Protein AF-C6XHT7-F1 (afdb_monomer_lite)

Structure (mmCIF, N/CA/C/O backbone):
data_AF-C6XHT7-F1
#
_entry.id   AF-C6XHT7-F1
#
loop_
_atom_site.group_PDB
_atom_site.id
_atom_site.type_symbol
_atom_site.label_atom_id
_atom_site.label_alt_id
_atom_site.label_comp_id
_atom_site.label_asym_id
_atom_site.label_entity_id
_atom_site.label_seq_id
_atom_site.pdbx_PDB_ins_code
_atom_site.Cartn_x
_atom_site.Cartn_y
_atom_site.Cartn_z
_atom_site.occupancy
_atom_site.B_iso_or_equiv
_atom_site.auth_seq_id
_atom_site.auth_comp_id
_atom_site.auth_asym_id
_atom_site.auth_atom_id
_atom_site.pdbx_PDB_model_num
ATOM 1 N N . MET A 1 1 ? 2.924 6.616 -18.965 1.00 63.50 1 MET A N 1
ATOM 2 C CA . MET A 1 1 ? 2.995 5.589 -20.029 1.00 63.50 1 MET A CA 1
ATOM 3 C C . MET A 1 1 ? 1.815 5.774 -20.971 1.00 63.50 1 MET A C 1
ATOM 5 O O . MET A 1 1 ? 0.678 5.659 -20.523 1.00 63.50 1 MET A O 1
ATOM 9 N N . LEU A 1 2 ? 2.072 6.106 -22.237 1.00 69.19 2 LEU A N 1
ATOM 10 C CA . LEU A 1 2 ? 1.033 6.334 -23.244 1.00 69.19 2 LEU A CA 1
ATOM 11 C C . LEU A 1 2 ? 1.089 5.236 -24.302 1.00 69.19 2 LEU A C 1
ATOM 13 O O . LEU A 1 2 ? 2.156 4.954 -24.835 1.00 69.19 2 LEU A O 1
ATOM 17 N N . SER A 1 3 ? -0.047 4.600 -24.573 1.00 77.12 3 SER A N 1
ATOM 18 C CA . SER A 1 3 ? -0.175 3.572 -25.608 1.00 77.12 3 SER A CA 1
ATOM 19 C C . SER A 1 3 ? -0.695 4.180 -26.915 1.00 77.12 3 SER A C 1
ATOM 21 O O . SER A 1 3 ? -1.508 5.106 -26.902 1.00 77.12 3 SER A O 1
ATOM 23 N N . ILE A 1 4 ? -0.240 3.662 -28.053 1.00 81.88 4 ILE A N 1
ATOM 24 C CA . ILE A 1 4 ? -0.728 4.045 -29.380 1.00 81.88 4 ILE A CA 1
ATOM 25 C C . ILE A 1 4 ? -1.388 2.808 -29.984 1.00 81.88 4 ILE A C 1
ATOM 27 O O . ILE A 1 4 ? -0.772 1.753 -30.097 1.00 81.88 4 ILE A O 1
ATOM 31 N N . THR A 1 5 ? -2.668 2.927 -30.328 1.00 73.12 5 THR A N 1
ATOM 32 C CA . THR A 1 5 ? -3.499 1.802 -30.788 1.00 73.12 5 THR A CA 1
ATOM 33 C C . THR A 1 5 ? -3.331 1.478 -32.275 1.00 73.12 5 THR A C 1
ATOM 35 O O . THR A 1 5 ? -3.703 0.389 -32.703 1.00 73.12 5 THR A O 1
ATOM 38 N N . LYS A 1 6 ? -2.773 2.397 -33.075 1.00 72.94 6 LYS A N 1
ATOM 39 C CA . LYS A 1 6 ? -2.462 2.192 -34.502 1.00 72.94 6 LYS A CA 1
ATOM 40 C C . LYS A 1 6 ? -1.000 1.788 -34.683 1.00 72.94 6 LYS A C 1
ATOM 42 O O . LYS A 1 6 ? -0.173 2.191 -33.882 1.00 72.94 6 LYS A O 1
ATOM 47 N N . LYS A 1 7 ? -0.677 1.032 -35.737 1.00 75.38 7 LYS A N 1
ATOM 48 C CA . LYS A 1 7 ? 0.707 0.657 -36.082 1.00 75.38 7 LYS A CA 1
ATOM 49 C C . LYS A 1 7 ? 1.507 1.910 -36.476 1.00 75.38 7 LYS A C 1
ATOM 51 O O . LYS A 1 7 ? 1.003 2.720 -37.249 1.00 75.38 7 LYS A O 1
ATOM 56 N N . TYR A 1 8 ? 2.708 2.067 -35.930 1.00 77.81 8 TYR A N 1
ATOM 57 C CA . TYR A 1 8 ? 3.590 3.218 -36.138 1.00 77.81 8 TYR A CA 1
ATOM 58 C C . TYR A 1 8 ? 5.051 2.781 -35.993 1.00 77.81 8 TYR A C 1
ATOM 60 O O . TYR A 1 8 ? 5.322 1.765 -35.347 1.00 77.81 8 TYR A O 1
ATOM 68 N N . ASP A 1 9 ? 5.966 3.547 -36.579 1.00 78.25 9 ASP A N 1
ATOM 69 C CA . ASP A 1 9 ? 7.402 3.352 -36.392 1.00 78.25 9 ASP A CA 1
ATOM 70 C C . ASP A 1 9 ? 7.842 3.925 -35.036 1.00 78.25 9 ASP A C 1
ATOM 72 O O . ASP A 1 9 ? 7.321 4.961 -34.613 1.00 78.25 9 ASP A O 1
ATOM 76 N N . PRO A 1 10 ? 8.764 3.266 -34.314 1.00 75.12 10 PRO A N 1
ATOM 77 C CA . PRO A 1 10 ? 9.153 3.685 -32.973 1.00 75.12 10 PRO A CA 1
ATOM 78 C C . PRO A 1 10 ? 9.744 5.101 -32.972 1.00 75.12 10 PRO A C 1
ATOM 80 O O . PRO A 1 10 ? 10.623 5.425 -33.769 1.00 75.12 10 PRO A O 1
ATOM 83 N N . PHE A 1 11 ? 9.275 5.938 -32.042 1.00 77.38 11 PHE A N 1
ATOM 84 C CA . PHE A 1 11 ? 9.832 7.274 -31.839 1.00 77.38 11 PHE A CA 1
ATOM 85 C C . PHE A 1 11 ? 11.242 7.173 -31.233 1.00 77.38 11 PHE A C 1
ATOM 87 O O . PHE A 1 11 ? 11.425 6.410 -30.278 1.00 77.38 11 PHE A O 1
ATOM 94 N N . PRO A 1 12 ? 12.226 7.938 -31.736 1.00 66.75 12 PRO A N 1
ATOM 95 C CA . PRO A 1 12 ? 13.556 8.001 -31.139 1.00 66.75 12 PRO A CA 1
ATOM 96 C C . PRO A 1 12 ? 13.493 8.524 -29.696 1.00 66.75 12 PRO A C 1
ATOM 98 O O . PRO A 1 12 ? 12.642 9.358 -29.365 1.00 66.75 12 PRO A O 1
ATOM 101 N N . ALA A 1 13 ? 14.392 8.048 -28.830 1.00 57.38 13 ALA A N 1
ATOM 102 C CA . ALA A 1 13 ? 14.504 8.554 -27.462 1.00 57.38 13 ALA A CA 1
ATOM 103 C C . ALA A 1 13 ? 14.761 10.076 -27.455 1.00 57.38 13 ALA A C 1
ATOM 105 O O . ALA A 1 13 ? 15.359 10.606 -28.386 1.00 57.38 13 ALA A O 1
ATOM 106 N N . GLU A 1 14 ? 14.282 10.766 -26.414 1.00 58.38 14 GLU A N 1
ATOM 107 C CA . GLU A 1 14 ? 14.428 12.226 -26.227 1.00 58.38 14 GLU A CA 1
ATOM 108 C C . GLU A 1 14 ? 13.704 13.114 -27.259 1.00 58.38 14 GLU A C 1
ATOM 110 O O . GLU A 1 14 ? 13.890 14.330 -27.285 1.00 58.38 14 GLU A O 1
ATOM 115 N N . THR A 1 15 ? 12.808 12.548 -28.072 1.00 66.81 15 THR A N 1
ATOM 116 C CA . THR A 1 15 ? 11.959 13.341 -28.971 1.00 66.81 15 THR A CA 1
ATOM 117 C C . THR A 1 15 ? 10.720 13.868 -28.254 1.00 66.81 15 THR A C 1
ATOM 119 O O . THR A 1 15 ? 10.039 13.153 -27.514 1.00 66.81 15 THR A O 1
ATOM 122 N N . THR A 1 16 ? 10.403 15.144 -28.482 1.00 77.38 16 THR A N 1
ATOM 123 C CA . THR A 1 16 ? 9.130 15.707 -28.027 1.00 77.38 16 THR A CA 1
ATOM 124 C C . THR A 1 16 ? 8.050 15.288 -29.014 1.00 77.38 16 THR A C 1
ATOM 126 O O . THR A 1 16 ? 8.222 15.416 -30.224 1.00 77.38 16 THR A O 1
ATOM 129 N N . ILE A 1 17 ? 6.937 14.766 -28.510 1.00 83.44 17 ILE A N 1
ATOM 130 C CA . ILE A 1 17 ? 5.814 14.320 -29.335 1.00 83.44 17 ILE A CA 1
ATOM 131 C C . ILE A 1 17 ? 4.557 15.114 -28.983 1.00 83.44 17 ILE A C 1
ATOM 133 O O . ILE A 1 17 ? 4.254 15.336 -27.812 1.00 83.44 17 ILE A O 1
ATOM 137 N N . GLU A 1 18 ? 3.808 15.524 -29.998 1.00 84.44 18 GLU A N 1
ATOM 138 C CA . GLU A 1 18 ? 2.548 16.248 -29.873 1.00 84.44 18 GLU A CA 1
ATOM 139 C C . GLU A 1 18 ? 1.407 15.419 -30.455 1.00 84.44 18 GLU A C 1
ATOM 141 O O . GLU A 1 18 ? 1.475 14.885 -31.562 1.00 84.44 18 GLU A O 1
ATOM 146 N N . GLY A 1 19 ? 0.313 15.309 -29.711 1.00 85.44 19 GLY A N 1
ATOM 147 C CA . GLY A 1 19 ? -0.873 14.625 -30.192 1.00 85.44 19 GLY A CA 1
ATOM 148 C C . GLY A 1 19 ? -2.017 14.703 -29.202 1.00 85.44 19 GLY A C 1
ATOM 149 O O . GLY A 1 19 ? -1.830 14.956 -28.013 1.00 85.44 19 GLY A O 1
ATOM 150 N N . ILE A 1 20 ? -3.223 14.446 -29.699 1.00 84.00 20 ILE A N 1
ATOM 151 C CA . ILE A 1 20 ? -4.414 14.403 -28.856 1.00 84.00 20 ILE A CA 1
ATOM 152 C C . ILE A 1 20 ? -4.438 13.047 -28.146 1.00 84.00 20 ILE A C 1
ATOM 154 O O . ILE A 1 20 ? -4.578 11.996 -28.780 1.00 84.00 20 ILE A O 1
ATOM 158 N N . ALA A 1 21 ? -4.310 13.071 -26.823 1.00 83.81 21 ALA A N 1
ATOM 159 C CA . ALA A 1 21 ? -4.326 11.884 -25.980 1.00 83.81 21 ALA A CA 1
ATOM 160 C C . ALA A 1 21 ? -5.418 11.963 -24.919 1.00 83.81 21 ALA A C 1
ATOM 162 O O . ALA A 1 21 ? -5.729 13.030 -24.389 1.00 83.81 21 ALA A O 1
ATOM 163 N N . ARG A 1 22 ? -5.966 10.803 -24.556 1.00 79.75 22 ARG A N 1
ATOM 164 C CA . ARG A 1 22 ? -6.706 10.665 -23.309 1.00 79.75 22 ARG A CA 1
ATOM 165 C C . ARG A 1 22 ? -5.709 10.379 -22.205 1.00 79.75 22 ARG A C 1
ATOM 167 O O . ARG A 1 22 ? -5.166 9.279 -22.138 1.00 79.75 22 ARG A O 1
ATOM 174 N N . LEU A 1 23 ? -5.504 11.358 -21.338 1.00 78.62 23 LEU A N 1
ATOM 175 C CA . LEU A 1 23 ? -4.682 11.204 -20.151 1.00 78.62 23 LEU A CA 1
ATOM 176 C C . LEU A 1 23 ? -5.568 10.839 -18.961 1.00 78.62 23 LEU A C 1
ATOM 178 O O . LEU A 1 23 ? -6.700 11.295 -18.817 1.00 78.62 23 LEU A O 1
ATOM 182 N N . SER A 1 24 ? -5.067 9.950 -18.125 1.00 73.19 24 SER A N 1
ATOM 183 C CA . SER A 1 24 ? -5.611 9.643 -16.816 1.00 73.19 24 SER A CA 1
ATOM 184 C C . SER A 1 24 ? -4.468 9.731 -15.820 1.00 73.19 24 SER A C 1
ATOM 186 O O . SER A 1 24 ? -3.325 9.374 -16.146 1.00 73.19 24 SER A O 1
ATOM 188 N N . PRO A 1 25 ? -4.742 10.226 -14.612 1.00 66.88 25 PRO A N 1
ATOM 189 C CA . PRO A 1 25 ? -3.720 10.221 -13.600 1.00 66.88 25 PRO A CA 1
ATOM 190 C C . PRO A 1 25 ? -3.283 8.783 -13.267 1.00 66.88 25 PRO A C 1
ATOM 192 O O . PRO A 1 25 ? -4.067 7.839 -13.436 1.00 66.88 25 PRO A O 1
ATOM 195 N N . PRO A 1 26 ? -2.041 8.599 -12.784 1.00 66.56 26 PRO A N 1
ATOM 196 C CA . PRO A 1 26 ? -1.625 7.340 -12.178 1.00 66.56 26 PRO A CA 1
ATOM 197 C C . PRO A 1 26 ? -2.535 6.962 -10.995 1.00 66.56 26 PRO A C 1
ATOM 199 O O . PRO A 1 26 ? -3.303 7.782 -10.508 1.00 66.56 26 PRO A O 1
ATOM 202 N N . SER A 1 27 ? -2.476 5.717 -10.523 1.00 61.78 27 SER A N 1
ATOM 203 C CA . SER A 1 27 ? -3.263 5.280 -9.355 1.00 61.78 27 SER A CA 1
ATOM 204 C C . SER A 1 27 ? -2.918 6.100 -8.102 1.00 61.78 27 SER A C 1
ATOM 206 O O . SER A 1 27 ? -1.746 6.424 -7.897 1.00 61.78 27 SER A O 1
ATOM 208 N N . GLY A 1 28 ? -3.918 6.437 -7.274 1.00 67.06 28 GLY A N 1
ATOM 209 C CA . GLY A 1 28 ? -3.707 7.134 -6.001 1.00 67.06 28 GLY A CA 1
ATOM 210 C C . GLY A 1 28 ? -2.986 6.270 -4.956 1.00 67.06 28 GLY A C 1
ATOM 211 O O . GLY A 1 28 ? -2.689 5.097 -5.216 1.00 67.06 28 GLY A O 1
ATOM 212 N N . PRO A 1 29 ? -2.694 6.829 -3.766 1.00 69.50 29 PRO A N 1
ATOM 213 C CA . PRO A 1 29 ? -2.057 6.081 -2.690 1.00 69.50 29 PRO A CA 1
ATOM 214 C C . PRO A 1 29 ? -2.967 4.923 -2.261 1.00 69.50 29 PRO A C 1
ATOM 216 O O . PRO A 1 29 ? -4.128 5.115 -1.882 1.00 69.50 29 PRO A O 1
ATOM 219 N N . ALA A 1 30 ? -2.451 3.694 -2.327 1.00 64.50 30 ALA A N 1
ATOM 220 C CA . ALA A 1 30 ? -3.261 2.506 -2.064 1.00 64.50 30 ALA A CA 1
ATOM 221 C C . ALA A 1 30 ? -3.555 2.290 -0.567 1.00 64.50 30 ALA A C 1
ATOM 223 O O . ALA A 1 30 ? -4.346 1.409 -0.224 1.00 64.50 30 ALA A O 1
ATOM 224 N N . PHE A 1 31 ? -2.930 3.084 0.307 1.00 62.25 31 PHE A N 1
ATOM 225 C CA . PHE A 1 31 ? -3.048 3.019 1.759 1.00 62.25 31 PHE A CA 1
ATOM 226 C C . PHE A 1 31 ? -2.846 4.419 2.382 1.00 62.25 31 PHE A C 1
ATOM 228 O O . PHE A 1 31 ? -2.054 5.206 1.842 1.00 62.25 31 PHE A O 1
ATOM 235 N N . PRO A 1 32 ? -3.530 4.752 3.493 1.00 54.72 32 PRO A N 1
ATOM 236 C CA . PRO A 1 32 ? -3.355 6.032 4.169 1.00 54.72 32 PRO A CA 1
ATOM 237 C C . PRO A 1 32 ? -1.922 6.322 4.631 1.00 54.72 32 PRO A C 1
ATOM 239 O O . PRO A 1 32 ? -1.240 5.474 5.202 1.00 54.72 32 PRO A O 1
ATOM 242 N N . GLY A 1 33 ? -1.447 7.542 4.367 1.00 60.00 33 GLY A N 1
ATOM 243 C CA . GLY A 1 33 ? -0.079 7.972 4.683 1.00 60.00 33 GLY A CA 1
ATOM 244 C C . GLY A 1 33 ? 1.002 7.565 3.665 1.00 60.00 33 GLY A C 1
ATOM 245 O O . GLY A 1 33 ? 2.161 7.957 3.831 1.00 60.00 33 GLY A O 1
ATOM 246 N N . LEU A 1 34 ? 0.665 6.819 2.601 1.00 61.31 34 LEU A N 1
ATOM 247 C CA . LEU A 1 34 ? 1.576 6.604 1.464 1.00 61.31 34 LEU A CA 1
ATOM 248 C C . LEU A 1 34 ? 1.655 7.846 0.561 1.00 61.31 34 LEU A C 1
ATOM 250 O O . LEU A 1 34 ? 0.776 8.706 0.571 1.00 61.31 34 LEU A O 1
ATOM 254 N N . PHE A 1 35 ? 2.709 7.925 -0.254 1.00 60.78 35 PHE A N 1
ATOM 255 C CA . PHE A 1 35 ? 2.908 9.033 -1.189 1.00 60.78 35 PHE A CA 1
ATOM 256 C C . PHE A 1 35 ? 1.877 9.027 -2.337 1.00 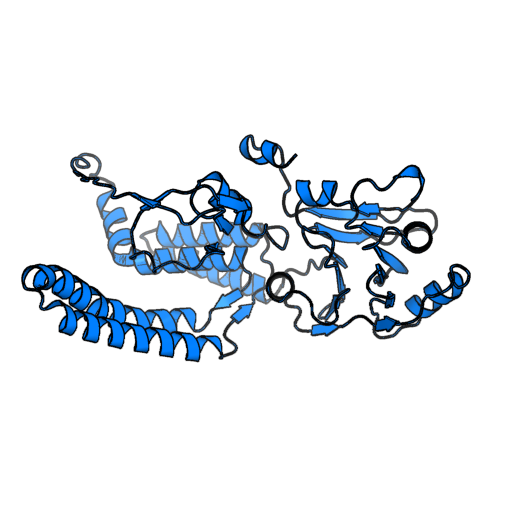60.78 35 PHE A C 1
ATOM 258 O O . PHE A 1 35 ? 1.654 8.001 -2.984 1.00 60.78 35 PHE A O 1
ATOM 265 N N . ASP A 1 36 ? 1.278 10.186 -2.630 1.00 65.81 36 ASP A N 1
ATOM 266 C CA . ASP A 1 36 ? 0.309 10.357 -3.720 1.00 65.81 36 ASP A CA 1
ATOM 267 C C . ASP A 1 36 ? 1.015 10.651 -5.067 1.00 65.81 36 ASP A C 1
ATOM 269 O O . ASP A 1 36 ? 1.287 11.801 -5.443 1.00 65.81 36 ASP A O 1
ATOM 273 N N . PHE A 1 37 ? 1.322 9.582 -5.814 1.00 63.12 37 PHE A N 1
ATOM 274 C CA . PHE A 1 37 ? 1.895 9.667 -7.167 1.00 63.12 37 PHE A CA 1
ATOM 275 C C . PHE A 1 37 ? 0.909 10.220 -8.204 1.00 63.12 37 PHE A C 1
ATOM 277 O O . PHE A 1 37 ? 1.329 10.938 -9.115 1.00 63.12 37 PHE A O 1
ATOM 284 N N . ASN A 1 38 ? -0.383 9.901 -8.054 1.00 62.03 38 ASN A N 1
ATOM 285 C CA . ASN A 1 38 ? -1.478 10.350 -8.917 1.00 62.03 38 ASN A CA 1
ATOM 286 C C . ASN A 1 38 ? -1.468 11.876 -9.033 1.00 62.03 38 ASN A C 1
ATOM 288 O O . ASN A 1 38 ? -1.401 12.431 -10.130 1.00 62.03 38 ASN A O 1
ATOM 292 N N . PHE A 1 39 ? -1.446 12.542 -7.881 1.00 56.91 39 PHE A N 1
ATOM 293 C CA . PHE A 1 39 ? -1.617 13.980 -7.801 1.00 56.91 39 PHE A CA 1
ATOM 294 C C . PHE A 1 39 ? -0.371 14.769 -8.234 1.00 56.91 39 PHE A C 1
ATOM 296 O O . PHE A 1 39 ? -0.451 15.672 -9.069 1.00 56.91 39 PHE A O 1
ATOM 303 N N . SER A 1 40 ? 0.798 14.421 -7.688 1.00 57.94 40 SER A N 1
ATOM 304 C CA . SER A 1 40 ? 2.030 15.194 -7.893 1.00 57.94 40 SER A CA 1
ATOM 305 C C . SER A 1 40 ? 2.540 15.151 -9.330 1.00 57.94 40 SER A C 1
ATOM 307 O O . SER A 1 40 ? 3.098 16.137 -9.804 1.00 57.94 40 SER A O 1
ATOM 309 N N . SER A 1 41 ? 2.345 14.030 -10.025 1.00 61.94 41 SER A N 1
ATOM 310 C CA . SER A 1 41 ? 2.921 13.828 -11.351 1.00 61.94 41 SER A CA 1
ATOM 311 C C . SER A 1 41 ? 1.967 14.237 -12.473 1.00 61.94 41 SER A C 1
ATOM 313 O O . SER A 1 41 ? 2.422 14.813 -13.457 1.00 61.94 41 SER A O 1
ATOM 315 N N . TYR A 1 42 ? 0.656 14.022 -12.316 1.00 62.59 42 TYR A N 1
ATOM 316 C CA . TYR A 1 42 ? -0.332 14.399 -13.330 1.00 62.59 42 TYR A CA 1
ATOM 317 C C . TYR A 1 42 ? -0.518 15.919 -13.415 1.00 62.59 42 TYR A C 1
ATOM 319 O O . TYR A 1 42 ? -0.453 16.488 -14.501 1.00 62.59 42 TYR A O 1
ATOM 327 N N . TYR A 1 43 ? -0.667 16.603 -12.273 1.00 62.22 43 TYR A N 1
ATOM 328 C CA . TYR A 1 43 ? -0.937 18.048 -12.252 1.00 62.22 43 TYR A CA 1
ATOM 329 C C . TYR A 1 43 ? 0.308 18.924 -12.424 1.00 62.22 43 TYR A C 1
ATOM 331 O O . TYR A 1 43 ? 0.186 20.058 -12.876 1.00 62.22 43 TYR A O 1
ATOM 339 N N . LYS A 1 44 ? 1.512 18.411 -12.129 1.00 60.22 44 LYS A N 1
ATOM 340 C CA . LYS A 1 44 ? 2.768 19.081 -12.517 1.00 60.22 44 LYS A CA 1
ATOM 341 C C . LYS A 1 44 ? 3.149 18.832 -13.983 1.00 60.22 44 LYS A C 1
ATOM 343 O O . LYS A 1 44 ? 4.191 19.312 -14.411 1.00 60.22 44 LYS A O 1
ATOM 348 N N . GLY A 1 45 ? 2.353 18.059 -14.731 1.00 61.47 45 GLY A N 1
ATOM 349 C CA . GLY A 1 45 ? 2.648 17.699 -16.121 1.00 61.47 45 GLY A CA 1
ATOM 350 C C . GLY A 1 45 ? 3.850 16.760 -16.286 1.00 61.47 45 GLY A C 1
ATOM 351 O O . GLY A 1 45 ? 4.430 16.704 -17.361 1.00 61.47 45 GLY A O 1
ATOM 352 N N . ILE A 1 46 ? 4.242 16.034 -15.232 1.00 63.19 46 ILE A N 1
ATOM 353 C CA . ILE A 1 46 ? 5.451 15.193 -15.201 1.00 63.19 46 ILE A CA 1
ATOM 354 C C . ILE A 1 46 ? 5.152 13.756 -15.658 1.00 63.19 46 ILE A C 1
ATOM 356 O O . ILE A 1 46 ? 5.975 13.135 -16.324 1.00 63.19 46 ILE A O 1
ATOM 360 N N . SER A 1 47 ? 3.995 13.188 -15.294 1.00 62.34 47 SER A N 1
ATOM 361 C CA . SER A 1 47 ? 3.629 11.818 -15.682 1.00 62.34 47 SER A CA 1
ATOM 362 C C . SER A 1 47 ? 2.119 11.600 -15.743 1.00 62.34 47 SER A C 1
ATOM 364 O O . SER A 1 47 ? 1.380 11.965 -14.831 1.00 62.34 47 SER A O 1
ATOM 366 N N . ALA A 1 48 ? 1.673 10.930 -16.805 1.00 70.56 48 ALA A N 1
ATOM 367 C CA . ALA A 1 48 ? 0.296 10.499 -17.015 1.00 70.56 48 ALA A CA 1
ATOM 368 C C . ALA A 1 48 ? 0.259 9.103 -17.657 1.00 70.56 48 ALA A C 1
ATOM 370 O O . ALA A 1 48 ? 1.220 8.662 -18.302 1.00 70.56 48 ALA A O 1
ATOM 371 N N . ILE A 1 49 ? -0.856 8.392 -17.488 1.00 77.56 49 ILE A N 1
ATOM 372 C CA . ILE A 1 49 ? -1.118 7.109 -18.151 1.00 77.56 49 ILE A CA 1
ATOM 373 C C . ILE A 1 49 ? -2.293 7.297 -19.101 1.00 77.56 49 ILE A C 1
ATOM 375 O O . ILE A 1 49 ? -3.250 7.989 -18.773 1.00 77.56 49 ILE A O 1
ATOM 379 N N . GLY A 1 50 ? -2.242 6.713 -20.291 1.00 80.19 50 GLY A N 1
ATOM 380 C CA . GLY A 1 50 ? -3.255 7.021 -21.290 1.00 80.19 50 GLY A CA 1
ATOM 381 C C . GLY A 1 50 ? -3.002 6.399 -22.644 1.00 80.19 50 GLY A C 1
ATOM 382 O O . GLY A 1 50 ? -2.144 5.531 -22.801 1.00 80.19 50 GLY A O 1
ATOM 383 N N . TYR A 1 51 ? -3.756 6.861 -23.630 1.00 81.56 51 TYR A N 1
ATOM 384 C CA . TYR A 1 51 ? -3.563 6.473 -25.018 1.00 81.56 51 TYR A CA 1
ATOM 385 C C . TYR A 1 51 ? -3.786 7.657 -25.949 1.00 81.56 51 TYR A C 1
ATOM 387 O O . TYR A 1 51 ? -4.597 8.542 -25.662 1.00 81.56 51 TYR A O 1
ATOM 395 N N . PHE A 1 52 ? -3.072 7.669 -27.069 1.00 82.62 52 PHE A N 1
ATOM 396 C CA . PHE A 1 52 ? -3.305 8.650 -28.120 1.00 82.62 52 PHE A CA 1
ATOM 397 C C . PHE A 1 52 ? -4.505 8.250 -28.985 1.00 82.62 52 PHE A C 1
ATOM 399 O O . PHE A 1 52 ? -4.696 7.072 -29.291 1.00 82.62 52 PHE A O 1
ATOM 406 N N . TYR A 1 53 ? -5.308 9.229 -29.407 1.00 81.38 53 TYR A N 1
ATOM 407 C CA . TYR A 1 53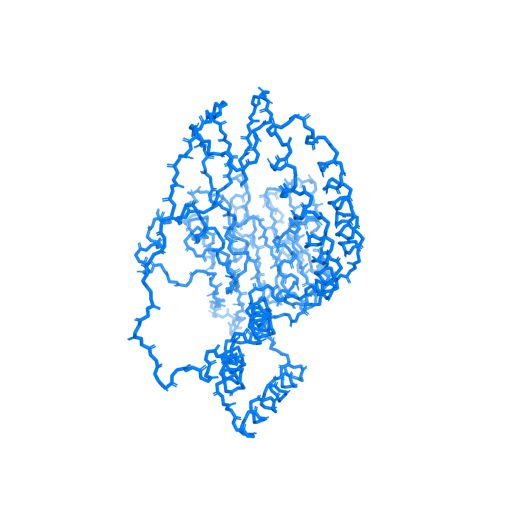 ? -6.390 9.004 -30.376 1.00 81.38 53 TYR A CA 1
ATOM 408 C C . TYR A 1 53 ? -5.866 8.889 -31.818 1.00 81.38 53 TYR A C 1
ATOM 410 O O . TYR A 1 53 ? -6.512 8.293 -32.680 1.00 81.38 53 TYR A O 1
ATOM 418 N N . SER A 1 54 ? -4.679 9.433 -32.078 1.00 81.62 54 SER A N 1
ATOM 419 C CA . SER A 1 54 ? -3.986 9.417 -33.367 1.00 81.62 54 SER A CA 1
ATOM 420 C C . SER A 1 54 ? -2.489 9.181 -33.166 1.00 81.62 54 SER A C 1
ATOM 422 O O . SER A 1 54 ? -1.986 9.327 -32.060 1.00 81.62 54 SER A O 1
ATOM 424 N N . ILE A 1 55 ? -1.753 8.839 -34.223 1.00 83.81 55 ILE A N 1
ATOM 425 C CA . ILE A 1 55 ? -0.288 8.750 -34.136 1.00 83.81 55 ILE A CA 1
ATOM 426 C C . ILE A 1 55 ? 0.242 10.167 -33.832 1.00 83.81 55 ILE A C 1
ATOM 428 O O . ILE A 1 55 ? -0.122 11.094 -34.564 1.00 83.81 55 ILE A O 1
ATOM 432 N N . PRO A 1 56 ? 1.002 10.373 -32.741 1.00 83.12 56 PRO A N 1
ATOM 433 C CA . PRO A 1 56 ? 1.508 11.694 -32.389 1.00 83.12 56 PRO A CA 1
ATOM 434 C C . PRO A 1 56 ? 2.608 12.136 -33.363 1.00 83.12 56 PRO A C 1
ATOM 436 O O . PRO A 1 56 ? 3.312 11.312 -33.945 1.00 83.12 56 PRO A O 1
ATOM 439 N N . LYS A 1 57 ? 2.732 13.447 -33.570 1.00 82.19 57 LYS A N 1
ATOM 440 C CA . LYS A 1 57 ? 3.732 14.070 -34.442 1.00 82.19 57 LYS A CA 1
ATOM 441 C C . LYS A 1 57 ? 4.971 14.432 -33.630 1.00 82.19 57 LYS A C 1
ATOM 443 O O . LYS A 1 57 ? 4.848 14.882 -32.497 1.00 82.19 57 LYS A O 1
ATOM 448 N N . MET A 1 58 ? 6.156 14.257 -34.203 1.00 75.88 58 MET A N 1
ATOM 449 C CA . MET A 1 58 ? 7.402 14.690 -33.565 1.00 75.88 58 MET A CA 1
ATOM 450 C C . MET A 1 58 ? 7.573 16.205 -33.701 1.00 75.88 58 MET A C 1
ATOM 452 O O . MET A 1 58 ? 7.403 16.753 -34.790 1.00 75.88 58 MET A O 1
ATOM 456 N N . ILE A 1 59 ? 7.940 16.857 -32.602 1.00 76.06 59 ILE A N 1
ATOM 457 C CA . ILE A 1 59 ? 8.395 18.244 -32.555 1.00 76.06 59 ILE A CA 1
ATOM 458 C C . ILE A 1 59 ? 9.876 18.228 -32.180 1.00 76.06 59 ILE A C 1
ATOM 460 O O . ILE A 1 59 ? 10.268 17.673 -31.152 1.00 76.06 59 ILE A O 1
ATOM 464 N N . TYR A 1 60 ? 10.700 18.871 -33.002 1.00 55.47 60 TYR A N 1
ATOM 465 C CA . TYR A 1 60 ? 12.091 19.147 -32.666 1.00 55.47 60 TYR A CA 1
ATOM 466 C C . TYR A 1 60 ? 12.141 20.421 -31.820 1.00 55.47 60 TYR A C 1
ATOM 468 O O . TYR A 1 60 ? 11.883 21.515 -32.317 1.00 55.47 60 TYR A O 1
ATOM 476 N N . SER A 1 61 ? 12.430 20.269 -30.529 1.00 48.56 61 SER A N 1
ATOM 477 C CA . SER A 1 61 ? 12.729 21.392 -29.639 1.00 48.56 61 SER A CA 1
ATOM 478 C C . SE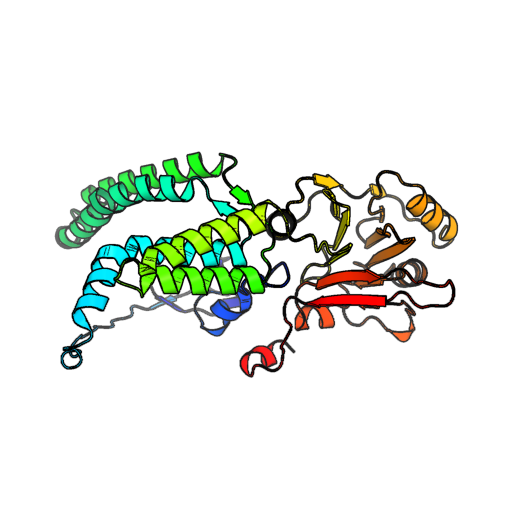R A 1 61 ? 14.197 21.789 -29.818 1.00 48.56 61 SER A C 1
ATOM 480 O O . SER A 1 61 ? 15.079 20.946 -29.656 1.00 48.56 61 SER A O 1
ATOM 482 N N . SER A 1 62 ? 14.470 23.052 -30.161 1.00 42.44 62 SER A N 1
ATOM 483 C CA . SER A 1 62 ? 15.812 23.634 -30.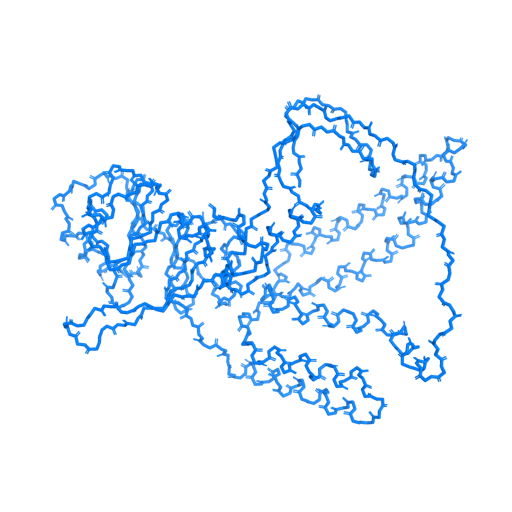056 1.00 42.44 62 SER A CA 1
ATOM 484 C C . SER A 1 62 ? 15.846 24.592 -28.867 1.00 42.44 62 SER A C 1
ATOM 486 O O . SER A 1 62 ? 15.439 25.748 -28.992 1.00 42.44 62 SER A O 1
ATOM 488 N N . GLU A 1 63 ? 16.344 24.140 -27.720 1.00 41.44 63 GLU A N 1
ATOM 489 C CA . GLU A 1 63 ? 16.626 25.029 -26.591 1.00 41.44 63 GLU A CA 1
ATOM 490 C C . GLU A 1 63 ? 18.092 24.930 -26.161 1.00 41.44 63 GLU A C 1
ATOM 492 O O . GLU A 1 63 ? 18.616 23.882 -25.792 1.00 41.44 63 GLU A O 1
ATOM 497 N N . SER A 1 64 ? 18.753 26.084 -26.265 1.00 39.97 64 SER A N 1
ATOM 498 C CA . SER A 1 64 ? 20.128 26.377 -25.873 1.00 39.97 64 SER A CA 1
ATOM 499 C C . SER A 1 64 ? 20.114 26.930 -24.447 1.00 39.97 64 SER A C 1
ATOM 501 O O . SER A 1 64 ? 19.517 27.978 -24.191 1.00 39.97 64 SER A O 1
ATOM 503 N N . HIS A 1 65 ? 20.763 26.240 -23.507 1.00 37.28 65 HIS A N 1
ATOM 504 C CA . HIS A 1 65 ? 20.880 26.704 -22.124 1.00 37.28 65 HIS A CA 1
ATOM 505 C C . HIS A 1 65 ? 22.235 27.371 -21.867 1.00 37.28 65 HIS A C 1
ATOM 507 O O . HIS A 1 65 ? 23.283 26.730 -21.833 1.00 37.28 65 HIS A O 1
ATOM 513 N N . ASN A 1 66 ? 22.182 28.684 -21.645 1.00 35.25 66 ASN A N 1
ATOM 514 C CA . ASN A 1 66 ? 23.295 29.546 -21.267 1.00 35.25 66 ASN A CA 1
ATOM 515 C C . ASN A 1 66 ? 23.350 29.670 -19.729 1.00 35.25 66 ASN A C 1
ATOM 517 O O . ASN A 1 66 ? 22.355 30.045 -19.109 1.00 35.25 66 ASN A O 1
ATOM 521 N N . THR A 1 67 ? 24.487 29.363 -19.095 1.00 36.09 67 THR A N 1
ATOM 522 C CA . THR A 1 67 ? 24.646 29.425 -17.627 1.00 36.09 67 THR A CA 1
ATOM 523 C C . THR A 1 67 ? 25.682 30.467 -17.210 1.00 36.09 67 THR A C 1
ATOM 525 O O . THR A 1 67 ? 26.885 30.242 -17.344 1.00 36.09 67 THR A O 1
ATOM 528 N N . TRP A 1 68 ? 25.236 31.573 -16.608 1.00 47.84 68 TRP A N 1
ATOM 529 C CA . TRP A 1 68 ? 26.101 32.518 -15.896 1.00 47.84 68 TRP A CA 1
ATOM 530 C C . TRP A 1 68 ? 25.397 33.049 -14.637 1.00 47.84 68 TRP A C 1
ATOM 532 O O . TRP A 1 68 ? 24.242 33.450 -14.701 1.00 47.84 68 TRP A O 1
ATOM 542 N N . THR A 1 69 ? 26.151 33.090 -13.526 1.00 43.91 69 THR A N 1
ATOM 543 C CA . THR A 1 69 ? 25.949 33.826 -12.251 1.00 43.91 69 THR A CA 1
ATOM 544 C C . THR A 1 69 ? 25.454 33.054 -11.016 1.00 43.91 69 THR A C 1
ATOM 546 O O . THR A 1 69 ? 24.281 33.054 -10.695 1.00 43.91 69 THR A O 1
ATOM 549 N N . TRP A 1 70 ? 26.400 32.532 -10.215 1.00 37.09 70 TRP A N 1
ATOM 550 C CA . TRP A 1 70 ? 26.294 32.477 -8.741 1.00 37.09 70 TRP A CA 1
ATOM 551 C C . TRP A 1 70 ? 27.692 32.556 -8.103 1.00 37.09 70 TRP A C 1
ATOM 553 O O . TRP A 1 70 ? 28.266 31.561 -7.663 1.00 37.09 70 TRP A O 1
ATOM 563 N N . LYS A 1 71 ? 28.272 33.759 -8.041 1.00 41.09 71 LYS A N 1
ATOM 564 C CA . LYS A 1 71 ? 29.447 34.039 -7.196 1.00 41.09 71 LYS A CA 1
ATOM 565 C C . LYS A 1 71 ? 29.293 35.394 -6.511 1.00 41.09 71 LYS A C 1
ATOM 567 O O . LYS A 1 71 ? 29.749 36.392 -7.054 1.00 41.09 71 LYS A O 1
ATOM 572 N N . LYS A 1 72 ? 28.682 35.405 -5.315 1.00 43.91 72 LYS A N 1
ATOM 573 C CA . LYS A 1 72 ? 29.047 36.297 -4.186 1.00 43.91 72 LYS A CA 1
ATOM 574 C C . LYS A 1 72 ? 28.184 36.103 -2.925 1.00 43.91 72 LYS A C 1
ATOM 576 O O . LYS A 1 72 ? 27.662 37.061 -2.379 1.00 43.91 72 LYS A O 1
ATOM 581 N N . ILE A 1 73 ? 28.069 34.882 -2.395 1.00 47.47 73 ILE A N 1
ATOM 582 C CA . ILE A 1 73 ? 27.656 34.699 -0.987 1.00 47.47 73 ILE A CA 1
ATOM 583 C C . ILE A 1 73 ? 28.395 33.497 -0.398 1.00 47.47 73 ILE A C 1
ATOM 585 O O . ILE A 1 73 ? 27.893 32.387 -0.524 1.00 47.47 73 ILE A O 1
ATOM 589 N N . SER A 1 74 ? 29.557 33.690 0.247 1.00 44.62 74 SER A N 1
ATOM 590 C CA . SER A 1 74 ? 30.037 32.782 1.314 1.00 44.62 74 SER A CA 1
ATOM 591 C C . SER A 1 74 ? 31.477 33.070 1.759 1.00 44.62 74 SER A C 1
ATOM 593 O O . SER A 1 74 ? 32.415 32.644 1.082 1.00 44.62 74 SER A O 1
ATOM 595 N N . SER A 1 75 ? 31.664 33.630 2.955 1.00 46.75 75 SER A N 1
ATOM 596 C CA . SER A 1 75 ? 32.863 33.357 3.772 1.00 46.75 75 SER A CA 1
ATOM 597 C C . SER A 1 75 ? 32.559 32.505 5.017 1.00 46.75 75 SER A C 1
ATOM 599 O O . SER A 1 75 ? 33.475 31.933 5.584 1.00 46.75 75 SER A O 1
ATOM 601 N N . ILE A 1 76 ? 31.283 32.282 5.373 1.00 50.62 76 ILE A N 1
ATOM 602 C CA . ILE A 1 76 ? 30.883 31.410 6.508 1.00 50.62 76 ILE A CA 1
ATOM 603 C C . ILE A 1 76 ? 30.282 30.057 6.039 1.00 50.62 76 ILE A C 1
ATOM 605 O O . ILE A 1 76 ? 30.134 29.115 6.808 1.00 50.62 76 ILE A O 1
ATOM 609 N N . LYS A 1 77 ? 30.006 29.897 4.735 1.00 51.84 77 LYS A N 1
ATOM 610 C CA . LYS A 1 77 ? 29.293 28.737 4.148 1.00 51.84 77 LYS A CA 1
ATOM 611 C C . LYS A 1 77 ? 30.190 27.612 3.594 1.00 51.84 77 LYS A C 1
ATOM 613 O O . LYS A 1 77 ? 29.698 26.518 3.337 1.00 51.84 77 LYS A O 1
ATOM 618 N N . GLN A 1 78 ? 31.485 27.848 3.369 1.00 53.28 78 GLN A N 1
ATOM 619 C CA . GLN A 1 78 ? 32.285 26.956 2.510 1.00 53.28 78 GLN A CA 1
ATOM 620 C C . GLN A 1 78 ? 32.689 25.637 3.171 1.00 53.28 78 GLN A C 1
ATOM 622 O O . GLN A 1 78 ? 32.631 24.596 2.528 1.00 53.28 78 GLN A O 1
ATOM 627 N N . SER A 1 79 ? 33.010 25.635 4.467 1.00 56.41 79 SER A N 1
ATOM 628 C CA . SER A 1 79 ? 33.352 24.386 5.160 1.00 56.41 79 SER A CA 1
ATOM 629 C C . SER A 1 79 ? 32.146 23.432 5.246 1.00 56.41 79 SER A C 1
ATOM 631 O O . SER A 1 79 ? 32.315 22.219 5.222 1.00 56.41 79 SER A O 1
ATOM 633 N N . PHE A 1 80 ? 30.917 23.953 5.344 1.00 57.12 80 PHE A N 1
ATOM 634 C CA . PHE A 1 80 ? 29.684 23.150 5.350 1.00 57.12 80 PHE A CA 1
ATOM 635 C C . PHE A 1 80 ? 29.354 22.599 3.957 1.00 57.12 80 PHE A C 1
ATOM 637 O O . PHE A 1 80 ? 29.089 21.412 3.792 1.00 57.12 80 PHE A O 1
ATOM 644 N N . LEU A 1 81 ? 29.456 23.449 2.933 1.00 58.62 81 LEU A N 1
ATOM 645 C CA . LEU A 1 81 ? 29.231 23.040 1.548 1.00 58.62 81 LEU A CA 1
ATOM 646 C C . LEU A 1 81 ? 30.275 22.031 1.055 1.00 58.62 81 LEU A C 1
ATOM 648 O O . LEU A 1 81 ? 29.932 21.169 0.256 1.00 58.62 81 LEU A O 1
ATOM 652 N N . ASN A 1 82 ? 31.518 22.105 1.537 1.00 62.84 82 ASN A N 1
ATOM 653 C CA . ASN A 1 82 ? 32.569 21.161 1.160 1.00 62.84 82 ASN A CA 1
ATOM 654 C C . ASN A 1 82 ? 32.349 19.771 1.770 1.00 62.84 82 ASN A C 1
ATOM 656 O O . ASN A 1 82 ? 32.545 18.783 1.073 1.00 62.84 82 ASN A O 1
ATOM 660 N N . GLU A 1 83 ? 31.890 19.679 3.020 1.00 65.44 83 GLU A N 1
ATOM 661 C CA . GLU A 1 83 ? 31.570 18.392 3.655 1.00 65.44 83 GLU A CA 1
ATOM 662 C C . GLU A 1 83 ? 30.329 17.742 3.034 1.00 65.44 83 GLU A C 1
ATOM 664 O O . GLU A 1 83 ? 30.348 16.554 2.715 1.00 65.44 83 GLU A O 1
ATOM 669 N N . ILE A 1 84 ? 29.279 18.528 2.767 1.00 60.34 84 ILE A N 1
ATOM 670 C CA . ILE A 1 84 ? 28.115 18.031 2.027 1.00 60.34 84 ILE A CA 1
ATOM 671 C C . ILE A 1 84 ? 28.514 17.602 0.623 1.00 60.34 84 ILE A C 1
ATOM 673 O O . ILE A 1 84 ? 28.097 16.539 0.199 1.00 60.34 84 ILE A O 1
ATOM 677 N N . ARG A 1 85 ? 29.327 18.380 -0.098 1.00 60.12 85 ARG A N 1
ATOM 678 C CA . ARG A 1 85 ? 29.779 18.017 -1.449 1.00 60.12 85 ARG A CA 1
ATOM 679 C C . ARG A 1 85 ? 30.629 16.744 -1.443 1.00 60.12 85 ARG A C 1
ATOM 681 O O . ARG A 1 85 ? 30.471 15.932 -2.345 1.00 60.12 85 ARG A O 1
ATOM 688 N N . ALA A 1 86 ? 31.486 16.563 -0.438 1.00 63.62 86 ALA A N 1
ATOM 689 C CA . ALA A 1 86 ? 32.316 15.369 -0.295 1.00 63.62 86 ALA A CA 1
ATOM 690 C C . ALA A 1 86 ? 31.489 14.109 0.017 1.00 63.62 86 ALA A C 1
ATOM 692 O O . ALA A 1 86 ? 31.798 13.040 -0.495 1.00 63.62 86 ALA A O 1
ATOM 693 N N . ASN A 1 87 ? 30.412 14.244 0.798 1.00 68.31 87 ASN A N 1
ATOM 694 C CA . ASN A 1 87 ? 29.594 13.120 1.274 1.00 68.31 87 ASN A CA 1
ATOM 695 C C . ASN A 1 87 ? 28.169 13.109 0.698 1.00 68.31 87 ASN A C 1
ATOM 697 O O . ASN A 1 87 ? 27.274 12.470 1.257 1.00 68.31 87 ASN A O 1
ATOM 701 N N . ILE A 1 88 ? 27.941 13.807 -0.420 1.00 71.12 88 ILE A N 1
ATOM 702 C CA . ILE A 1 88 ? 26.593 14.042 -0.957 1.00 71.12 88 ILE A CA 1
ATOM 703 C C . ILE A 1 88 ? 25.897 12.731 -1.325 1.00 71.12 88 ILE A C 1
ATOM 705 O O . ILE A 1 88 ? 24.694 12.592 -1.120 1.00 71.12 88 ILE A O 1
ATOM 709 N N . GLY A 1 89 ? 26.669 11.744 -1.791 1.00 65.44 89 GLY A N 1
ATOM 710 C CA . GLY A 1 89 ? 26.175 10.404 -2.090 1.00 65.44 89 GLY A CA 1
ATOM 711 C C . GLY A 1 89 ? 25.714 9.664 -0.836 1.00 65.44 89 GLY A C 1
ATOM 712 O O . GLY A 1 89 ? 24.620 9.104 -0.818 1.00 65.44 89 GLY A O 1
ATOM 713 N N . THR A 1 90 ? 26.495 9.706 0.244 1.00 71.75 90 THR A N 1
ATOM 714 C CA . THR A 1 90 ? 26.187 8.993 1.494 1.00 71.75 90 THR A CA 1
ATOM 715 C C . THR A 1 90 ? 25.016 9.633 2.234 1.00 71.75 90 THR A C 1
ATOM 717 O O . THR A 1 90 ? 24.061 8.949 2.590 1.00 71.75 90 THR A O 1
ATOM 720 N N . TYR A 1 91 ? 25.032 10.954 2.425 1.00 77.75 91 TYR A N 1
ATOM 721 C CA . TYR A 1 91 ? 23.932 11.645 3.105 1.00 77.75 91 TYR A CA 1
ATOM 722 C C . TYR A 1 91 ? 22.658 11.664 2.254 1.00 77.75 91 TYR A C 1
ATOM 724 O O . TYR A 1 91 ? 21.561 11.505 2.788 1.00 77.75 91 TYR A O 1
ATOM 732 N N . GLY A 1 92 ? 22.796 11.799 0.930 1.00 73.12 92 GLY A N 1
ATOM 733 C CA . GLY A 1 92 ? 21.681 11.719 -0.009 1.00 73.12 92 GLY A CA 1
ATOM 734 C C . GLY A 1 92 ? 21.015 10.346 -0.002 1.00 73.12 92 GLY A C 1
ATOM 735 O O . GLY A 1 92 ? 19.795 10.265 0.120 1.00 73.12 92 GLY A O 1
ATOM 736 N N . SER A 1 93 ? 21.800 9.266 -0.057 1.00 72.31 93 SER A N 1
ATOM 737 C CA . SER A 1 93 ? 21.268 7.896 -0.008 1.00 72.31 93 SER A CA 1
ATOM 738 C C . SER A 1 93 ? 20.648 7.546 1.348 1.00 72.31 93 SER A C 1
ATOM 740 O O . SER A 1 93 ? 19.568 6.952 1.381 1.00 72.31 93 SER A O 1
ATOM 742 N N . ALA A 1 94 ? 21.264 7.960 2.461 1.00 79.94 94 ALA A N 1
ATOM 743 C CA . ALA A 1 94 ? 20.719 7.743 3.802 1.00 79.94 94 ALA A CA 1
ATOM 744 C C . ALA A 1 94 ? 19.387 8.483 3.996 1.00 79.94 94 ALA A C 1
ATOM 746 O O . ALA A 1 94 ? 18.403 7.882 4.426 1.00 79.94 94 ALA A O 1
ATOM 747 N N . SER A 1 95 ? 19.329 9.757 3.595 1.00 81.38 95 SER A N 1
ATOM 748 C CA . SER A 1 95 ? 18.096 10.546 3.611 1.00 81.38 95 SER A CA 1
ATOM 749 C C . SER A 1 95 ? 17.012 9.884 2.760 1.00 81.38 95 SER A C 1
ATOM 751 O O . SER A 1 95 ? 15.938 9.565 3.267 1.00 81.38 95 SER A O 1
ATOM 753 N N . ALA A 1 96 ? 17.312 9.569 1.495 1.00 78.06 96 ALA A N 1
ATOM 754 C CA . ALA A 1 96 ? 16.367 8.904 0.602 1.00 78.06 96 ALA A CA 1
ATOM 755 C C . ALA A 1 96 ? 15.828 7.590 1.193 1.00 78.06 96 ALA A C 1
ATOM 757 O O . ALA A 1 96 ? 14.633 7.327 1.091 1.00 78.06 96 ALA A O 1
ATOM 758 N N . SER A 1 97 ? 16.675 6.810 1.872 1.00 79.88 97 SER A N 1
ATOM 759 C CA . SER A 1 97 ? 16.270 5.569 2.543 1.00 79.88 97 SER A CA 1
ATOM 760 C C . SER A 1 97 ? 15.264 5.813 3.672 1.00 79.88 97 SER A C 1
ATOM 762 O O . SER A 1 97 ? 14.261 5.109 3.741 1.00 79.88 97 SER A O 1
ATOM 764 N N . ILE A 1 98 ? 15.466 6.833 4.515 1.00 84.19 98 ILE A N 1
ATOM 765 C CA . ILE A 1 98 ? 14.536 7.181 5.608 1.00 84.19 98 ILE A CA 1
ATOM 766 C C . ILE A 1 98 ? 13.138 7.502 5.050 1.00 84.19 98 ILE A C 1
ATOM 768 O O . ILE A 1 98 ? 12.128 6.991 5.542 1.00 84.19 98 ILE A O 1
ATOM 772 N N . PHE A 1 99 ? 13.071 8.299 3.980 1.00 83.94 99 PHE A N 1
ATOM 773 C CA . PHE A 1 99 ? 11.805 8.636 3.320 1.00 83.94 99 PHE A CA 1
ATOM 774 C C . PHE A 1 99 ? 11.188 7.441 2.582 1.00 83.94 99 PHE A C 1
ATOM 776 O O . PHE A 1 99 ? 9.968 7.269 2.616 1.00 83.94 99 PHE A O 1
ATOM 783 N N . LEU A 1 100 ? 12.012 6.594 1.956 1.00 80.56 100 LEU A N 1
ATOM 784 C CA . LEU A 1 100 ? 11.552 5.378 1.287 1.00 80.56 100 LEU A CA 1
ATOM 785 C C . LEU A 1 100 ? 10.868 4.441 2.287 1.00 80.56 100 LEU A C 1
ATOM 787 O O . LEU A 1 100 ? 9.752 3.993 2.043 1.00 80.56 100 LEU A O 1
ATOM 791 N N . ILE A 1 101 ? 11.492 4.206 3.442 1.00 83.00 101 ILE A N 1
ATOM 792 C CA . ILE A 1 101 ? 10.931 3.363 4.502 1.00 83.00 101 ILE A CA 1
ATOM 793 C C . ILE A 1 101 ? 9.588 3.922 4.974 1.00 83.00 101 ILE A C 1
ATOM 795 O O . ILE A 1 101 ? 8.615 3.178 5.076 1.00 83.00 101 ILE A O 1
ATOM 799 N N . LYS A 1 102 ? 9.507 5.235 5.219 1.00 83.88 102 LYS A N 1
ATOM 800 C CA . LYS A 1 102 ? 8.270 5.873 5.687 1.00 83.88 102 LYS A CA 1
ATOM 801 C C . LYS A 1 102 ? 7.113 5.738 4.695 1.00 83.88 102 LYS A C 1
ATOM 803 O O . LYS A 1 102 ? 5.973 5.591 5.130 1.00 83.88 102 LYS A O 1
ATOM 808 N N . HIS A 1 103 ? 7.388 5.828 3.394 1.00 80.62 103 HIS A N 1
ATOM 809 C CA . HIS A 1 103 ? 6.347 5.866 2.364 1.00 80.62 103 HIS A CA 1
ATOM 810 C C . HIS A 1 103 ? 6.073 4.541 1.669 1.00 80.62 103 HIS A C 1
ATOM 812 O O . HIS A 1 103 ? 5.006 4.410 1.088 1.00 80.62 103 HIS A O 1
ATOM 818 N N . PHE A 1 104 ? 6.997 3.585 1.684 1.00 78.38 104 PHE A N 1
ATOM 819 C CA . PHE A 1 104 ? 6.823 2.292 1.017 1.00 78.38 104 PHE A CA 1
ATOM 820 C C . PHE A 1 104 ? 6.845 1.116 1.985 1.00 78.38 104 PHE A C 1
ATOM 822 O O . PHE A 1 104 ? 6.473 0.012 1.597 1.00 78.38 104 PHE A O 1
ATOM 829 N N . HIS A 1 105 ? 7.249 1.341 3.239 1.00 84.44 105 HIS A N 1
ATOM 830 C CA . HIS A 1 105 ? 7.287 0.342 4.308 1.00 84.44 105 HIS A CA 1
ATOM 831 C C . HIS A 1 105 ? 8.193 -0.870 4.043 1.00 84.44 105 HIS A C 1
ATOM 833 O O . HIS A 1 105 ? 8.267 -1.762 4.886 1.00 84.44 105 HIS A O 1
ATOM 839 N N . CYS A 1 106 ? 8.915 -0.896 2.920 1.00 79.69 106 CYS A N 1
ATOM 840 C CA . CYS A 1 106 ? 9.892 -1.921 2.582 1.00 79.69 106 CYS A CA 1
ATOM 841 C C . CYS A 1 106 ? 11.156 -1.303 1.994 1.00 79.69 106 CYS A C 1
ATOM 843 O O . CYS A 1 106 ? 11.123 -0.244 1.364 1.00 79.69 106 CYS A O 1
ATOM 845 N N . ILE A 1 107 ? 12.268 -2.006 2.191 1.00 77.94 107 ILE A N 1
ATOM 846 C CA . ILE A 1 107 ? 13.574 -1.671 1.633 1.00 77.94 107 ILE A CA 1
ATOM 847 C C . ILE A 1 107 ? 13.976 -2.781 0.657 1.00 77.94 107 ILE A C 1
ATOM 849 O O . ILE A 1 107 ? 13.951 -3.955 1.041 1.00 77.94 107 ILE A O 1
ATOM 853 N N . PRO A 1 108 ? 14.387 -2.439 -0.577 1.00 74.56 108 PRO A N 1
ATOM 854 C CA . PRO A 1 108 ? 15.002 -3.400 -1.482 1.00 74.56 108 PRO A CA 1
ATOM 855 C C . PRO A 1 108 ? 16.425 -3.722 -0.995 1.00 74.56 108 PRO A C 1
ATOM 857 O O . PRO A 1 108 ? 17.335 -2.905 -1.141 1.00 74.56 108 PRO A O 1
ATOM 860 N N . VAL A 1 109 ? 16.637 -4.909 -0.425 1.00 78.75 109 VAL A N 1
ATOM 861 C CA . VAL A 1 109 ? 17.895 -5.297 0.248 1.00 78.75 109 VAL A CA 1
ATOM 862 C C . VAL A 1 109 ? 19.075 -5.317 -0.733 1.00 78.75 109 VAL A C 1
ATOM 864 O O . VAL A 1 109 ? 20.113 -4.698 -0.510 1.00 78.75 109 VAL A O 1
ATOM 867 N N . TYR A 1 110 ? 18.895 -5.956 -1.882 1.00 79.06 110 TYR A N 1
ATOM 868 C CA . TYR A 1 110 ? 19.853 -6.030 -2.980 1.00 79.06 110 TYR A CA 1
ATOM 869 C C . TYR A 1 110 ? 19.803 -4.796 -3.889 1.00 79.06 110 TYR A C 1
ATOM 871 O O . TYR A 1 110 ? 20.526 -4.762 -4.879 1.00 79.06 110 TYR A O 1
ATOM 879 N N . GLY A 1 111 ? 18.996 -3.771 -3.582 1.00 77.06 111 GLY A N 1
ATOM 880 C CA . GLY A 1 111 ? 18.984 -2.523 -4.355 1.00 77.06 111 GLY A CA 1
ATOM 881 C C . GLY A 1 111 ? 20.348 -1.824 -4.337 1.00 77.06 111 GLY A C 1
ATOM 882 O O . GLY A 1 111 ? 20.819 -1.342 -5.365 1.00 77.06 111 GLY A O 1
ATOM 883 N N . LEU A 1 112 ? 21.036 -1.855 -3.189 1.00 77.06 112 LEU A N 1
ATOM 884 C CA . LEU A 1 112 ? 22.400 -1.336 -3.061 1.00 77.06 112 LEU A CA 1
ATOM 885 C C . LEU A 1 112 ? 23.382 -2.112 -3.950 1.00 77.06 112 LEU A C 1
ATOM 887 O O . LEU A 1 112 ? 24.151 -1.508 -4.691 1.00 77.06 112 LEU A O 1
ATOM 891 N N . ILE A 1 113 ? 23.332 -3.445 -3.900 1.00 82.38 113 ILE A N 1
ATOM 892 C CA . ILE A 1 113 ? 24.207 -4.319 -4.693 1.00 82.38 113 ILE A CA 1
ATOM 893 C C . ILE A 1 113 ? 23.932 -4.143 -6.190 1.00 82.38 113 ILE A C 1
ATOM 895 O O . ILE A 1 113 ? 24.876 -4.017 -6.966 1.00 82.38 113 ILE A O 1
ATOM 899 N N . ALA A 1 114 ? 22.659 -4.052 -6.591 1.00 83.38 114 ALA A N 1
ATOM 900 C CA . ALA A 1 114 ? 22.263 -3.769 -7.967 1.00 83.38 114 ALA A CA 1
ATOM 901 C C . ALA A 1 114 ? 22.903 -2.470 -8.469 1.00 83.38 114 ALA A C 1
ATOM 903 O O . ALA A 1 114 ? 23.510 -2.456 -9.534 1.00 83.38 114 ALA A O 1
ATOM 904 N N . ASN A 1 115 ? 22.829 -1.403 -7.671 1.00 84.38 115 ASN A N 1
ATOM 905 C CA . ASN A 1 115 ? 23.407 -0.110 -8.025 1.00 84.38 115 ASN A CA 1
ATOM 906 C C . ASN A 1 115 ? 24.939 -0.156 -8.078 1.00 84.38 115 ASN A C 1
ATOM 908 O O . ASN A 1 115 ? 25.525 0.362 -9.024 1.00 84.38 115 ASN A O 1
ATOM 912 N N . ILE A 1 116 ? 25.594 -0.807 -7.111 1.00 87.12 116 ILE A N 1
ATOM 913 C CA . ILE A 1 116 ? 27.058 -0.961 -7.095 1.00 87.12 116 ILE A CA 1
ATOM 914 C C . ILE A 1 116 ? 27.553 -1.727 -8.327 1.00 87.12 116 ILE A C 1
ATOM 916 O O . ILE A 1 116 ? 28.615 -1.403 -8.844 1.00 87.12 116 ILE A O 1
ATOM 920 N N . LEU A 1 117 ? 26.798 -2.714 -8.816 1.00 88.94 117 LEU A N 1
ATOM 921 C CA . LEU A 1 117 ? 27.155 -3.465 -10.022 1.00 88.94 117 LEU A CA 1
ATOM 922 C C . LEU A 1 117 ? 26.804 -2.710 -11.312 1.00 88.94 117 LEU A C 1
ATOM 924 O O . LEU A 1 117 ? 27.576 -2.732 -12.268 1.00 88.94 117 LEU A O 1
ATOM 928 N N . ALA A 1 118 ? 25.657 -2.030 -11.349 1.00 89.31 118 ALA A N 1
ATOM 929 C CA . ALA A 1 118 ? 25.168 -1.351 -12.545 1.00 89.31 118 ALA A CA 1
ATOM 930 C C . ALA A 1 118 ? 25.916 -0.043 -12.837 1.00 89.31 118 ALA A C 1
ATOM 932 O O . ALA A 1 118 ? 26.218 0.240 -13.994 1.00 89.31 118 ALA A O 1
ATOM 933 N N . ILE A 1 119 ? 26.239 0.754 -11.811 1.00 92.31 119 ILE A N 1
ATOM 934 C CA . ILE A 1 119 ? 26.836 2.089 -11.985 1.00 92.31 119 ILE A CA 1
ATOM 935 C C . ILE A 1 119 ? 28.209 2.044 -12.676 1.00 92.31 119 ILE A C 1
ATOM 937 O O . ILE A 1 119 ? 28.421 2.872 -13.563 1.00 92.31 119 ILE A O 1
ATOM 941 N N . PRO A 1 120 ? 29.137 1.120 -12.354 1.00 92.81 120 PRO A N 1
ATOM 942 C CA . PRO A 1 120 ? 30.402 1.001 -13.072 1.00 92.81 120 PRO A CA 1
ATOM 943 C C . PRO A 1 120 ? 30.202 0.661 -14.548 1.00 92.81 120 PRO A C 1
ATOM 945 O O . PRO A 1 120 ? 30.825 1.279 -15.402 1.00 92.81 120 PRO A O 1
ATOM 948 N N . ILE A 1 121 ? 29.299 -0.268 -14.867 1.00 95.19 121 ILE A N 1
ATOM 949 C CA . ILE A 1 121 ? 29.016 -0.650 -16.258 1.00 95.19 121 ILE A CA 1
ATOM 950 C C . ILE A 1 121 ? 28.418 0.541 -17.006 1.00 95.19 121 ILE A C 1
ATOM 952 O O . ILE A 1 121 ? 28.864 0.890 -18.098 1.00 95.19 121 ILE A O 1
ATOM 956 N N . LEU A 1 122 ? 27.456 1.223 -16.384 1.00 92.75 122 LEU A N 1
ATOM 957 C CA . LEU A 1 122 ? 26.842 2.415 -16.946 1.00 92.75 122 LEU A CA 1
ATOM 958 C C . LEU A 1 122 ? 27.886 3.518 -17.196 1.00 92.75 122 LEU A C 1
ATOM 960 O O . LEU A 1 122 ? 27.944 4.077 -18.285 1.00 92.75 122 LEU A O 1
ATOM 964 N N . SER A 1 123 ? 28.736 3.800 -16.208 1.00 92.25 123 SER A N 1
ATOM 965 C CA . SER A 1 123 ? 29.686 4.922 -16.234 1.00 92.25 123 SER A CA 1
ATOM 966 C C . SER A 1 123 ? 30.926 4.670 -17.086 1.00 92.25 123 SER A C 1
ATOM 968 O O . SER A 1 123 ? 31.417 5.604 -17.711 1.00 92.25 123 SER A O 1
ATOM 970 N N . PHE A 1 124 ? 31.457 3.445 -17.106 1.00 96.00 124 PHE A N 1
ATOM 971 C CA . PHE A 1 124 ? 32.693 3.124 -17.828 1.00 96.00 124 PHE A CA 1
ATOM 972 C C . PHE A 1 124 ? 32.450 2.556 -19.225 1.00 96.00 124 PHE A C 1
ATOM 974 O O . PHE A 1 124 ? 33.329 2.674 -20.074 1.00 96.00 124 PHE A O 1
ATOM 981 N N . VAL A 1 125 ? 31.284 1.952 -19.475 1.00 96.19 125 VAL A N 1
ATOM 982 C CA . VAL A 1 125 ? 30.985 1.298 -20.757 1.00 96.19 125 VAL A CA 1
ATOM 983 C C . VAL A 1 125 ? 29.893 2.050 -21.504 1.00 96.19 125 VAL A C 1
ATOM 985 O O . VAL A 1 125 ? 30.147 2.580 -22.581 1.00 96.19 125 VAL A O 1
ATOM 988 N N . VAL A 1 126 ? 28.690 2.141 -20.931 1.00 96.25 126 VAL A N 1
ATOM 989 C CA . VAL A 1 126 ? 27.498 2.623 -21.652 1.00 96.25 126 VAL A CA 1
ATOM 990 C C . VAL A 1 126 ? 27.606 4.111 -21.994 1.00 96.25 126 VAL A C 1
ATOM 992 O O . VAL A 1 126 ? 27.446 4.481 -23.154 1.00 96.25 126 VAL A O 1
ATOM 995 N N . ILE A 1 127 ? 27.905 4.967 -21.011 1.00 96.69 127 ILE A N 1
ATOM 996 C CA . ILE A 1 127 ? 27.974 6.424 -21.207 1.00 96.69 127 ILE A CA 1
ATOM 997 C C . ILE A 1 127 ? 29.136 6.821 -22.136 1.00 96.69 127 ILE A C 1
ATOM 999 O O . ILE A 1 127 ? 28.889 7.566 -23.085 1.00 96.69 127 ILE A O 1
ATOM 1003 N N . PRO A 1 128 ? 30.380 6.334 -21.946 1.00 95.94 128 PRO A N 1
ATOM 1004 C CA . PRO A 1 128 ? 31.479 6.673 -22.846 1.00 95.94 128 PRO A CA 1
ATOM 1005 C C . PRO A 1 128 ? 31.245 6.161 -24.268 1.00 95.94 128 PRO A C 1
ATOM 1007 O O . PRO A 1 128 ? 31.505 6.896 -25.216 1.00 95.94 128 PRO A O 1
ATOM 1010 N N . ALA A 1 129 ? 30.699 4.949 -24.433 1.00 95.25 129 ALA A N 1
ATOM 1011 C CA . ALA A 1 129 ? 30.332 4.435 -25.749 1.00 95.25 129 ALA A CA 1
ATOM 1012 C C . ALA A 1 129 ? 29.244 5.294 -26.410 1.00 95.25 129 ALA A C 1
ATOM 1014 O O . ALA A 1 129 ? 29.369 5.612 -27.587 1.00 95.25 129 ALA A O 1
ATOM 1015 N N . GLY A 1 130 ? 28.234 5.742 -25.657 1.00 93.69 130 GLY A N 1
ATOM 1016 C CA . GLY A 1 130 ? 27.216 6.673 -26.151 1.00 93.69 130 GLY A CA 1
ATOM 1017 C C . GLY A 1 130 ? 27.801 8.020 -26.591 1.00 93.69 130 GLY A C 1
ATOM 1018 O O . GLY A 1 130 ? 27.473 8.514 -27.667 1.00 93.69 130 GLY A O 1
ATOM 1019 N N . LEU A 1 131 ? 28.732 8.587 -25.816 1.00 94.75 131 LEU A N 1
ATOM 1020 C CA . LEU A 1 131 ? 29.433 9.823 -26.187 1.00 94.75 131 LEU A CA 1
ATOM 1021 C C . LEU A 1 131 ? 30.244 9.642 -27.480 1.00 94.75 131 LEU A C 1
ATOM 1023 O O . LEU A 1 131 ? 30.194 10.482 -28.377 1.00 94.75 131 LEU A O 1
ATOM 1027 N N . ILE A 1 132 ? 30.977 8.532 -27.589 1.00 94.88 132 ILE A N 1
ATOM 1028 C CA . ILE A 1 132 ? 31.763 8.190 -28.779 1.00 94.88 132 ILE A CA 1
ATOM 1029 C C . ILE A 1 132 ? 30.843 7.946 -29.986 1.00 94.88 132 ILE A C 1
ATOM 1031 O O . ILE A 1 132 ? 31.187 8.360 -31.091 1.00 94.88 132 ILE A O 1
ATOM 1035 N N . ALA A 1 133 ? 29.668 7.338 -29.787 1.00 93.12 133 ALA A N 1
ATOM 1036 C CA . ALA A 1 133 ? 28.663 7.141 -30.832 1.00 93.12 133 ALA A CA 1
ATOM 1037 C C . ALA A 1 133 ? 28.225 8.480 -31.430 1.00 93.12 133 ALA A C 1
ATOM 1039 O O . ALA A 1 133 ? 28.264 8.652 -32.645 1.00 93.12 133 ALA A O 1
ATOM 1040 N N . ILE A 1 134 ? 27.895 9.452 -30.572 1.00 93.06 134 ILE A N 1
ATOM 1041 C CA . ILE A 1 134 ? 27.497 10.802 -30.992 1.00 93.06 134 ILE A CA 1
ATOM 1042 C C . ILE A 1 134 ? 28.621 11.475 -31.794 1.00 93.06 134 ILE A C 1
ATOM 1044 O O . ILE A 1 134 ? 28.359 12.077 -32.833 1.00 93.06 134 ILE A O 1
ATOM 1048 N N . LEU A 1 135 ? 29.879 11.341 -31.357 1.00 92.69 135 LEU A N 1
ATOM 1049 C CA . LEU A 1 135 ? 31.029 11.901 -32.076 1.00 92.69 135 LEU A CA 1
ATOM 1050 C C . LEU A 1 135 ? 31.273 11.224 -33.434 1.00 92.69 135 LEU A C 1
ATOM 1052 O O . LEU A 1 135 ? 31.655 11.899 -34.385 1.00 92.69 135 LEU A O 1
ATOM 1056 N N . LEU A 1 136 ? 31.058 9.910 -33.542 1.00 92.12 136 LEU A N 1
ATOM 1057 C CA . LEU A 1 136 ? 31.279 9.135 -34.771 1.00 92.12 136 LEU A CA 1
ATOM 1058 C C . LEU A 1 136 ? 30.087 9.143 -35.732 1.00 92.12 136 LEU A C 1
ATOM 1060 O O . LEU A 1 136 ? 30.239 8.746 -36.889 1.00 92.12 136 LEU A O 1
ATOM 1064 N N . MET A 1 137 ? 28.933 9.644 -35.295 1.00 91.31 137 MET A N 1
ATOM 1065 C CA . MET A 1 137 ? 27.738 9.775 -36.125 1.00 91.31 137 MET A CA 1
ATOM 1066 C C . MET A 1 137 ? 27.988 10.678 -37.343 1.00 91.31 137 MET A C 1
ATOM 1068 O O . MET A 1 137 ? 27.512 10.386 -38.436 1.00 91.31 137 MET A O 1
ATOM 1072 N N . ILE A 1 138 ? 28.824 11.716 -37.201 1.00 89.38 138 ILE A N 1
ATOM 1073 C CA . ILE A 1 138 ? 29.228 12.589 -38.319 1.00 89.38 138 ILE A CA 1
ATOM 1074 C C . ILE A 1 138 ? 30.044 11.853 -39.395 1.00 89.38 138 ILE A C 1
ATOM 1076 O O . ILE A 1 138 ? 30.045 12.257 -40.554 1.00 89.38 138 ILE A O 1
ATOM 1080 N N . LEU A 1 139 ? 30.702 10.749 -39.031 1.00 89.81 139 LEU A N 1
ATOM 1081 C CA . LEU A 1 139 ? 31.447 9.882 -39.945 1.00 89.81 139 LEU A CA 1
ATOM 1082 C C . LEU A 1 139 ? 30.635 8.645 -40.378 1.00 89.81 139 LEU A C 1
ATOM 1084 O O . LEU A 1 139 ? 31.158 7.834 -41.134 1.00 89.81 139 LEU A O 1
ATOM 1088 N N . SER A 1 140 ? 29.378 8.489 -39.931 1.00 87.69 140 SER A N 1
ATOM 1089 C CA . SER A 1 140 ? 28.552 7.281 -40.144 1.00 87.69 140 SER A CA 1
ATOM 1090 C C . SER A 1 140 ? 29.199 5.975 -39.633 1.00 87.69 140 SER A C 1
ATOM 1092 O O . SER A 1 140 ? 29.017 4.909 -40.220 1.00 87.69 140 SER A O 1
ATOM 1094 N N . LEU A 1 141 ? 29.999 6.054 -38.557 1.00 88.69 141 LEU A N 1
ATOM 1095 C CA . LEU A 1 141 ? 30.698 4.916 -37.922 1.00 88.69 141 LEU A CA 1
ATOM 1096 C C . LEU A 1 141 ? 30.138 4.563 -36.524 1.00 88.69 141 LEU A C 1
ATOM 1098 O O . LEU A 1 141 ? 30.797 3.929 -35.699 1.00 88.69 141 LEU A O 1
ATOM 1102 N N . ASP A 1 142 ? 28.904 4.958 -36.248 1.00 87.94 142 ASP A N 1
ATOM 1103 C CA . ASP A 1 142 ? 28.197 4.846 -34.968 1.00 87.94 142 ASP A CA 1
ATOM 1104 C C . ASP A 1 142 ? 27.767 3.413 -34.592 1.00 87.94 142 ASP A C 1
ATOM 1106 O O . ASP A 1 142 ? 27.566 3.114 -33.412 1.00 87.94 142 ASP A O 1
ATOM 1110 N N . ASN A 1 143 ? 27.729 2.490 -35.559 1.00 90.75 143 ASN A N 1
ATOM 1111 C CA . ASN A 1 143 ? 27.373 1.084 -35.327 1.00 90.75 143 ASN A CA 1
ATOM 1112 C C . ASN A 1 143 ? 28.247 0.394 -34.264 1.00 90.75 143 ASN A C 1
ATOM 1114 O O . ASN A 1 143 ? 27.739 -0.386 -33.457 1.00 90.75 143 ASN A O 1
ATOM 1118 N N . ILE A 1 144 ? 29.559 0.661 -34.250 1.00 92.00 144 ILE A N 1
ATOM 1119 C CA . ILE A 1 144 ? 30.491 -0.011 -33.329 1.00 92.00 144 ILE A CA 1
ATOM 1120 C C . ILE A 1 144 ? 30.266 0.466 -31.881 1.00 92.00 144 ILE A C 1
ATOM 1122 O O . ILE A 1 144 ? 30.038 -0.382 -31.012 1.00 92.00 144 ILE A O 1
ATOM 1126 N N . PRO A 1 145 ? 30.265 1.783 -31.584 1.00 93.44 145 PRO A N 1
ATOM 1127 C CA . PRO A 1 145 ? 29.950 2.272 -30.243 1.00 93.44 145 PRO A CA 1
ATOM 1128 C C . PRO A 1 145 ? 28.554 1.872 -29.750 1.00 93.44 145 PRO A C 1
ATOM 1130 O O . PRO A 1 145 ? 28.412 1.508 -28.582 1.00 93.44 145 PRO A O 1
ATOM 1133 N N . PHE A 1 146 ? 27.535 1.861 -30.618 1.00 93.88 146 PHE A N 1
ATOM 1134 C CA . PHE A 1 146 ? 26.207 1.380 -30.228 1.00 93.88 146 PHE A CA 1
ATOM 1135 C C . PHE A 1 146 ? 26.195 -0.109 -29.880 1.00 93.88 146 PHE A C 1
ATOM 1137 O O . PHE A 1 146 ? 25.517 -0.496 -28.930 1.00 93.88 146 PHE A O 1
ATOM 1144 N N . GLY A 1 147 ? 26.992 -0.937 -30.563 1.00 94.81 147 GLY A N 1
ATOM 1145 C CA . GLY A 1 147 ? 27.181 -2.339 -30.187 1.00 94.81 147 GLY A CA 1
ATOM 1146 C C . GLY A 1 147 ? 27.766 -2.504 -28.778 1.00 94.81 147 GLY A C 1
ATOM 1147 O O . GLY A 1 147 ? 27.272 -3.311 -27.991 1.00 94.81 147 GLY A O 1
ATOM 1148 N N . VAL A 1 148 ? 28.770 -1.694 -28.421 1.00 95.62 148 VAL A N 1
ATOM 1149 C CA . VAL A 1 148 ? 29.370 -1.694 -27.070 1.00 95.62 148 VAL A CA 1
ATOM 1150 C C . VAL A 1 148 ? 28.369 -1.217 -26.014 1.00 95.62 148 VAL A C 1
ATOM 1152 O O . VAL A 1 148 ? 28.270 -1.801 -24.933 1.00 95.62 148 VAL A O 1
ATOM 1155 N N . MET A 1 149 ? 27.596 -0.177 -26.329 1.00 95.31 149 MET A N 1
ATOM 1156 C CA . MET A 1 149 ? 26.547 0.342 -25.454 1.00 95.31 149 MET A CA 1
ATOM 1157 C C . MET A 1 149 ? 25.447 -0.702 -25.206 1.00 95.31 149 MET A C 1
ATOM 1159 O O . MET A 1 149 ? 25.070 -0.921 -24.054 1.00 95.31 149 MET A O 1
ATOM 1163 N N . ALA A 1 150 ? 24.968 -1.370 -26.261 1.00 95.38 150 ALA A N 1
ATOM 1164 C CA . ALA A 1 150 ? 23.965 -2.429 -26.174 1.00 95.38 150 ALA A CA 1
ATOM 1165 C C . ALA A 1 150 ? 24.452 -3.588 -25.296 1.00 95.38 150 ALA A C 1
ATOM 1167 O O . ALA A 1 150 ? 23.749 -3.995 -24.374 1.00 95.38 150 ALA A O 1
ATOM 1168 N N . TRP A 1 151 ? 25.698 -4.029 -25.493 1.00 97.12 151 TRP A N 1
ATOM 1169 C CA . TRP A 1 151 ? 26.320 -5.047 -24.648 1.00 97.12 151 TRP A CA 1
ATOM 1170 C C . TRP A 1 151 ? 26.359 -4.641 -23.165 1.00 97.12 151 TRP A C 1
ATOM 1172 O O . TRP A 1 151 ? 26.021 -5.438 -22.289 1.00 97.12 151 TRP A O 1
ATOM 1182 N N . GLY A 1 152 ? 26.711 -3.386 -22.862 1.00 95.75 152 GLY A N 1
ATOM 1183 C CA . GLY A 1 152 ? 26.693 -2.872 -21.490 1.00 95.75 152 GLY A CA 1
ATOM 1184 C C . GLY A 1 152 ? 25.289 -2.860 -20.871 1.00 95.75 152 GLY A C 1
ATOM 1185 O O . GLY A 1 152 ? 25.118 -3.238 -19.710 1.00 95.75 152 GLY A O 1
ATOM 1186 N N . LEU A 1 153 ? 24.270 -2.474 -21.645 1.00 95.75 153 LEU A N 1
ATOM 1187 C CA . LEU A 1 153 ? 22.871 -2.489 -21.206 1.00 95.75 153 LEU A CA 1
ATOM 1188 C C . LEU A 1 153 ? 22.347 -3.912 -20.980 1.00 95.75 153 LEU A C 1
ATOM 1190 O O . LEU A 1 153 ? 21.657 -4.143 -19.987 1.00 95.75 153 LEU A O 1
ATOM 1194 N N . ASP A 1 154 ? 22.720 -4.871 -21.828 1.00 97.00 154 ASP A N 1
ATOM 1195 C CA . ASP A 1 154 ? 22.333 -6.277 -21.674 1.00 97.00 154 ASP A CA 1
ATOM 1196 C C . ASP A 1 154 ? 22.836 -6.867 -20.353 1.00 97.00 154 ASP A C 1
ATOM 1198 O O . ASP A 1 154 ? 22.109 -7.617 -19.691 1.00 97.00 154 ASP A O 1
ATOM 1202 N N . ILE A 1 155 ? 24.045 -6.490 -19.923 1.00 95.88 155 ILE A N 1
ATOM 1203 C CA . ILE A 1 155 ? 24.582 -6.901 -18.620 1.00 95.88 155 ILE A CA 1
ATOM 1204 C C . ILE A 1 155 ? 23.758 -6.289 -17.482 1.00 95.88 155 ILE A C 1
ATOM 1206 O O . ILE A 1 155 ? 23.389 -6.997 -16.542 1.00 95.88 155 ILE A O 1
ATOM 1210 N N . ILE A 1 156 ? 23.427 -4.995 -17.563 1.00 94.44 156 ILE A N 1
ATOM 1211 C CA . ILE A 1 156 ? 22.610 -4.315 -16.544 1.00 94.44 156 ILE A CA 1
ATOM 1212 C C . ILE A 1 156 ? 21.225 -4.971 -16.436 1.00 94.44 156 ILE A C 1
ATOM 1214 O O . ILE A 1 156 ? 20.753 -5.242 -15.329 1.00 94.44 156 ILE A O 1
ATOM 1218 N N . ILE A 1 157 ? 20.591 -5.289 -17.567 1.00 93.94 157 ILE A N 1
ATOM 1219 C CA . ILE A 1 157 ? 19.286 -5.964 -17.613 1.00 93.94 157 ILE A CA 1
ATOM 1220 C C . ILE A 1 157 ? 19.377 -7.379 -17.024 1.00 93.94 157 ILE A C 1
ATOM 1222 O O . ILE A 1 157 ? 18.515 -7.775 -16.235 1.00 93.94 157 ILE A O 1
ATOM 1226 N N . HIS A 1 158 ? 20.438 -8.132 -17.330 1.00 93.69 158 HIS A N 1
ATOM 1227 C CA . HIS A 1 158 ? 20.672 -9.447 -16.728 1.00 93.69 158 HIS A CA 1
ATOM 1228 C C . HIS A 1 158 ? 20.810 -9.373 -15.203 1.00 93.69 158 HIS A C 1
ATOM 1230 O O . HIS A 1 158 ? 20.213 -10.189 -14.493 1.00 93.69 158 HIS A O 1
ATOM 1236 N N . ILE A 1 159 ? 21.551 -8.388 -14.686 1.00 90.56 159 ILE A N 1
ATOM 1237 C CA . ILE A 1 159 ? 21.682 -8.146 -13.242 1.00 90.56 159 ILE A CA 1
ATOM 1238 C C . ILE A 1 159 ? 20.307 -7.836 -12.633 1.00 90.56 159 ILE A C 1
ATOM 1240 O O . ILE A 1 159 ? 19.929 -8.443 -11.628 1.00 90.56 159 ILE A O 1
ATOM 1244 N N . ALA A 1 160 ? 19.529 -6.950 -13.261 1.00 88.50 160 ALA A N 1
ATOM 1245 C CA . ALA A 1 160 ? 18.200 -6.572 -12.786 1.00 88.50 160 ALA A CA 1
ATOM 1246 C C . ALA A 1 160 ? 17.248 -7.777 -12.708 1.00 88.50 160 ALA A C 1
ATOM 1248 O O . ALA A 1 160 ? 16.607 -7.989 -11.676 1.00 88.50 160 ALA A O 1
ATOM 1249 N N . HIS A 1 161 ? 17.202 -8.616 -13.749 1.00 88.19 161 HIS A N 1
ATOM 1250 C CA . HIS A 1 161 ? 16.365 -9.816 -13.746 1.00 88.19 161 HIS A CA 1
ATOM 1251 C C . HIS A 1 161 ? 16.773 -10.805 -12.653 1.00 88.19 161 HIS A C 1
ATOM 1253 O O . HIS A 1 161 ? 15.905 -11.286 -11.922 1.00 88.19 161 HIS A O 1
ATOM 1259 N N . ARG A 1 162 ? 18.077 -11.063 -12.475 1.00 87.44 162 ARG A N 1
ATOM 1260 C CA . ARG A 1 162 ? 18.577 -11.952 -11.411 1.00 87.44 162 ARG A CA 1
ATOM 1261 C C . ARG A 1 162 ? 18.190 -11.463 -10.016 1.00 87.44 162 ARG A C 1
ATOM 1263 O O . ARG A 1 162 ? 17.795 -12.273 -9.184 1.00 87.44 162 ARG A O 1
ATOM 1270 N N . ILE A 1 163 ? 18.264 -10.155 -9.779 1.00 85.31 163 ILE A N 1
ATOM 1271 C CA . ILE A 1 163 ? 17.941 -9.554 -8.480 1.00 85.31 163 ILE A CA 1
ATOM 1272 C C . ILE A 1 163 ? 16.426 -9.498 -8.237 1.00 85.31 163 ILE A C 1
ATOM 1274 O O . ILE A 1 163 ? 15.990 -9.680 -7.104 1.00 85.31 163 ILE A O 1
ATOM 1278 N N . SER A 1 164 ? 15.616 -9.305 -9.283 1.00 81.12 164 SER A N 1
ATOM 1279 C CA . SER A 1 164 ? 14.151 -9.215 -9.165 1.00 81.12 164 SER A CA 1
ATOM 1280 C C . SER A 1 164 ? 13.467 -10.521 -8.742 1.00 81.12 164 SER A C 1
ATOM 1282 O O . SER A 1 164 ? 12.402 -10.486 -8.134 1.00 81.12 164 SER A O 1
ATOM 1284 N N . VAL A 1 165 ? 14.068 -11.673 -9.065 1.00 76.88 165 VAL A N 1
ATOM 1285 C CA . VAL A 1 165 ? 13.514 -13.000 -8.743 1.00 76.88 165 VAL A CA 1
ATOM 1286 C C . VAL A 1 165 ? 13.857 -13.423 -7.311 1.00 76.88 165 VAL A C 1
ATOM 1288 O O . VAL A 1 165 ? 13.147 -14.234 -6.717 1.00 76.88 165 VAL A O 1
ATOM 1291 N N . ALA A 1 166 ? 14.924 -12.873 -6.729 1.00 74.94 166 ALA A N 1
ATOM 1292 C CA . ALA A 1 166 ? 15.248 -13.115 -5.332 1.00 74.94 166 ALA A CA 1
ATOM 1293 C C . ALA A 1 166 ? 14.214 -12.414 -4.433 1.00 74.94 166 ALA A C 1
ATOM 1295 O O . ALA A 1 166 ? 13.830 -11.277 -4.699 1.00 74.94 166 ALA A O 1
ATOM 1296 N N . HIS A 1 167 ? 13.752 -13.075 -3.366 1.00 64.00 167 HIS A N 1
ATOM 1297 C CA . HIS A 1 167 ? 12.867 -12.443 -2.384 1.00 64.00 167 HIS A CA 1
ATOM 1298 C C . HIS A 1 167 ? 13.661 -11.354 -1.651 1.00 64.00 167 HIS A C 1
ATOM 1300 O O . HIS A 1 167 ? 14.458 -11.640 -0.761 1.00 64.00 167 HIS A O 1
ATOM 1306 N N . ASN A 1 168 ? 13.524 -10.119 -2.127 1.00 66.06 168 ASN A N 1
ATOM 1307 C CA . ASN A 1 168 ? 14.506 -9.057 -1.923 1.00 66.06 168 ASN A CA 1
ATOM 1308 C C . ASN A 1 168 ? 13.963 -7.861 -1.121 1.00 66.06 168 ASN A C 1
ATOM 1310 O O . ASN A 1 168 ? 14.561 -6.787 -1.065 1.00 66.06 168 ASN A O 1
ATOM 1314 N N . GLU A 1 169 ? 12.789 -8.006 -0.528 1.00 72.88 169 GLU A N 1
ATOM 1315 C CA . GLU A 1 169 ? 12.123 -6.906 0.153 1.00 72.88 169 GLU A CA 1
ATOM 1316 C C . GLU A 1 169 ? 12.083 -7.199 1.644 1.00 72.88 169 GLU A C 1
ATOM 1318 O O . GLU A 1 169 ? 11.478 -8.174 2.088 1.00 72.88 169 GLU A O 1
ATOM 1323 N N . PHE A 1 170 ? 12.744 -6.344 2.422 1.00 78.88 170 PHE A N 1
ATOM 1324 C CA . PHE A 1 170 ? 12.608 -6.351 3.869 1.00 78.88 170 PHE A CA 1
ATOM 1325 C C . PHE A 1 170 ? 11.572 -5.302 4.259 1.00 78.88 170 PHE A C 1
ATOM 1327 O O . PHE A 1 170 ? 11.814 -4.103 4.105 1.00 78.88 170 PHE A O 1
ATOM 1334 N N . CYS A 1 171 ? 10.407 -5.751 4.722 1.00 81.12 171 CYS A N 1
ATOM 1335 C CA . CYS A 1 171 ? 9.301 -4.876 5.089 1.00 81.12 171 CYS A CA 1
ATOM 1336 C C . CYS A 1 171 ? 9.298 -4.596 6.593 1.00 81.12 171 CYS A C 1
ATOM 1338 O O . CYS A 1 171 ? 9.182 -5.508 7.405 1.00 81.12 171 CYS A O 1
ATOM 1340 N N . ILE A 1 172 ? 9.429 -3.316 6.941 1.00 80.44 172 ILE A N 1
ATOM 1341 C CA . ILE A 1 172 ? 9.483 -2.797 8.315 1.00 80.44 172 ILE A CA 1
ATOM 1342 C C . ILE A 1 172 ? 8.073 -2.506 8.844 1.00 80.44 172 ILE A C 1
ATOM 1344 O O . ILE A 1 172 ? 7.868 -2.438 10.052 1.00 80.44 172 ILE A O 1
ATOM 1348 N N . GLY A 1 173 ? 7.094 -2.352 7.947 1.00 83.44 173 GLY A N 1
ATOM 1349 C CA . GLY A 1 173 ? 5.739 -1.954 8.307 1.00 83.44 173 GLY A CA 1
ATOM 1350 C C . GLY A 1 173 ? 5.630 -0.483 8.685 1.00 83.44 173 GLY A C 1
ATOM 1351 O O . GLY A 1 173 ? 6.559 0.310 8.512 1.00 83.44 173 GLY A O 1
ATOM 1352 N N . ARG A 1 174 ? 4.444 -0.099 9.159 1.00 84.12 174 ARG A N 1
ATOM 1353 C CA . ARG A 1 174 ? 4.107 1.298 9.430 1.00 84.12 174 ARG A CA 1
ATOM 1354 C C . ARG A 1 174 ? 4.906 1.886 10.590 1.00 84.12 174 ARG A C 1
ATOM 1356 O O . ARG A 1 174 ? 4.787 1.447 11.730 1.00 84.12 174 ARG A O 1
ATOM 1363 N N . ILE A 1 175 ? 5.622 2.973 10.305 1.00 86.06 175 ILE A N 1
ATOM 1364 C CA . ILE A 1 175 ? 6.341 3.758 11.313 1.00 86.06 175 ILE A CA 1
ATOM 1365 C C . ILE A 1 175 ? 5.449 4.909 11.813 1.00 86.06 175 ILE A C 1
ATOM 1367 O O . ILE A 1 175 ? 4.873 5.628 10.980 1.00 86.06 175 ILE A O 1
ATOM 1371 N N . PRO A 1 176 ? 5.337 5.111 13.143 1.00 86.69 176 PRO A N 1
ATOM 1372 C CA . PRO A 1 176 ? 4.672 6.274 13.724 1.00 86.69 176 PRO A CA 1
ATOM 1373 C C . PRO A 1 176 ? 5.253 7.593 13.211 1.00 86.69 176 PRO A C 1
ATOM 1375 O O . PRO A 1 176 ? 6.456 7.713 12.982 1.00 86.69 176 PRO A O 1
ATOM 1378 N N . GLU A 1 177 ? 4.410 8.616 13.084 1.00 86.62 177 GLU A N 1
ATOM 1379 C CA . GLU A 1 177 ? 4.862 9.946 12.654 1.00 86.62 177 GLU A CA 1
ATOM 1380 C C . GLU A 1 177 ? 5.867 10.560 13.628 1.00 86.62 177 GLU A C 1
ATOM 1382 O O . GLU A 1 177 ? 6.848 11.160 13.198 1.00 86.62 177 GLU A O 1
ATOM 1387 N N . THR A 1 178 ? 5.673 10.338 14.929 1.00 89.25 178 THR A N 1
ATOM 1388 C CA . THR A 1 178 ? 6.590 10.794 15.977 1.00 89.25 178 THR A CA 1
ATOM 1389 C C . THR A 1 178 ? 7.982 10.201 15.787 1.00 89.25 178 THR A C 1
ATOM 1391 O O . THR A 1 178 ? 8.948 10.947 15.681 1.00 89.25 178 THR A O 1
ATOM 1394 N N . SER A 1 179 ? 8.082 8.876 15.645 1.00 88.44 179 SER A N 1
ATOM 1395 C CA . SER A 1 179 ? 9.351 8.182 15.408 1.00 88.44 179 SER A CA 1
ATOM 1396 C C . SER A 1 179 ? 10.031 8.652 14.122 1.00 88.44 179 SER A C 1
ATOM 1398 O O . SER A 1 179 ? 11.241 8.844 14.107 1.00 88.44 179 SER A O 1
ATOM 1400 N N . PHE A 1 180 ? 9.266 8.885 13.051 1.00 89.69 180 PHE A N 1
ATOM 1401 C CA . PHE A 1 180 ? 9.813 9.403 11.798 1.00 89.69 180 PHE A CA 1
ATOM 1402 C C . PHE A 1 180 ? 10.415 10.806 11.956 1.00 89.69 180 PHE A C 1
ATOM 1404 O O . PHE A 1 180 ? 11.548 11.033 11.536 1.00 89.69 180 PHE A O 1
ATOM 1411 N N . VAL A 1 181 ? 9.692 11.736 12.589 1.00 91.56 181 VAL A N 1
ATOM 1412 C CA . VAL A 1 181 ? 10.194 13.097 12.842 1.00 91.56 181 VAL A CA 1
ATOM 1413 C C . VAL A 1 181 ? 11.439 13.053 13.722 1.00 91.56 181 VAL A C 1
ATOM 1415 O O . VAL A 1 181 ? 12.417 13.737 13.424 1.00 91.56 181 VAL A O 1
ATOM 1418 N N . THR A 1 182 ? 11.436 12.212 14.756 1.00 91.38 182 THR A N 1
ATOM 1419 C CA . THR A 1 182 ? 12.596 12.000 15.623 1.00 91.38 182 THR A CA 1
ATOM 1420 C C . THR A 1 182 ? 13.811 11.522 14.822 1.00 91.38 182 THR A C 1
ATOM 1422 O O . THR A 1 182 ? 14.844 12.181 14.881 1.00 91.38 182 THR A O 1
ATOM 1425 N N . ILE A 1 183 ? 13.675 10.489 13.978 1.00 91.75 183 ILE A N 1
ATOM 1426 C CA . ILE A 1 183 ? 14.768 9.992 13.118 1.00 91.75 183 ILE A CA 1
ATOM 1427 C C . ILE A 1 183 ? 15.303 11.094 12.195 1.00 91.75 183 ILE A C 1
ATOM 1429 O O . ILE A 1 183 ? 16.515 11.227 12.022 1.00 91.75 183 ILE A O 1
ATOM 1433 N N . VAL A 1 184 ? 14.422 11.908 11.604 1.00 91.75 184 VAL A N 1
ATOM 1434 C CA . VAL A 1 184 ? 14.840 13.026 10.744 1.00 91.75 184 VAL A CA 1
ATOM 1435 C C . VAL A 1 184 ? 15.640 14.052 11.545 1.00 91.75 184 VAL A C 1
ATOM 1437 O O . VAL A 1 184 ? 16.704 14.469 11.098 1.00 91.75 184 VAL A O 1
ATOM 1440 N N . VAL A 1 185 ? 15.176 14.443 12.734 1.00 91.75 185 VAL A N 1
ATOM 1441 C CA . VAL A 1 185 ? 15.890 15.398 13.596 1.00 91.75 185 VAL A CA 1
ATOM 1442 C C . VAL A 1 185 ? 17.246 14.842 14.035 1.00 91.75 185 VAL A C 1
ATOM 1444 O O . VAL A 1 185 ? 18.246 15.552 13.958 1.00 91.75 185 VAL A O 1
ATOM 1447 N N . GLU A 1 186 ? 17.313 13.575 14.438 1.00 92.44 186 GLU A N 1
ATOM 1448 C CA . GLU A 1 186 ? 18.562 12.920 14.834 1.00 92.44 186 GLU A CA 1
ATOM 1449 C C . GLU A 1 186 ? 19.553 12.817 13.662 1.00 92.44 186 GLU A C 1
ATOM 1451 O O . GLU A 1 186 ? 20.749 13.075 13.828 1.00 92.44 186 GLU A O 1
ATOM 1456 N N . PHE A 1 187 ? 19.061 12.520 12.455 1.00 90.38 187 PHE A N 1
ATOM 1457 C CA . PHE A 1 187 ? 19.867 12.525 11.235 1.00 90.38 187 PHE A CA 1
ATOM 1458 C C . PHE A 1 187 ? 20.373 13.931 10.898 1.00 90.38 187 PHE A C 1
ATOM 1460 O O . PHE A 1 187 ? 21.541 14.102 10.549 1.00 90.38 187 PHE A O 1
ATOM 1467 N N . LEU A 1 188 ? 19.538 14.961 11.058 1.00 88.56 188 LEU A N 1
ATOM 1468 C CA . LEU A 1 188 ? 19.965 16.346 10.873 1.00 88.56 188 LEU A CA 1
ATOM 1469 C C . LEU A 1 188 ? 21.034 16.741 11.899 1.00 88.56 188 LEU A C 1
ATOM 1471 O O . LEU A 1 188 ? 22.034 17.337 11.512 1.00 88.56 188 LEU A O 1
ATOM 1475 N N . LEU A 1 189 ? 20.892 16.364 13.173 1.00 88.06 189 LEU A N 1
ATOM 1476 C CA . LEU A 1 189 ? 21.936 16.574 14.185 1.00 88.06 189 LEU A CA 1
ATOM 1477 C C . LEU A 1 189 ? 23.250 15.899 13.779 1.00 88.06 189 LEU A C 1
ATOM 1479 O O . LEU A 1 189 ? 24.318 16.499 13.897 1.00 88.06 189 LEU A O 1
ATOM 1483 N N . MET A 1 190 ? 23.176 14.682 13.238 1.00 86.44 190 MET A N 1
ATOM 1484 C CA . MET A 1 190 ? 24.348 13.968 12.744 1.00 86.44 190 MET A CA 1
ATOM 1485 C C . MET A 1 190 ? 25.012 14.674 11.543 1.00 86.44 190 MET A C 1
ATOM 1487 O O . MET A 1 190 ? 26.237 14.701 11.445 1.00 86.44 190 MET A O 1
ATOM 1491 N N . VAL A 1 191 ? 24.236 15.250 10.623 1.00 84.25 191 VAL A N 1
ATOM 1492 C CA . VAL A 1 191 ? 24.770 15.900 9.410 1.00 84.25 191 VAL A CA 1
ATOM 1493 C C . VAL A 1 191 ? 25.251 17.332 9.672 1.00 84.25 191 VAL A C 1
ATOM 1495 O O . VAL A 1 191 ? 26.242 17.764 9.085 1.00 84.25 191 VAL A O 1
ATOM 1498 N N . PHE A 1 192 ? 24.568 18.092 10.532 1.00 82.50 192 PHE A N 1
ATOM 1499 C CA . PHE A 1 192 ? 24.871 19.508 10.767 1.00 82.50 192 PHE A CA 1
ATOM 1500 C C . PHE A 1 192 ? 25.950 19.742 11.833 1.00 82.50 192 PHE A C 1
ATOM 1502 O O . PHE A 1 192 ? 26.663 20.747 11.760 1.00 82.50 192 PHE A O 1
ATOM 1509 N N . CYS A 1 193 ? 26.099 18.855 12.822 1.00 82.44 193 CYS A N 1
ATOM 1510 C CA . CYS A 1 193 ? 27.093 19.028 13.882 1.00 82.44 193 CYS A CA 1
ATOM 1511 C C . CYS A 1 193 ? 28.470 18.492 13.459 1.00 82.44 193 CYS A C 1
ATOM 1513 O O . CYS A 1 193 ? 28.623 17.318 13.140 1.00 82.44 193 CYS A O 1
ATOM 1515 N N . LYS A 1 194 ? 29.499 19.350 13.518 1.00 74.62 194 LYS A N 1
ATOM 1516 C CA . LYS A 1 194 ? 30.887 19.007 13.135 1.00 74.62 194 LYS A CA 1
ATOM 1517 C C . LYS A 1 194 ? 31.770 18.495 14.271 1.00 74.62 194 LYS A C 1
ATOM 1519 O O . LYS A 1 194 ? 32.827 17.930 14.021 1.00 74.62 194 LYS A O 1
ATOM 1524 N N . THR A 1 195 ? 31.378 18.740 15.515 1.00 83.81 195 THR A N 1
ATOM 1525 C CA . THR A 1 195 ? 32.119 18.300 16.705 1.00 83.81 195 THR A CA 1
ATOM 1526 C C . THR A 1 195 ? 31.717 16.874 17.095 1.00 83.81 195 THR A C 1
ATOM 1528 O O . THR A 1 195 ? 30.808 16.291 16.504 1.00 83.81 195 THR A O 1
ATOM 1531 N N . ASN A 1 196 ? 32.328 16.323 18.151 1.00 85.56 196 ASN A N 1
ATOM 1532 C CA . ASN A 1 196 ? 31.962 15.011 18.714 1.00 85.56 196 ASN A CA 1
ATOM 1533 C C . ASN A 1 196 ? 30.475 14.897 19.111 1.00 85.56 196 ASN A C 1
ATOM 1535 O O . ASN A 1 196 ? 29.968 13.792 19.278 1.00 85.56 196 ASN A O 1
ATOM 1539 N N . ILE A 1 197 ? 29.755 16.024 19.182 1.00 84.19 197 ILE A N 1
ATOM 1540 C CA . ILE A 1 197 ? 28.295 16.099 19.331 1.00 84.19 197 ILE A CA 1
ATOM 1541 C C . ILE A 1 197 ? 27.571 15.302 18.231 1.00 84.19 197 ILE A C 1
ATOM 1543 O O . ILE A 1 197 ? 26.498 14.763 18.481 1.00 84.19 197 ILE A O 1
ATOM 1547 N N . ARG A 1 198 ? 28.175 15.119 17.047 1.00 86.25 198 ARG A N 1
ATOM 1548 C CA . ARG A 1 198 ? 27.641 14.254 15.983 1.00 86.25 198 ARG A CA 1
ATOM 1549 C C . ARG A 1 198 ? 27.336 12.830 16.456 1.00 86.25 198 ARG A C 1
ATOM 1551 O O . ARG A 1 198 ? 26.364 12.227 16.002 1.00 86.25 198 ARG A O 1
ATOM 1558 N N . HIS A 1 199 ? 28.143 12.297 17.375 1.00 88.94 199 HIS A N 1
ATOM 1559 C CA . HIS A 1 199 ? 27.948 10.945 17.895 1.00 88.94 199 HIS A CA 1
ATOM 1560 C C . HIS A 1 199 ? 26.678 10.817 18.741 1.00 88.94 199 HIS A C 1
ATOM 1562 O O . HIS A 1 199 ? 26.083 9.741 18.773 1.00 88.94 199 HIS A O 1
ATOM 1568 N N . ILE A 1 200 ? 26.205 11.915 19.344 1.00 91.56 200 ILE A N 1
ATOM 1569 C CA . ILE A 1 200 ? 24.918 11.946 20.047 1.00 91.56 200 ILE A CA 1
ATOM 1570 C C . ILE A 1 200 ? 23.792 11.617 19.062 1.00 91.56 200 ILE A C 1
ATOM 1572 O O . ILE A 1 200 ? 22.982 10.743 19.351 1.00 91.56 200 ILE A O 1
ATOM 1576 N N . GLY A 1 201 ? 23.804 12.213 17.862 1.00 88.50 201 GLY A N 1
ATOM 1577 C CA . GLY A 1 201 ? 22.836 11.897 16.805 1.00 88.50 201 GLY A CA 1
ATOM 1578 C C . GLY A 1 201 ? 22.856 10.417 16.410 1.00 88.50 201 GLY A C 1
ATOM 1579 O O . GLY A 1 201 ? 21.807 9.784 16.356 1.00 88.50 201 GLY A O 1
ATOM 1580 N N . SER A 1 202 ? 24.042 9.820 16.227 1.00 88.44 202 SER A N 1
ATOM 1581 C CA . SER A 1 202 ? 24.143 8.387 15.896 1.00 88.44 202 SER A CA 1
ATOM 1582 C C . SER A 1 202 ? 23.659 7.460 17.016 1.00 88.44 202 SER A C 1
ATOM 1584 O O . SER A 1 202 ? 23.030 6.441 16.738 1.00 88.44 202 SER A O 1
ATOM 1586 N N . ILE A 1 203 ? 23.922 7.815 18.279 1.00 93.38 203 ILE A N 1
ATOM 1587 C CA . ILE A 1 203 ? 23.463 7.039 19.438 1.00 93.38 203 ILE A CA 1
ATOM 1588 C C . ILE A 1 203 ? 21.939 7.127 19.550 1.00 93.38 203 ILE A C 1
ATOM 1590 O O . ILE A 1 203 ? 21.288 6.104 19.743 1.00 93.38 203 ILE A O 1
ATOM 1594 N N . MET A 1 204 ? 21.368 8.321 19.372 1.00 92.56 204 MET A N 1
ATOM 1595 C CA . MET A 1 204 ? 19.920 8.527 19.407 1.00 92.56 204 MET A CA 1
ATOM 1596 C C . MET A 1 204 ? 19.204 7.757 18.290 1.00 92.56 204 MET A C 1
ATOM 1598 O O . MET A 1 204 ? 18.253 7.042 18.590 1.00 92.56 204 MET A O 1
ATOM 1602 N N . ILE A 1 205 ? 19.732 7.767 17.058 1.00 91.75 205 ILE A N 1
ATOM 1603 C CA . ILE A 1 205 ? 19.212 6.929 15.958 1.00 91.75 205 ILE A CA 1
ATOM 1604 C C . ILE A 1 205 ? 19.215 5.452 16.355 1.00 91.75 205 ILE A C 1
ATOM 1606 O O . ILE A 1 205 ? 18.219 4.755 16.163 1.00 91.75 205 ILE A O 1
ATOM 1610 N N . GLY A 1 206 ? 20.321 4.966 16.932 1.00 92.62 206 GLY A N 1
ATOM 1611 C CA . GLY A 1 206 ? 20.423 3.587 17.408 1.00 92.62 206 GLY A CA 1
ATOM 1612 C C . GLY A 1 206 ? 19.349 3.249 18.445 1.00 92.62 206 GLY A C 1
ATOM 1613 O O . GLY A 1 206 ? 18.677 2.227 18.321 1.00 92.62 206 GLY A O 1
ATOM 1614 N N . ILE A 1 207 ? 19.133 4.132 19.423 1.00 93.12 207 ILE A N 1
ATOM 1615 C CA . ILE A 1 207 ? 18.092 3.979 20.448 1.00 93.12 207 ILE A CA 1
ATOM 1616 C C . ILE A 1 207 ? 16.700 3.962 19.809 1.00 93.12 207 ILE A C 1
ATOM 1618 O O . ILE A 1 207 ? 15.908 3.069 20.105 1.00 93.12 207 ILE A O 1
ATOM 1622 N N . THR A 1 208 ? 16.403 4.892 18.903 1.00 90.75 208 THR A N 1
ATOM 1623 C CA . THR A 1 208 ? 15.103 4.978 18.227 1.00 90.75 208 THR A CA 1
ATOM 1624 C C . THR A 1 208 ? 14.812 3.727 17.389 1.00 90.75 208 THR A C 1
ATOM 1626 O O . THR A 1 208 ? 13.694 3.208 17.432 1.00 90.75 208 THR A O 1
ATOM 1629 N N . ILE A 1 209 ? 15.815 3.173 16.698 1.00 89.19 209 ILE A N 1
ATOM 1630 C CA . ILE A 1 209 ? 15.695 1.898 15.970 1.00 89.19 209 ILE A CA 1
ATOM 1631 C C . ILE A 1 209 ? 15.432 0.733 16.935 1.00 89.19 209 ILE A C 1
ATOM 1633 O O . ILE A 1 209 ? 14.539 -0.078 16.683 1.00 89.19 209 ILE A O 1
ATOM 1637 N N . ILE A 1 210 ? 16.163 0.657 18.052 1.00 90.31 210 ILE A N 1
ATOM 1638 C CA . ILE A 1 210 ? 15.968 -0.389 19.069 1.00 90.31 210 ILE A CA 1
ATOM 1639 C C . ILE A 1 210 ? 14.556 -0.311 19.663 1.00 90.31 210 ILE A C 1
ATOM 1641 O O . ILE A 1 210 ? 13.901 -1.343 19.815 1.00 90.31 210 ILE A O 1
ATOM 1645 N N . ILE A 1 211 ? 14.060 0.894 19.958 1.00 89.25 211 ILE A N 1
ATOM 1646 C CA . ILE A 1 211 ? 12.696 1.111 20.457 1.00 89.25 211 ILE A CA 1
ATOM 1647 C C . ILE A 1 211 ? 11.668 0.641 19.427 1.00 89.25 211 ILE A C 1
ATOM 1649 O O . ILE A 1 211 ? 10.748 -0.084 19.795 1.00 89.25 211 ILE A O 1
ATOM 1653 N N . LEU A 1 212 ? 11.835 0.997 18.149 1.00 87.00 212 LEU A N 1
ATOM 1654 C CA . LEU A 1 212 ? 10.909 0.598 17.084 1.00 87.00 212 LEU A CA 1
ATOM 1655 C C . LEU A 1 212 ? 10.840 -0.928 16.920 1.00 87.00 212 LEU A C 1
ATOM 1657 O O . LEU A 1 212 ? 9.764 -1.471 16.683 1.00 87.00 212 LEU A O 1
ATOM 1661 N N . PHE A 1 213 ? 11.977 -1.616 17.062 1.00 84.88 213 PHE A N 1
ATOM 1662 C CA . PHE A 1 213 ? 12.046 -3.073 16.949 1.00 84.88 213 PHE A CA 1
ATOM 1663 C C . PHE A 1 213 ? 11.503 -3.790 18.194 1.00 84.88 213 PHE A C 1
ATOM 1665 O O . PHE A 1 213 ? 10.849 -4.823 18.080 1.00 84.88 213 PHE A O 1
ATOM 1672 N N . THR A 1 214 ? 11.751 -3.235 19.384 1.00 86.75 214 THR A N 1
ATOM 1673 C CA . THR A 1 214 ? 11.307 -3.818 20.662 1.00 86.75 214 THR A CA 1
ATOM 1674 C C . THR A 1 214 ? 9.815 -3.586 20.904 1.00 86.75 214 THR A C 1
ATOM 1676 O O . THR A 1 214 ? 9.124 -4.463 21.418 1.00 86.75 214 THR A O 1
ATOM 1679 N N . PHE A 1 215 ? 9.303 -2.417 20.513 1.00 84.62 215 PHE A N 1
ATOM 1680 C CA . PHE A 1 215 ? 7.908 -2.016 20.672 1.00 84.62 215 PHE A CA 1
ATOM 1681 C C . PHE A 1 215 ? 7.285 -1.727 19.300 1.00 84.62 215 PHE A C 1
ATOM 1683 O O . PHE A 1 215 ? 7.068 -0.561 18.949 1.00 84.62 215 PHE A O 1
ATOM 1690 N N . PRO A 1 216 ? 6.994 -2.775 18.505 1.00 75.31 216 PRO A N 1
ATOM 1691 C CA . PRO A 1 216 ? 6.414 -2.598 17.186 1.00 75.31 216 PRO A CA 1
ATOM 1692 C C . PRO A 1 216 ? 5.065 -1.888 17.295 1.00 75.31 216 PRO A C 1
ATOM 1694 O O . PRO A 1 216 ? 4.199 -2.229 18.111 1.00 75.31 216 PRO A O 1
ATOM 1697 N N . TYR A 1 217 ? 4.887 -0.873 16.453 1.00 73.69 217 TYR A N 1
ATOM 1698 C CA . TYR A 1 217 ? 3.679 -0.065 16.453 1.00 73.69 217 TYR A CA 1
ATOM 1699 C C . TYR A 1 217 ? 2.461 -0.926 16.095 1.00 73.69 217 TYR A C 1
ATOM 1701 O O . TYR A 1 217 ? 2.276 -1.340 14.956 1.00 73.69 217 TYR A O 1
ATOM 1709 N N . SER A 1 218 ? 1.621 -1.195 17.093 1.00 64.19 218 SER A N 1
ATOM 1710 C CA . SER A 1 218 ? 0.591 -2.242 17.030 1.00 64.19 218 SER A CA 1
ATOM 1711 C C . SER A 1 218 ? -0.770 -1.770 16.506 1.00 64.19 218 SER A C 1
ATOM 1713 O O . SER A 1 218 ? -1.775 -2.457 16.690 1.00 64.19 218 SER A O 1
ATOM 1715 N N . PHE A 1 219 ? -0.852 -0.600 15.867 1.00 70.94 219 PHE A N 1
ATOM 1716 C CA . PHE A 1 219 ? -2.129 -0.166 15.301 1.00 70.94 219 PHE A CA 1
ATOM 1717 C C . PHE A 1 219 ? -2.434 -0.980 14.041 1.00 70.94 219 PHE A C 1
ATOM 1719 O O . PHE A 1 219 ? -1.917 -0.688 12.962 1.00 70.94 219 PHE A O 1
ATOM 1726 N N . SER A 1 220 ? -3.298 -1.979 14.197 1.00 78.56 220 SER A N 1
ATOM 1727 C CA . SER A 1 220 ? -3.892 -2.742 13.104 1.00 78.56 220 SER A CA 1
ATOM 1728 C C . SER A 1 220 ? -5.322 -2.237 12.871 1.00 78.56 220 SER A C 1
ATOM 1730 O O . SER A 1 220 ? -6.135 -2.263 13.798 1.00 78.56 220 SER A O 1
ATOM 1732 N N . PRO A 1 221 ? -5.647 -1.717 11.674 1.00 89.56 221 PRO A N 1
ATOM 1733 C CA . PRO A 1 221 ? -7.033 -1.444 11.309 1.00 89.56 221 PRO A CA 1
ATOM 1734 C C . PRO A 1 221 ? -7.797 -2.768 11.200 1.00 89.56 221 PRO A C 1
ATOM 1736 O O . PRO A 1 221 ? -7.188 -3.796 10.933 1.00 89.56 221 PRO A O 1
ATOM 1739 N N . ASP A 1 222 ? -9.116 -2.753 11.374 1.00 91.94 222 ASP A N 1
ATOM 1740 C CA . ASP A 1 222 ? -9.945 -3.962 11.261 1.00 91.94 222 ASP A CA 1
ATOM 1741 C C . ASP A 1 222 ? -10.385 -4.230 9.812 1.00 91.94 222 ASP A C 1
ATOM 1743 O O . ASP A 1 222 ? -10.614 -5.376 9.417 1.00 91.94 222 ASP A O 1
ATOM 1747 N N . LEU A 1 223 ? -10.511 -3.166 9.015 1.00 93.88 223 LEU A N 1
ATOM 1748 C CA . LEU A 1 223 ? -11.029 -3.197 7.653 1.00 93.88 223 LEU A CA 1
ATOM 1749 C C . LEU A 1 223 ? -10.245 -2.232 6.750 1.00 93.88 223 LEU A C 1
ATOM 1751 O O . LEU A 1 223 ? -10.038 -1.067 7.089 1.00 93.88 223 LEU A O 1
ATOM 1755 N N . LEU A 1 224 ? -9.847 -2.724 5.577 1.00 94.62 224 LEU A N 1
ATOM 1756 C CA . LEU A 1 224 ? -9.150 -1.986 4.524 1.00 94.62 224 LEU A CA 1
ATOM 1757 C C . LEU A 1 224 ? -10.013 -1.903 3.272 1.00 94.62 224 LEU A C 1
ATOM 1759 O O . LEU A 1 224 ? -10.559 -2.912 2.816 1.00 94.62 224 LEU A O 1
ATOM 1763 N N . ILE A 1 225 ? -10.092 -0.713 2.680 1.00 95.25 225 ILE A N 1
ATOM 1764 C CA . ILE A 1 225 ? -10.876 -0.454 1.471 1.00 95.25 225 ILE A CA 1
ATOM 1765 C C . ILE A 1 225 ? -10.002 0.272 0.450 1.00 95.25 225 ILE A C 1
ATOM 1767 O O . ILE A 1 225 ? -9.383 1.296 0.747 1.00 95.25 225 ILE A O 1
ATOM 1771 N N . SER A 1 226 ? -9.959 -0.251 -0.777 1.00 94.38 226 SER A N 1
ATOM 1772 C CA . SER A 1 226 ? -9.232 0.390 -1.875 1.00 94.38 226 SER A CA 1
ATOM 1773 C C . SER A 1 226 ? -9.908 1.687 -2.337 1.00 94.38 226 SER A C 1
ATOM 1775 O O . SER A 1 226 ? -11.118 1.845 -2.213 1.00 94.38 226 SER A O 1
ATOM 1777 N N . GLU A 1 227 ? -9.148 2.582 -2.979 1.00 88.69 227 GLU A N 1
ATOM 1778 C CA . GLU A 1 227 ? -9.652 3.848 -3.555 1.00 88.69 227 GLU A CA 1
ATOM 1779 C C . GLU A 1 227 ? -10.862 3.657 -4.494 1.00 88.69 227 GLU A C 1
ATOM 1781 O O . GLU A 1 227 ? -11.716 4.525 -4.619 1.00 88.69 227 GLU A O 1
ATOM 1786 N N . LYS A 1 228 ? -10.961 2.509 -5.171 1.00 87.00 228 LYS A N 1
ATOM 1787 C CA . LYS A 1 228 ? -12.081 2.204 -6.076 1.00 87.00 228 LYS A CA 1
ATOM 1788 C C . LYS A 1 228 ? -13.226 1.439 -5.399 1.00 87.00 228 LYS A C 1
ATOM 1790 O O . LYS A 1 228 ? -14.212 1.145 -6.068 1.00 87.00 228 LYS A O 1
ATOM 1795 N N . GLY A 1 229 ? -13.093 1.057 -4.126 1.00 89.31 229 GLY A N 1
ATOM 1796 C CA . GLY A 1 229 ? -14.117 0.357 -3.333 1.00 89.31 229 GLY A CA 1
ATOM 1797 C C . GLY A 1 229 ? -14.389 -1.092 -3.747 1.00 89.31 229 GLY A C 1
ATOM 1798 O O . GLY A 1 229 ? -15.244 -1.769 -3.187 1.00 89.31 229 GLY A O 1
ATOM 1799 N N . ASN A 1 230 ? -13.673 -1.592 -4.747 1.00 90.56 230 ASN A N 1
ATOM 1800 C CA . ASN A 1 230 ? -13.855 -2.923 -5.308 1.00 90.56 230 ASN A CA 1
ATOM 1801 C C . ASN A 1 230 ? -13.069 -3.995 -4.546 1.00 90.56 230 ASN A C 1
ATOM 1803 O O . ASN A 1 230 ? -13.573 -5.115 -4.428 1.00 90.56 230 ASN A O 1
ATOM 1807 N N . LEU A 1 231 ? -11.876 -3.669 -4.038 1.00 93.62 231 LEU A N 1
ATOM 1808 C CA . LEU A 1 231 ? -11.067 -4.547 -3.192 1.00 93.62 231 LEU A CA 1
ATOM 1809 C C . LEU A 1 231 ? -11.250 -4.136 -1.731 1.00 93.62 231 LEU A C 1
ATOM 1811 O O . LEU A 1 231 ? -11.014 -2.983 -1.372 1.00 93.62 231 LEU A O 1
ATOM 1815 N N . VAL A 1 232 ? -11.648 -5.101 -0.912 1.00 95.31 232 VAL A N 1
ATOM 1816 C CA . VAL A 1 232 ? -11.881 -4.927 0.519 1.00 95.31 232 VAL A CA 1
ATOM 1817 C C . VAL A 1 232 ? -11.248 -6.104 1.246 1.00 95.31 232 VAL A C 1
ATOM 1819 O O . VAL A 1 232 ? -11.361 -7.245 0.782 1.00 95.31 232 VAL A O 1
ATOM 1822 N N . ALA A 1 233 ? -10.573 -5.830 2.359 1.00 94.94 233 ALA A N 1
ATOM 1823 C CA . ALA A 1 233 ? -9.965 -6.858 3.191 1.00 94.94 233 ALA A CA 1
ATOM 1824 C C . ALA A 1 233 ? -10.241 -6.618 4.675 1.00 94.94 233 ALA A C 1
ATOM 1826 O O . ALA A 1 233 ? -10.108 -5.500 5.162 1.00 94.94 233 ALA A O 1
ATOM 1827 N N . LEU A 1 234 ? -10.604 -7.684 5.383 1.00 93.81 234 LEU A N 1
ATOM 1828 C CA . LEU A 1 234 ? -10.612 -7.729 6.839 1.00 93.81 234 LEU A CA 1
ATOM 1829 C C . LEU A 1 234 ? -9.213 -8.119 7.309 1.00 93.81 234 LEU A C 1
ATOM 1831 O O . LEU A 1 234 ? -8.569 -8.983 6.707 1.00 93.81 234 LEU A O 1
ATOM 1835 N N . VAL A 1 235 ? -8.752 -7.480 8.374 1.00 91.62 235 VAL A N 1
ATOM 1836 C CA . VAL A 1 235 ? -7.433 -7.736 8.950 1.00 91.62 235 VAL A CA 1
ATOM 1837 C C . VAL A 1 235 ? -7.615 -8.573 10.208 1.00 91.62 235 VAL A C 1
ATOM 1839 O O . VAL A 1 235 ? -8.300 -8.156 11.141 1.00 91.62 235 VAL A O 1
ATOM 1842 N N . ASP A 1 236 ? -6.992 -9.748 10.246 1.00 87.81 236 ASP A N 1
ATOM 1843 C CA . ASP A 1 236 ? -6.944 -10.585 11.444 1.00 87.81 236 ASP A CA 1
ATOM 1844 C C . ASP A 1 236 ? -5.501 -10.987 11.752 1.00 87.81 236 ASP A C 1
ATOM 1846 O O . ASP A 1 236 ? -4.940 -11.896 11.135 1.00 87.81 236 ASP A O 1
ATOM 1850 N N . LYS A 1 237 ? -4.891 -10.269 12.703 1.00 82.38 237 LYS A N 1
ATOM 1851 C CA . LYS A 1 237 ? -3.493 -10.408 13.148 1.00 82.38 237 LYS A CA 1
ATOM 1852 C C . LYS A 1 237 ? -2.491 -10.454 11.986 1.00 82.38 237 LYS A C 1
ATOM 1854 O O . LYS A 1 237 ? -2.045 -9.407 11.536 1.00 82.38 237 LYS A O 1
ATOM 1859 N N . ASN A 1 238 ? -2.166 -11.653 11.497 1.00 84.38 238 ASN A N 1
ATOM 1860 C CA . ASN A 1 238 ? -1.177 -11.898 10.442 1.00 84.38 238 ASN A CA 1
ATOM 1861 C C . ASN A 1 238 ? -1.802 -12.268 9.085 1.00 84.38 238 ASN A C 1
ATOM 1863 O O . ASN A 1 238 ? -1.075 -12.566 8.135 1.00 84.38 238 ASN A O 1
ATOM 1867 N N . THR A 1 239 ? -3.132 -12.275 8.994 1.00 88.69 239 THR A N 1
ATOM 1868 C CA . THR A 1 239 ? -3.889 -12.693 7.812 1.00 88.69 239 THR A CA 1
ATOM 1869 C C . THR A 1 239 ? -4.735 -11.543 7.276 1.00 88.69 239 THR A C 1
ATOM 1871 O O . THR A 1 239 ? -5.434 -10.854 8.020 1.00 88.69 239 THR A O 1
ATOM 1874 N N . LEU A 1 240 ? -4.674 -11.337 5.962 1.00 92.19 240 LEU A N 1
ATOM 1875 C CA . LEU A 1 240 ? -5.599 -10.476 5.234 1.00 92.19 240 LEU A CA 1
ATOM 1876 C C . LEU A 1 240 ? -6.652 -11.354 4.572 1.00 92.19 240 LEU A C 1
ATOM 1878 O O . LEU A 1 240 ? -6.344 -12.130 3.668 1.00 92.19 240 LEU A O 1
ATOM 1882 N N . ILE A 1 241 ? -7.900 -11.218 5.001 1.00 93.56 241 ILE A N 1
ATOM 1883 C CA . ILE A 1 241 ? -9.035 -11.947 4.440 1.00 93.56 241 ILE A CA 1
ATOM 1884 C C . ILE A 1 241 ? -9.666 -11.021 3.407 1.00 93.56 241 ILE A C 1
ATOM 1886 O O . ILE A 1 241 ? -10.248 -10.006 3.779 1.00 93.56 241 ILE A O 1
ATOM 1890 N N . SER A 1 242 ? -9.534 -11.314 2.113 1.00 94.44 242 SER A N 1
ATOM 1891 C CA . SER A 1 242 ? -9.993 -10.394 1.060 1.00 94.44 242 SER A CA 1
ATOM 1892 C C . SER A 1 242 ? -11.196 -10.922 0.285 1.00 94.44 242 SER A C 1
ATOM 1894 O O . SER A 1 242 ? -11.485 -12.116 0.258 1.00 94.44 242 SER A O 1
ATOM 1896 N N . ASN A 1 243 ? -11.909 -10.021 -0.390 1.00 93.81 243 ASN A N 1
ATOM 1897 C CA . ASN A 1 243 ? -13.041 -10.373 -1.249 1.00 93.81 243 ASN A CA 1
ATOM 1898 C C . ASN A 1 243 ? -12.632 -10.904 -2.644 1.00 93.81 243 ASN A C 1
ATOM 1900 O O . ASN A 1 243 ? -13.495 -11.084 -3.508 1.00 93.81 243 ASN A O 1
ATOM 1904 N N . TYR A 1 244 ? -11.339 -11.143 -2.895 1.00 91.44 244 TYR A N 1
ATOM 1905 C CA . TYR A 1 244 ? -10.816 -11.716 -4.141 1.00 91.44 244 TYR A CA 1
ATOM 1906 C C . TYR A 1 244 ? -9.938 -12.935 -3.863 1.00 91.44 244 TYR A C 1
ATOM 1908 O O . TYR A 1 244 ? -9.079 -12.903 -2.991 1.00 91.44 244 TYR A O 1
ATOM 1916 N N . SER A 1 245 ? -10.088 -13.990 -4.670 1.00 88.94 245 SER A N 1
ATOM 1917 C CA . SER A 1 245 ? -9.175 -15.143 -4.617 1.00 88.94 245 SER A CA 1
ATOM 1918 C C . SER A 1 245 ? -7.767 -14.775 -5.074 1.00 88.94 245 SER A C 1
ATOM 1920 O O . SER A 1 245 ? -6.805 -15.254 -4.501 1.00 88.94 245 SER A O 1
ATOM 1922 N N . ASN A 1 246 ? -7.660 -13.883 -6.061 1.00 89.75 246 ASN A N 1
ATOM 1923 C CA . ASN A 1 246 ? -6.400 -13.318 -6.536 1.00 89.75 246 ASN A CA 1
ATOM 1924 C C . ASN A 1 246 ? -6.543 -11.788 -6.562 1.00 89.75 246 ASN A C 1
ATOM 1926 O O . ASN A 1 246 ? -7.063 -11.245 -7.545 1.00 89.75 246 ASN A O 1
ATOM 1930 N N . PRO A 1 247 ? -6.201 -11.086 -5.469 1.00 90.00 247 PRO A N 1
ATOM 1931 C CA . PRO A 1 247 ? -6.298 -9.634 -5.422 1.00 90.00 247 PRO A CA 1
ATOM 1932 C C . PRO A 1 247 ? -5.245 -8.981 -6.342 1.00 90.00 247 PRO A C 1
ATOM 1934 O O . PRO A 1 247 ? -4.190 -9.570 -6.584 1.00 90.00 247 PRO A O 1
ATOM 1937 N N . PRO A 1 248 ? -5.493 -7.759 -6.857 1.00 90.00 248 PRO A N 1
ATOM 1938 C CA . PRO A 1 248 ? -4.504 -7.010 -7.631 1.00 90.00 248 PRO A CA 1
ATOM 1939 C C . PRO A 1 248 ? -3.179 -6.880 -6.872 1.00 90.00 248 PRO A C 1
ATOM 1941 O O . PRO A 1 248 ? -3.142 -6.292 -5.788 1.00 90.00 248 PRO A O 1
ATOM 1944 N N . SER A 1 249 ? -2.099 -7.406 -7.458 1.00 84.44 249 SER A N 1
ATOM 1945 C CA . SER A 1 249 ? -0.803 -7.569 -6.788 1.00 84.44 249 SER A CA 1
ATOM 1946 C C . SER A 1 249 ? -0.253 -6.262 -6.227 1.00 84.44 249 SER A C 1
ATOM 1948 O O . SER A 1 249 ? 0.235 -6.262 -5.109 1.00 84.44 249 SER A O 1
ATOM 1950 N N . PHE A 1 250 ? -0.402 -5.152 -6.953 1.00 83.19 250 PHE A N 1
ATOM 1951 C CA . PHE A 1 250 ? 0.118 -3.842 -6.552 1.00 83.19 250 PHE A CA 1
ATOM 1952 C C . PHE A 1 250 ? -0.538 -3.261 -5.290 1.00 83.19 250 PHE A C 1
ATOM 1954 O O . PHE A 1 250 ? 0.154 -2.762 -4.410 1.00 83.19 250 PHE A O 1
ATOM 1961 N N . ILE A 1 251 ? -1.872 -3.299 -5.193 1.00 88.25 251 ILE A N 1
ATOM 1962 C CA . ILE A 1 251 ? -2.583 -2.766 -4.015 1.00 88.25 251 ILE A CA 1
ATOM 1963 C C . ILE A 1 251 ? -2.367 -3.708 -2.833 1.00 88.25 251 ILE A C 1
ATOM 1965 O O . ILE A 1 251 ? -2.091 -3.280 -1.717 1.00 88.25 251 ILE A O 1
ATOM 1969 N N . PHE A 1 252 ? -2.471 -5.009 -3.097 1.00 89.56 252 PHE A N 1
ATOM 1970 C CA . PHE A 1 252 ? -2.375 -6.016 -2.058 1.00 89.56 252 PHE A CA 1
ATOM 1971 C C . PHE A 1 252 ? -0.955 -6.138 -1.489 1.00 89.56 252 PHE A C 1
ATOM 1973 O O . PHE A 1 252 ? -0.807 -6.335 -0.286 1.00 89.56 252 PHE A O 1
ATOM 1980 N N . SER A 1 253 ? 0.092 -5.977 -2.310 1.00 85.88 253 SER A N 1
ATOM 1981 C CA . SER A 1 253 ? 1.473 -5.926 -1.818 1.00 85.88 253 SER A CA 1
ATOM 1982 C C . SER A 1 253 ? 1.671 -4.748 -0.874 1.00 85.88 253 SER A C 1
ATOM 1984 O O . SER A 1 253 ? 2.174 -4.961 0.219 1.00 85.88 253 SER A O 1
ATOM 1986 N N . GLN A 1 254 ? 1.172 -3.554 -1.214 1.00 86.56 254 GLN A N 1
ATOM 1987 C CA . GLN A 1 254 ? 1.264 -2.382 -0.335 1.00 86.56 254 GLN A CA 1
ATOM 1988 C C . GLN A 1 254 ? 0.599 -2.607 1.027 1.00 86.56 254 GLN A C 1
ATOM 1990 O O . GLN A 1 254 ? 1.160 -2.210 2.046 1.00 86.56 254 GLN A O 1
ATOM 1995 N N . TRP A 1 255 ? -0.558 -3.275 1.073 1.00 89.69 255 TRP A N 1
ATOM 1996 C CA . TRP A 1 255 ? -1.214 -3.619 2.341 1.00 89.69 255 TRP A CA 1
ATOM 1997 C C . TRP A 1 255 ? -0.401 -4.617 3.169 1.00 89.69 255 TRP A C 1
ATOM 1999 O O . TRP A 1 255 ? -0.205 -4.395 4.365 1.00 89.69 255 TRP A O 1
ATOM 2009 N N . LYS A 1 256 ? 0.121 -5.679 2.538 1.00 88.44 256 LYS A N 1
ATOM 2010 C CA . LYS A 1 256 ? 0.995 -6.657 3.209 1.00 88.44 256 LYS A CA 1
ATOM 2011 C C . LYS A 1 256 ? 2.253 -6.000 3.766 1.00 88.44 256 LYS A C 1
ATOM 2013 O O . LYS A 1 256 ? 2.618 -6.257 4.907 1.00 88.44 256 LYS A O 1
ATOM 2018 N N . SER A 1 257 ? 2.873 -5.129 2.976 1.00 84.69 257 SER A N 1
ATOM 2019 C CA . SER A 1 257 ? 4.054 -4.349 3.338 1.00 84.69 257 SER A CA 1
ATOM 2020 C C . SER A 1 257 ? 3.794 -3.411 4.514 1.00 84.69 257 SER A C 1
ATOM 2022 O O . SER A 1 257 ? 4.589 -3.373 5.446 1.00 84.69 257 SER A O 1
ATOM 2024 N N . ALA A 1 258 ? 2.674 -2.680 4.503 1.00 85.06 258 ALA A N 1
ATOM 2025 C CA . ALA A 1 258 ? 2.334 -1.718 5.549 1.00 85.06 258 ALA A CA 1
ATOM 2026 C C . ALA A 1 258 ? 1.978 -2.386 6.889 1.00 85.06 258 ALA A C 1
ATOM 2028 O O . ALA A 1 258 ? 2.343 -1.866 7.944 1.00 85.06 258 ALA A O 1
ATOM 2029 N N . LEU A 1 259 ? 1.281 -3.528 6.851 1.00 86.56 259 LEU A N 1
ATOM 2030 C CA . LEU A 1 259 ? 0.812 -4.244 8.045 1.00 86.56 259 LEU A CA 1
ATOM 2031 C C . LEU A 1 259 ? 1.705 -5.417 8.474 1.00 86.56 259 LEU A C 1
ATOM 2033 O O . LEU A 1 259 ? 1.419 -6.039 9.490 1.00 86.56 259 LEU A O 1
ATOM 2037 N N . ILE A 1 260 ? 2.757 -5.738 7.714 1.00 84.81 260 ILE A N 1
ATOM 2038 C CA . ILE A 1 260 ? 3.632 -6.903 7.947 1.00 84.81 260 ILE A CA 1
ATOM 2039 C C . ILE A 1 260 ? 2.811 -8.208 8.039 1.00 84.81 260 ILE A C 1
ATOM 2041 O O . ILE A 1 260 ? 3.029 -9.066 8.891 1.00 84.81 260 ILE A O 1
ATOM 2045 N N . THR A 1 261 ? 1.819 -8.356 7.157 1.00 81.31 261 THR A N 1
ATOM 2046 C CA . THR A 1 261 ? 0.906 -9.512 7.134 1.00 81.31 261 THR A CA 1
ATOM 2047 C C . THR A 1 261 ? 1.257 -10.436 5.964 1.00 81.31 261 THR A C 1
ATOM 2049 O O . THR A 1 261 ? 1.006 -10.093 4.807 1.00 81.31 261 THR A O 1
ATOM 2052 N N . PRO A 1 262 ? 1.873 -11.609 6.205 1.00 72.94 262 PRO A N 1
ATOM 2053 C CA . PRO A 1 262 ? 2.336 -12.467 5.115 1.00 72.94 262 PRO A CA 1
ATOM 2054 C C . PRO A 1 262 ? 1.212 -13.296 4.481 1.00 72.94 262 PRO A C 1
ATOM 2056 O O . PRO A 1 262 ? 1.325 -13.682 3.316 1.00 72.94 262 PRO A O 1
ATOM 2059 N N . PHE A 1 263 ? 0.129 -13.569 5.216 1.00 85.25 263 PHE A N 1
ATOM 2060 C CA . PHE A 1 263 ? -0.890 -14.528 4.799 1.00 85.25 263 PHE A CA 1
ATOM 2061 C C . PHE A 1 263 ? -2.100 -13.858 4.149 1.00 85.25 263 PHE A C 1
ATOM 2063 O O . PHE A 1 263 ? -2.584 -12.814 4.588 1.00 85.25 263 PHE A O 1
ATOM 2070 N N . HIS A 1 264 ? -2.622 -14.506 3.111 1.00 91.69 264 HIS A N 1
ATOM 2071 C CA . HIS A 1 264 ? -3.839 -14.111 2.414 1.00 91.69 264 HIS A CA 1
ATOM 2072 C C . HIS A 1 264 ? -4.840 -15.256 2.471 1.00 91.69 264 HIS A C 1
ATOM 2074 O O . HIS A 1 264 ? -4.532 -16.358 2.026 1.00 91.69 264 HIS A O 1
ATOM 2080 N N . GLU A 1 265 ? -6.036 -14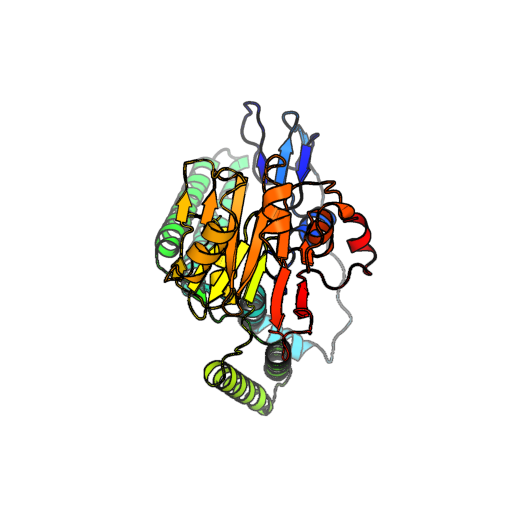.974 2.982 1.00 91.56 265 GLU A N 1
ATOM 2081 C CA . GLU A 1 265 ? -7.151 -15.915 2.946 1.00 91.56 265 GLU A CA 1
ATOM 2082 C C . GLU A 1 265 ? -8.119 -15.516 1.824 1.00 91.56 265 GLU A C 1
ATOM 2084 O O . GLU A 1 265 ? -8.652 -14.398 1.783 1.00 91.56 265 GLU A O 1
ATOM 2089 N N . ALA A 1 266 ? -8.330 -16.438 0.885 1.00 91.25 266 ALA A N 1
ATOM 2090 C CA . ALA A 1 266 ? -9.228 -16.252 -0.247 1.00 91.25 266 ALA A CA 1
ATOM 2091 C C . ALA A 1 266 ? -10.711 -16.385 0.166 1.00 91.25 266 ALA A C 1
ATOM 2093 O O . ALA A 1 266 ? -11.042 -17.155 1.074 1.00 91.25 266 ALA A O 1
ATOM 2094 N N . PRO A 1 267 ? -11.634 -15.695 -0.531 1.00 91.75 267 PRO A N 1
ATOM 2095 C CA . PRO A 1 267 ? -13.059 -15.815 -0.274 1.00 91.75 267 PRO A CA 1
ATOM 2096 C C . PRO A 1 267 ? -13.585 -17.196 -0.682 1.00 91.75 267 PRO A C 1
ATOM 2098 O O . PRO A 1 267 ? -13.120 -17.802 -1.652 1.00 91.75 267 PRO A O 1
ATOM 2101 N N . HIS A 1 268 ? -14.634 -17.649 -0.001 1.00 88.62 268 HIS A N 1
ATOM 2102 C CA . HIS A 1 268 ? -15.465 -18.749 -0.461 1.00 88.62 268 HIS A CA 1
ATOM 2103 C C . HIS A 1 268 ? -16.381 -18.253 -1.588 1.00 88.62 268 HIS A C 1
ATOM 2105 O O . HIS A 1 268 ? -17.169 -17.323 -1.404 1.00 88.62 268 HIS A O 1
ATOM 2111 N N . VAL A 1 269 ? -16.263 -18.845 -2.778 1.00 84.50 269 VAL A N 1
ATOM 2112 C CA . VAL A 1 269 ? -17.037 -18.433 -3.957 1.00 84.50 269 VAL A CA 1
ATOM 2113 C C . VAL A 1 269 ? -18.196 -19.396 -4.171 1.00 84.50 269 VAL A C 1
ATOM 2115 O O . VAL A 1 269 ? -17.985 -20.553 -4.530 1.00 84.50 269 VAL A O 1
ATOM 2118 N N . GLN A 1 270 ? -19.419 -18.890 -4.026 1.00 81.31 270 GLN A N 1
ATOM 2119 C CA . GLN A 1 270 ? -20.640 -19.639 -4.298 1.00 81.31 270 GLN A CA 1
ATOM 2120 C C . GLN A 1 270 ? -21.146 -19.330 -5.714 1.00 81.31 270 GLN A C 1
ATOM 2122 O O . GLN A 1 270 ? -21.260 -18.167 -6.123 1.00 81.31 270 GLN A O 1
ATOM 2127 N N . LYS A 1 271 ? -21.389 -20.390 -6.497 1.00 71.12 271 LYS A N 1
ATOM 2128 C CA . LYS A 1 271 ? -21.765 -20.296 -7.920 1.00 71.12 271 LYS A CA 1
ATOM 2129 C C . LYS A 1 271 ? -23.276 -20.144 -8.146 1.00 71.12 271 LYS A C 1
ATOM 2131 O O . LYS A 1 271 ? -23.667 -19.633 -9.193 1.00 71.12 271 LYS A O 1
ATOM 2136 N N . GLU A 1 272 ? -24.102 -20.554 -7.191 1.00 67.75 272 GLU A N 1
ATOM 2137 C CA . GLU A 1 272 ? -25.569 -20.543 -7.282 1.00 67.75 272 GLU A CA 1
ATOM 2138 C C . GLU A 1 272 ? -26.173 -19.264 -6.688 1.00 67.75 272 GLU A C 1
ATOM 2140 O O . GLU A 1 272 ? -25.610 -18.680 -5.760 1.00 67.75 272 GLU A O 1
ATOM 2145 N N . ASP A 1 273 ? -27.307 -18.813 -7.243 1.00 62.59 273 ASP A N 1
ATOM 2146 C CA . ASP A 1 273 ? -28.051 -17.685 -6.673 1.00 62.59 273 ASP A CA 1
ATOM 2147 C C . ASP A 1 273 ? -28.786 -18.157 -5.426 1.00 62.59 273 ASP A C 1
ATOM 2149 O O . ASP A 1 273 ? -29.665 -19.016 -5.486 1.00 62.59 273 ASP A O 1
ATOM 2153 N N . LEU A 1 274 ? -28.446 -17.557 -4.292 1.00 61.59 274 LEU A N 1
ATOM 2154 C CA . LEU A 1 274 ? -29.260 -17.679 -3.098 1.00 61.59 274 LEU A CA 1
ATOM 2155 C C . LEU A 1 274 ? -30.544 -16.878 -3.323 1.00 61.59 274 LEU A C 1
ATOM 2157 O O . LEU A 1 274 ? -30.500 -15.665 -3.531 1.00 61.59 274 LEU A O 1
ATOM 2161 N N . GLN A 1 275 ? -31.689 -17.559 -3.287 1.00 58.34 275 GLN A N 1
ATOM 2162 C CA . GLN A 1 275 ? -32.985 -16.887 -3.237 1.00 58.34 275 GLN A CA 1
ATOM 2163 C C . GLN A 1 275 ? -33.034 -15.966 -2.008 1.00 58.34 275 GLN A C 1
ATOM 2165 O O . GLN A 1 275 ? -32.551 -16.332 -0.933 1.00 58.34 275 GLN A O 1
ATOM 2170 N N . GLU A 1 276 ? -33.669 -14.794 -2.144 1.00 56.28 276 GLU A N 1
ATOM 2171 C CA . GLU A 1 276 ? -33.776 -13.758 -1.096 1.00 56.28 276 GLU A CA 1
ATOM 2172 C C . GLU A 1 276 ? -34.333 -14.266 0.251 1.00 56.28 276 GLU A C 1
ATOM 2174 O O . GLU A 1 276 ? -34.215 -13.567 1.251 1.00 56.28 276 GLU A O 1
ATOM 2179 N N . LYS A 1 277 ? -34.918 -15.473 0.301 1.00 51.34 277 LYS A N 1
ATOM 2180 C CA . LYS A 1 277 ? -35.504 -16.096 1.498 1.00 51.34 277 LYS A CA 1
ATOM 2181 C C . LYS A 1 277 ? -34.497 -16.712 2.488 1.00 51.34 277 LYS A C 1
ATOM 2183 O O . LYS A 1 277 ? -34.881 -16.935 3.630 1.00 51.34 277 LYS A O 1
ATOM 2188 N N . ASN A 1 278 ? -33.226 -16.921 2.126 1.00 61.69 278 ASN A N 1
ATOM 2189 C CA . ASN A 1 278 ? -32.235 -17.607 2.986 1.00 61.69 278 ASN A CA 1
ATOM 2190 C C . ASN A 1 278 ? -31.319 -16.650 3.787 1.00 61.69 278 ASN A C 1
ATOM 2192 O O . ASN A 1 278 ? -30.124 -16.899 3.946 1.00 61.69 278 ASN A O 1
ATOM 2196 N N . GLN A 1 279 ? -31.854 -15.527 4.279 1.00 66.88 279 GLN A N 1
ATOM 2197 C CA . GLN A 1 279 ? -31.062 -14.475 4.944 1.00 66.88 279 GLN A CA 1
ATOM 2198 C C . GLN A 1 279 ? -30.537 -14.876 6.329 1.00 66.88 279 GLN A C 1
ATOM 2200 O O . GLN A 1 279 ? -29.375 -14.614 6.644 1.00 66.88 279 GLN A O 1
ATOM 2205 N N . SER A 1 280 ? -31.383 -15.501 7.154 1.00 65.62 280 SER A N 1
ATOM 2206 C CA . SER A 1 280 ? -31.011 -15.964 8.499 1.00 65.62 280 SER A CA 1
ATOM 2207 C C . SER A 1 280 ? -29.918 -17.028 8.422 1.00 65.62 280 SER A C 1
ATOM 2209 O O . SER A 1 280 ? -28.882 -16.893 9.071 1.00 65.62 280 SER A O 1
ATOM 2211 N N . SER A 1 281 ? -30.084 -17.995 7.518 1.00 70.75 281 SER A N 1
ATOM 2212 C CA . SER A 1 281 ? -29.099 -19.048 7.263 1.00 70.75 281 SER A CA 1
ATOM 2213 C C . SER A 1 281 ? -27.756 -18.487 6.789 1.00 70.75 281 SER A C 1
ATOM 2215 O O . SER A 1 281 ? -26.711 -18.971 7.204 1.00 70.75 281 SER A O 1
ATOM 2217 N N . LEU A 1 282 ? -27.748 -17.434 5.964 1.00 75.00 282 LEU A N 1
ATOM 2218 C CA . LEU A 1 282 ? -26.509 -16.782 5.523 1.00 75.00 282 LEU A CA 1
ATOM 2219 C C . LEU A 1 282 ? -25.729 -16.150 6.679 1.00 75.00 282 LEU A C 1
ATOM 2221 O O . LEU A 1 282 ? -24.509 -16.304 6.742 1.00 75.00 282 LEU A O 1
ATOM 2225 N N . LYS A 1 283 ? -26.413 -15.450 7.594 1.00 76.31 283 LYS A N 1
ATOM 2226 C CA . LYS A 1 283 ? -25.763 -14.852 8.771 1.00 76.31 283 LYS A CA 1
ATOM 2227 C C . LYS A 1 283 ? -25.199 -15.928 9.699 1.00 76.31 283 LYS A C 1
ATOM 2229 O O . LYS A 1 283 ? -24.094 -15.763 10.205 1.00 76.31 283 LYS A O 1
ATOM 2234 N N . GLU A 1 284 ? -25.916 -17.034 9.878 1.00 75.25 284 GLU A N 1
ATOM 2235 C CA . GLU A 1 284 ? -25.441 -18.177 10.665 1.00 75.25 284 GLU A CA 1
ATOM 2236 C C . GLU A 1 284 ? -24.219 -18.844 10.028 1.00 75.25 284 GLU A C 1
ATOM 2238 O O . GLU A 1 284 ? -23.206 -19.000 10.706 1.00 75.25 284 GLU A O 1
ATOM 2243 N N . ILE A 1 285 ? -24.258 -19.128 8.720 1.00 78.44 285 ILE A N 1
ATOM 2244 C CA . ILE A 1 285 ? -23.128 -19.709 7.975 1.00 78.44 285 ILE A CA 1
ATOM 2245 C C . ILE A 1 285 ? -21.888 -18.813 8.074 1.00 78.44 285 ILE A C 1
ATOM 2247 O O . ILE A 1 285 ? -20.780 -19.303 8.292 1.00 78.44 285 ILE A O 1
ATOM 2251 N N . LEU A 1 286 ? -22.059 -17.494 7.930 1.00 77.50 286 LEU A N 1
ATOM 2252 C CA . LEU A 1 286 ? -20.965 -16.527 8.047 1.00 77.50 286 LEU A CA 1
ATOM 2253 C C . LEU A 1 286 ? -20.355 -16.502 9.453 1.00 77.50 286 LEU A C 1
ATOM 2255 O O . LEU A 1 286 ? -19.139 -16.373 9.583 1.00 77.50 286 LEU A O 1
ATOM 2259 N N . ARG A 1 287 ? -21.181 -16.629 10.497 1.00 77.75 287 ARG A N 1
ATOM 2260 C CA . ARG A 1 287 ? -20.727 -16.667 11.896 1.00 77.75 287 ARG A CA 1
ATOM 2261 C C . ARG A 1 287 ? -20.048 -17.988 12.252 1.00 77.75 287 ARG A C 1
ATOM 2263 O O . ARG A 1 287 ? -19.105 -17.983 13.038 1.00 77.75 287 ARG A O 1
ATOM 2270 N N . SER A 1 288 ? -20.486 -19.100 11.663 1.00 74.88 288 SER A N 1
ATOM 2271 C CA . SER A 1 288 ? -19.940 -20.431 11.941 1.00 74.88 288 SER A CA 1
ATOM 2272 C C . SER A 1 288 ? -18.690 -20.784 11.123 1.00 74.88 288 SER A C 1
ATOM 2274 O O . SER A 1 288 ? -18.037 -21.783 11.418 1.00 74.88 288 SER A O 1
ATOM 2276 N N . MET A 1 289 ? -18.350 -20.021 10.079 1.00 71.44 289 MET A N 1
ATOM 2277 C CA . MET A 1 289 ? -17.235 -20.345 9.182 1.00 71.44 289 MET A CA 1
ATOM 2278 C C . MET A 1 289 ? -15.871 -20.072 9.843 1.00 71.44 289 MET A C 1
ATOM 2280 O O . MET A 1 289 ? -15.517 -18.919 10.098 1.00 71.44 289 MET A O 1
ATOM 2284 N N . GLN A 1 290 ? -15.092 -21.136 10.085 1.00 71.12 290 GLN A N 1
ATOM 2285 C CA . GLN A 1 290 ? -13.701 -21.064 10.552 1.00 71.12 290 GLN A CA 1
ATOM 2286 C C . GLN A 1 290 ? -12.722 -21.714 9.547 1.00 71.12 290 GLN A C 1
ATOM 2288 O O . GLN A 1 290 ? -12.946 -22.860 9.155 1.00 71.12 290 GLN A O 1
ATOM 2293 N N . PRO A 1 291 ? -11.636 -21.023 9.130 1.00 70.56 291 PRO A N 1
ATOM 2294 C CA . PRO A 1 291 ? -11.328 -19.618 9.421 1.00 70.56 291 PRO A CA 1
ATOM 2295 C C . PRO A 1 291 ? -12.379 -18.682 8.807 1.00 70.56 291 PRO A C 1
ATOM 2297 O O . PRO A 1 291 ? -13.081 -19.064 7.869 1.00 70.56 291 PRO A O 1
ATOM 2300 N N . ARG A 1 292 ? -12.511 -17.465 9.348 1.00 82.88 292 ARG A N 1
ATOM 2301 C CA . ARG A 1 292 ? -13.454 -16.477 8.807 1.00 82.88 292 ARG A CA 1
ATOM 2302 C C . ARG A 1 292 ? -13.060 -16.141 7.371 1.00 82.88 292 ARG A C 1
ATOM 2304 O O . ARG A 1 292 ? -11.900 -15.850 7.096 1.00 82.88 292 ARG A O 1
ATOM 2311 N N . LYS A 1 293 ? -14.024 -16.176 6.451 1.00 87.38 293 LYS A N 1
ATOM 2312 C CA . LYS A 1 293 ? -13.815 -15.873 5.027 1.00 87.38 293 LYS A CA 1
ATOM 2313 C C . LYS A 1 293 ? -14.869 -14.903 4.529 1.00 87.38 293 LYS A C 1
ATOM 2315 O O . LYS A 1 293 ? -15.976 -14.838 5.057 1.00 87.38 293 LYS A O 1
ATOM 2320 N N . PHE A 1 294 ? -14.534 -14.189 3.461 1.00 90.62 294 PHE A N 1
ATOM 2321 C CA . PHE A 1 294 ? -15.549 -13.534 2.646 1.00 90.62 294 PHE A CA 1
ATOM 2322 C C . PHE A 1 294 ? -16.337 -14.592 1.865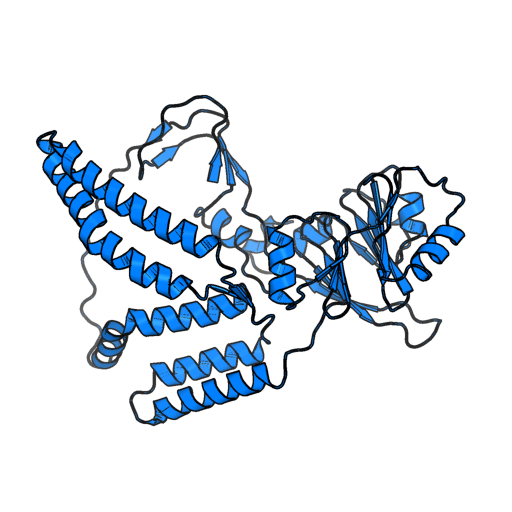 1.00 90.62 294 PHE A C 1
ATOM 2324 O O . PHE A 1 294 ? -15.745 -15.441 1.207 1.00 90.62 294 PHE A O 1
ATOM 2331 N N . LEU A 1 295 ? -17.662 -14.520 1.889 1.00 90.25 295 LEU A N 1
ATOM 2332 C CA . LEU A 1 295 ? -18.559 -15.284 1.032 1.00 90.25 295 LEU A CA 1
ATOM 2333 C C . LEU A 1 295 ? -18.950 -14.421 -0.169 1.00 90.25 295 LEU A C 1
ATOM 2335 O O . LEU A 1 295 ? -19.598 -13.390 -0.007 1.00 90.25 295 LEU A O 1
ATOM 2339 N N . CYS A 1 296 ? -18.564 -14.827 -1.374 1.00 90.38 296 CYS A N 1
ATOM 2340 C CA . CYS A 1 296 ? -18.856 -14.103 -2.609 1.00 90.38 296 CYS A CA 1
ATOM 2341 C C . CYS A 1 296 ? -19.836 -14.878 -3.493 1.00 90.38 296 CYS A C 1
ATOM 2343 O O . CYS A 1 296 ? -19.538 -15.990 -3.929 1.00 90.38 296 CYS A O 1
ATOM 2345 N N . ILE A 1 297 ? -20.959 -14.250 -3.838 1.00 87.31 297 ILE A N 1
ATOM 2346 C CA . ILE A 1 297 ? -22.011 -14.813 -4.692 1.00 87.31 297 ILE A CA 1
ATOM 2347 C C . ILE A 1 297 ? -21.851 -14.235 -6.098 1.00 87.31 297 ILE A C 1
ATOM 2349 O O . ILE A 1 297 ? -21.866 -13.015 -6.278 1.00 87.31 297 ILE A O 1
ATOM 2353 N N . LYS A 1 298 ? -21.626 -15.100 -7.100 1.00 78.00 298 LYS A N 1
ATOM 2354 C CA . LYS A 1 298 ? -21.532 -14.763 -8.542 1.00 78.00 298 LYS A CA 1
ATOM 2355 C C . LYS A 1 298 ? -20.740 -13.489 -8.894 1.00 78.00 298 LYS A C 1
ATOM 2357 O O . LYS A 1 298 ? -21.025 -12.831 -9.895 1.00 78.00 298 LYS A O 1
ATOM 2362 N N . LYS A 1 299 ? -19.746 -13.093 -8.091 1.00 78.25 299 LYS A N 1
ATOM 2363 C CA . LYS A 1 299 ? -19.014 -11.815 -8.232 1.00 78.25 299 LYS A CA 1
ATOM 2364 C C . LYS A 1 299 ? -19.911 -10.549 -8.217 1.00 78.25 299 LYS A C 1
ATOM 2366 O O . LYS A 1 299 ? -19.410 -9.479 -8.550 1.00 78.25 299 LYS A O 1
ATOM 2371 N N . SER A 1 300 ? -21.204 -10.636 -7.876 1.00 84.06 300 SER A N 1
ATOM 2372 C CA . SER A 1 300 ? -22.127 -9.487 -7.743 1.00 84.06 300 SER A CA 1
ATOM 2373 C C . SER A 1 300 ? -22.074 -8.878 -6.348 1.00 84.06 300 SER A C 1
ATOM 2375 O O . SER A 1 300 ? -22.124 -7.656 -6.211 1.00 84.06 300 SER A O 1
ATOM 2377 N N . PHE A 1 301 ? -21.952 -9.727 -5.333 1.00 89.56 301 PHE A N 1
ATOM 2378 C CA . PHE A 1 301 ? -22.007 -9.345 -3.931 1.00 89.56 301 PHE A CA 1
ATOM 2379 C C . PHE A 1 301 ? -21.072 -10.235 -3.112 1.00 89.56 301 PHE A C 1
ATOM 2381 O O . PHE A 1 301 ? -20.987 -11.440 -3.355 1.00 89.56 301 PHE A O 1
ATOM 2388 N N . CYS A 1 302 ? -20.352 -9.642 -2.165 1.00 91.31 302 CYS A N 1
ATOM 2389 C CA . CYS A 1 302 ? -19.515 -10.366 -1.215 1.00 91.31 302 CYS A CA 1
ATOM 2390 C C . CYS A 1 302 ? -19.822 -9.910 0.206 1.00 91.31 302 CYS A C 1
ATOM 2392 O O . CYS A 1 302 ? -20.019 -8.720 0.425 1.00 91.31 302 CYS A O 1
ATOM 2394 N N . VAL A 1 303 ? -19.804 -10.830 1.165 1.00 92.19 303 VAL A N 1
ATOM 2395 C CA . VAL A 1 303 ? -20.040 -10.544 2.584 1.00 92.19 303 VAL A CA 1
ATOM 2396 C C . VAL A 1 303 ? -18.939 -11.152 3.427 1.00 92.19 303 VAL A C 1
ATOM 2398 O O . VAL A 1 303 ? -18.593 -12.310 3.231 1.00 92.19 303 VAL A O 1
ATOM 2401 N N . GLY A 1 304 ? -18.395 -10.386 4.361 1.00 91.44 304 GLY A N 1
ATOM 2402 C CA . GLY A 1 304 ? -17.473 -10.865 5.383 1.00 91.44 304 GLY A CA 1
ATOM 2403 C C . GLY A 1 304 ? -18.018 -10.559 6.771 1.00 91.44 304 GLY A C 1
ATOM 2404 O O . GLY A 1 304 ? -18.743 -9.583 6.950 1.00 91.44 304 GLY A O 1
ATOM 2405 N N . CYS A 1 305 ? -17.668 -11.388 7.749 1.00 89.94 305 CYS A N 1
ATOM 2406 C CA . CYS A 1 305 ? -17.980 -11.148 9.154 1.00 89.94 305 CYS A CA 1
ATOM 2407 C C . CYS A 1 305 ? -16.690 -10.791 9.897 1.00 89.94 305 CYS A C 1
ATOM 2409 O O . CYS A 1 305 ? -15.701 -11.523 9.812 1.00 89.94 305 CYS A O 1
ATOM 2411 N N . HIS A 1 306 ? -16.685 -9.657 10.594 1.00 90.00 306 HIS A N 1
ATOM 2412 C CA . HIS A 1 306 ? -15.587 -9.258 11.471 1.00 90.00 306 HIS A CA 1
ATOM 2413 C C . HIS A 1 306 ? -15.669 -9.990 12.820 1.00 90.00 306 HIS A C 1
ATOM 2415 O O . HIS A 1 306 ? -16.666 -10.626 13.152 1.00 90.00 306 HIS A O 1
ATOM 2421 N N . ARG A 1 307 ? -14.604 -9.915 13.626 1.00 85.12 307 ARG A N 1
ATOM 2422 C CA . ARG A 1 307 ? -14.555 -10.550 14.951 1.00 85.12 307 ARG A CA 1
ATOM 2423 C C . ARG A 1 307 ? -15.546 -10.030 15.974 1.00 85.12 307 ARG A C 1
ATOM 2425 O O . ARG A 1 307 ? -15.888 -10.784 16.876 1.00 85.12 307 ARG A O 1
ATOM 2432 N N . SER A 1 308 ? -15.998 -8.799 15.802 1.00 83.75 308 SER A N 1
ATOM 2433 C CA . SER A 1 308 ? -17.022 -8.155 16.619 1.00 83.75 308 SER A CA 1
ATOM 2434 C C . SER A 1 308 ? -18.437 -8.395 16.075 1.00 83.75 308 SER A C 1
ATOM 2436 O O . SER A 1 308 ? -19.323 -7.594 16.340 1.00 83.75 308 SER A O 1
ATOM 2438 N N . ASP A 1 309 ? -18.629 -9.434 15.252 1.00 84.88 309 ASP A N 1
ATOM 2439 C CA . ASP A 1 309 ? -19.889 -9.808 14.586 1.00 84.88 309 ASP A CA 1
ATOM 2440 C C . ASP A 1 309 ? -20.493 -8.747 13.650 1.00 84.88 309 ASP A C 1
ATOM 2442 O O . ASP A 1 309 ? -21.625 -8.890 13.185 1.00 84.88 309 ASP A O 1
ATOM 2446 N N . VAL A 1 310 ? -19.710 -7.718 13.311 1.00 87.88 310 VAL A N 1
ATOM 2447 C CA . VAL A 1 310 ? -20.068 -6.697 12.321 1.00 87.88 310 VAL A CA 1
ATOM 2448 C C . VAL A 1 310 ? -19.949 -7.280 10.918 1.00 87.88 310 VAL A C 1
ATOM 2450 O O . VAL A 1 310 ? -18.897 -7.798 10.525 1.00 87.88 310 VAL A O 1
ATOM 2453 N N . ILE A 1 311 ? -21.020 -7.164 10.139 1.00 89.69 311 ILE A N 1
ATOM 2454 C CA . ILE A 1 311 ? -21.098 -7.708 8.786 1.00 89.69 311 ILE A CA 1
ATOM 2455 C C . ILE A 1 311 ? -20.712 -6.635 7.767 1.00 89.69 311 ILE A C 1
ATOM 2457 O O . ILE A 1 311 ? -21.343 -5.581 7.666 1.00 89.69 311 ILE A O 1
ATOM 2461 N N . VAL A 1 312 ? -19.701 -6.936 6.954 1.00 93.19 312 VAL A N 1
ATOM 2462 C CA . VAL A 1 312 ? -19.188 -6.060 5.898 1.00 93.19 312 VAL A CA 1
ATOM 2463 C C . VAL A 1 312 ? -19.616 -6.589 4.533 1.00 93.19 312 VAL A C 1
ATOM 2465 O O . VAL A 1 312 ? -19.201 -7.669 4.115 1.00 93.19 312 VAL A O 1
ATOM 2468 N N . GLY A 1 313 ? -20.432 -5.817 3.822 1.00 93.00 313 GLY A N 1
ATOM 2469 C CA . GLY A 1 313 ? -20.899 -6.114 2.471 1.00 93.00 313 GLY A CA 1
ATOM 2470 C C . GLY A 1 313 ? -20.148 -5.328 1.408 1.00 93.00 313 GLY A C 1
ATOM 2471 O O . GLY A 1 313 ? -19.900 -4.137 1.560 1.00 93.00 313 GLY A O 1
ATOM 2472 N N . VAL A 1 314 ? -19.843 -5.980 0.290 1.00 94.38 314 VAL A N 1
ATOM 2473 C CA . VAL A 1 314 ? -19.263 -5.363 -0.906 1.00 94.38 314 VAL A CA 1
ATOM 2474 C C . VAL A 1 314 ? -20.189 -5.611 -2.085 1.00 94.38 314 VAL A C 1
ATOM 2476 O O . VAL A 1 314 ? -20.274 -6.727 -2.605 1.00 94.38 314 VAL A O 1
ATOM 2479 N N . LEU A 1 315 ? -20.873 -4.560 -2.516 1.00 92.88 315 LEU A N 1
ATOM 2480 C CA . LEU A 1 315 ? -21.833 -4.581 -3.607 1.00 92.88 315 LEU A CA 1
ATOM 2481 C C . LEU A 1 315 ? -21.186 -4.120 -4.918 1.00 92.88 315 LEU A C 1
ATOM 2483 O O . LEU A 1 315 ? -20.641 -3.020 -5.009 1.00 92.88 315 LEU A O 1
ATOM 2487 N N . LYS A 1 316 ? -21.283 -4.958 -5.956 1.00 90.06 316 LYS A N 1
ATOM 2488 C CA . LYS A 1 316 ? -20.732 -4.678 -7.294 1.00 90.06 316 LYS A CA 1
ATOM 2489 C C . LYS A 1 316 ? -21.806 -4.495 -8.365 1.00 90.06 316 LYS A C 1
ATOM 2491 O O . LYS A 1 316 ? -21.565 -3.792 -9.344 1.00 90.06 316 LYS A O 1
ATOM 2496 N N . ARG A 1 317 ? -22.976 -5.125 -8.213 1.00 87.81 317 ARG A N 1
ATOM 2497 C CA . ARG A 1 317 ? -24.080 -5.079 -9.189 1.00 87.81 317 ARG A CA 1
ATOM 2498 C C . ARG A 1 317 ? -25.399 -4.632 -8.547 1.00 87.81 317 ARG A C 1
ATOM 2500 O O . ARG A 1 317 ? -25.612 -4.835 -7.359 1.00 87.81 317 ARG A O 1
ATOM 2507 N N . LYS A 1 318 ? -26.248 -3.949 -9.331 1.00 87.94 318 LYS A N 1
ATOM 2508 C CA . LYS A 1 318 ? -27.490 -3.296 -8.858 1.00 87.94 318 LYS A CA 1
ATOM 2509 C C . LYS A 1 318 ? -28.606 -4.282 -8.488 1.00 87.94 318 LYS A C 1
ATOM 2511 O O . LYS A 1 318 ? -29.466 -3.945 -7.685 1.00 87.94 318 LYS A O 1
ATOM 2516 N N . ASP A 1 319 ? -28.576 -5.479 -9.060 1.00 84.69 319 ASP A N 1
ATOM 2517 C CA . ASP A 1 319 ? -29.512 -6.580 -8.800 1.00 84.69 319 ASP A CA 1
ATOM 2518 C C . ASP A 1 319 ? -29.589 -6.960 -7.313 1.00 84.69 319 ASP A C 1
ATOM 2520 O O . ASP A 1 319 ? -30.669 -7.240 -6.805 1.00 84.69 319 ASP A O 1
ATOM 2524 N N . MET A 1 320 ? -28.468 -6.886 -6.592 1.00 84.75 320 MET A N 1
ATOM 2525 C CA . MET A 1 320 ? -28.365 -7.344 -5.202 1.00 84.75 320 MET A CA 1
ATOM 2526 C C . MET A 1 320 ? -28.459 -6.225 -4.149 1.00 84.75 320 MET A C 1
ATOM 2528 O O . MET A 1 320 ? -28.129 -6.465 -2.986 1.00 84.75 320 MET A O 1
ATOM 2532 N N . ILE A 1 321 ? -28.909 -5.011 -4.509 1.00 87.69 321 ILE A N 1
ATOM 2533 C CA . ILE A 1 321 ? -28.979 -3.866 -3.574 1.00 87.69 321 ILE A CA 1
ATOM 2534 C C . ILE A 1 321 ? -29.792 -4.227 -2.326 1.00 87.69 321 ILE A C 1
ATOM 2536 O O . ILE A 1 321 ? -29.291 -4.095 -1.210 1.00 87.69 321 ILE A O 1
ATOM 2540 N N . ARG A 1 322 ? -31.018 -4.736 -2.501 1.00 86.38 322 ARG A N 1
ATOM 2541 C CA . ARG A 1 322 ? -31.940 -5.012 -1.389 1.00 86.38 322 ARG A CA 1
ATOM 2542 C C . ARG A 1 322 ? -31.357 -6.011 -0.392 1.00 86.38 322 ARG A C 1
ATOM 2544 O O . ARG A 1 322 ? -31.316 -5.722 0.801 1.00 86.38 322 ARG A O 1
ATOM 2551 N N . LEU A 1 323 ? -30.857 -7.143 -0.891 1.00 83.75 323 LEU A N 1
ATOM 2552 C CA . LEU A 1 323 ? -30.236 -8.171 -0.058 1.00 83.75 323 LEU A CA 1
ATOM 2553 C C . LEU A 1 323 ? -28.996 -7.625 0.666 1.00 83.75 323 LEU A C 1
ATOM 2555 O O . LEU A 1 323 ? -28.831 -7.849 1.863 1.00 83.75 323 LEU A O 1
ATOM 2559 N N . SER A 1 324 ? -28.147 -6.868 -0.038 1.00 86.69 324 SER A N 1
ATOM 2560 C CA . SER A 1 324 ? -26.919 -6.317 0.544 1.00 86.69 324 SER A CA 1
ATOM 2561 C C . SER A 1 324 ? -27.182 -5.330 1.680 1.00 86.69 324 SER A C 1
ATOM 2563 O O . SER A 1 324 ? -26.527 -5.400 2.715 1.00 86.69 324 SER A O 1
ATOM 2565 N N . CYS A 1 325 ? -28.194 -4.475 1.540 1.00 88.12 325 CYS A N 1
ATOM 2566 C CA . CYS A 1 325 ? -28.529 -3.478 2.551 1.00 88.12 325 CYS A CA 1
ATOM 2567 C C . CYS A 1 325 ? -29.196 -4.069 3.798 1.00 88.12 325 CYS A C 1
ATOM 2569 O O . CYS A 1 325 ? -29.126 -3.463 4.859 1.00 88.12 325 CYS A O 1
ATOM 2571 N N . GLN A 1 326 ? -29.839 -5.235 3.690 1.00 86.31 326 GLN A N 1
ATOM 2572 C CA . GLN A 1 326 ? -30.437 -5.926 4.840 1.00 86.31 326 GLN A CA 1
ATOM 2573 C C . GLN A 1 326 ? -29.430 -6.804 5.596 1.00 86.31 326 GLN A C 1
ATOM 2575 O O . GLN A 1 326 ? -29.562 -7.026 6.803 1.00 86.31 326 GLN A O 1
ATOM 2580 N N . LEU A 1 327 ? -28.441 -7.350 4.888 1.00 86.12 327 LEU A N 1
ATOM 2581 C CA . LEU A 1 327 ? -27.462 -8.253 5.483 1.00 86.12 327 LEU A CA 1
ATOM 2582 C C . LEU A 1 327 ? -26.301 -7.521 6.153 1.00 86.12 327 LEU A C 1
ATOM 2584 O O . LEU A 1 327 ? -25.779 -8.042 7.135 1.00 86.12 327 LEU A O 1
ATOM 2588 N N . SER A 1 328 ? -25.882 -6.376 5.615 1.00 89.19 328 SER A N 1
ATOM 2589 C CA . SER A 1 328 ? -24.626 -5.719 5.982 1.00 89.19 328 SER A CA 1
ATOM 2590 C C . SER A 1 328 ? -24.819 -4.535 6.924 1.00 89.19 328 SER A C 1
ATOM 2592 O O . SER A 1 328 ? -25.669 -3.685 6.689 1.00 89.19 328 SER A O 1
ATOM 2594 N N . ASP A 1 329 ? -23.966 -4.440 7.942 1.00 89.19 329 ASP A N 1
ATOM 2595 C CA . ASP A 1 329 ? -23.892 -3.281 8.839 1.00 89.19 329 ASP A CA 1
ATOM 2596 C C . ASP A 1 329 ? -23.038 -2.165 8.222 1.00 89.19 329 ASP A C 1
ATOM 2598 O O . ASP A 1 329 ? -23.359 -0.978 8.337 1.00 89.19 329 ASP A O 1
ATOM 2602 N N . ILE A 1 330 ? -21.961 -2.561 7.534 1.00 92.25 330 ILE A N 1
ATOM 2603 C CA . ILE A 1 330 ? -21.128 -1.698 6.694 1.00 92.25 330 ILE A CA 1
ATOM 2604 C C . ILE A 1 330 ? -21.318 -2.133 5.246 1.00 92.25 330 ILE A C 1
ATOM 2606 O O . ILE A 1 330 ? -21.032 -3.281 4.905 1.00 92.25 330 ILE A O 1
ATOM 2610 N N . LEU A 1 331 ? -21.752 -1.222 4.380 1.00 93.62 331 LEU A N 1
ATOM 2611 C CA . LEU A 1 331 ? -21.919 -1.496 2.957 1.00 93.62 331 LEU A CA 1
ATOM 2612 C C . LEU A 1 331 ? -20.949 -0.652 2.132 1.00 93.62 331 LEU A C 1
ATOM 2614 O O . LEU A 1 331 ? -21.035 0.575 2.112 1.00 93.62 331 LEU A O 1
ATOM 2618 N N . ILE A 1 332 ? -20.053 -1.319 1.409 1.00 94.81 332 ILE A N 1
ATOM 2619 C CA . ILE A 1 332 ? -19.190 -0.710 0.398 1.00 94.81 332 ILE A CA 1
ATOM 2620 C C . ILE A 1 332 ? -19.784 -0.988 -0.975 1.00 94.81 332 ILE A C 1
ATOM 2622 O O . ILE A 1 332 ? -20.102 -2.131 -1.304 1.00 94.81 332 ILE A O 1
ATOM 2626 N N . THR A 1 333 ? -19.913 0.043 -1.802 1.00 93.06 333 THR A N 1
ATOM 2627 C CA . THR A 1 333 ? -20.472 -0.094 -3.147 1.00 93.06 333 THR A CA 1
ATOM 2628 C C . THR A 1 333 ? -19.612 0.583 -4.202 1.00 93.06 333 THR A C 1
ATOM 2630 O O . THR A 1 333 ? -19.073 1.667 -3.995 1.00 93.06 333 THR A O 1
ATOM 2633 N N . THR A 1 334 ? -19.507 -0.054 -5.369 1.00 89.56 334 THR A N 1
ATOM 2634 C CA . THR A 1 334 ? -18.881 0.535 -6.566 1.00 89.56 334 THR A CA 1
ATOM 2635 C C . THR A 1 334 ? -19.899 1.231 -7.474 1.00 89.56 334 THR A C 1
ATOM 2637 O O . THR A 1 334 ? -19.541 1.762 -8.525 1.00 89.56 334 THR A O 1
ATOM 2640 N N . ILE A 1 335 ? -21.181 1.174 -7.113 1.00 88.88 335 ILE A N 1
ATOM 2641 C CA . ILE A 1 335 ? -22.292 1.717 -7.891 1.00 88.88 335 ILE A CA 1
ATOM 2642 C C . ILE A 1 335 ? -22.502 3.179 -7.507 1.00 88.88 335 ILE A C 1
ATOM 2644 O O . ILE A 1 335 ? -22.677 3.491 -6.331 1.00 88.88 335 ILE A O 1
ATOM 2648 N N . ARG A 1 336 ? -22.531 4.051 -8.517 1.00 83.25 336 ARG A N 1
ATOM 2649 C CA . ARG A 1 336 ? -22.936 5.454 -8.367 1.00 83.25 336 ARG A CA 1
ATOM 2650 C C . ARG A 1 336 ? -24.455 5.562 -8.231 1.00 83.25 336 ARG A C 1
ATOM 2652 O O . ARG A 1 336 ? -25.182 4.742 -8.801 1.00 83.25 336 ARG A O 1
ATOM 2659 N N . ASP A 1 337 ? -24.906 6.570 -7.492 1.00 78.81 337 ASP A N 1
ATOM 2660 C CA . ASP A 1 337 ? -26.323 6.917 -7.311 1.00 78.81 337 ASP A CA 1
ATOM 2661 C C . ASP A 1 337 ? -27.164 5.837 -6.605 1.00 78.81 337 ASP A C 1
ATOM 2663 O O . ASP A 1 337 ? -28.274 5.497 -7.022 1.00 78.81 337 ASP A O 1
ATOM 2667 N N . ILE A 1 338 ? -26.646 5.270 -5.511 1.00 81.62 338 ILE A N 1
ATOM 2668 C CA . ILE A 1 338 ? -27.475 4.464 -4.608 1.00 81.62 338 ILE A CA 1
ATOM 2669 C C . ILE A 1 338 ? -28.398 5.380 -3.809 1.00 81.62 338 ILE A C 1
ATOM 2671 O O . ILE A 1 338 ? -27.966 6.342 -3.177 1.00 81.62 338 ILE A O 1
ATOM 2675 N N . ASN A 1 339 ? -29.689 5.050 -3.810 1.00 78.06 339 ASN A N 1
ATOM 2676 C CA . ASN A 1 339 ? -30.659 5.746 -2.985 1.00 78.06 339 ASN A CA 1
ATOM 2677 C C . ASN A 1 339 ? -30.400 5.408 -1.510 1.00 78.06 339 ASN A C 1
ATOM 2679 O O . ASN A 1 339 ? -30.736 4.322 -1.039 1.00 78.06 339 ASN A O 1
ATOM 2683 N N . THR A 1 340 ? -29.816 6.353 -0.779 1.00 71.06 340 THR A N 1
ATOM 2684 C CA . THR A 1 340 ? -29.467 6.207 0.641 1.00 71.06 340 THR A CA 1
ATOM 2685 C C . THR A 1 340 ? -30.683 5.917 1.522 1.00 71.06 340 THR A C 1
ATOM 2687 O O . THR A 1 340 ? -30.546 5.262 2.549 1.00 71.06 340 THR A O 1
ATOM 2690 N N . LYS A 1 341 ? -31.896 6.305 1.100 1.00 73.69 341 LYS A N 1
ATOM 2691 C CA . LYS A 1 341 ? -33.139 6.003 1.831 1.00 73.69 341 LYS A CA 1
ATOM 2692 C C . LYS A 1 341 ? -33.518 4.520 1.794 1.00 73.69 341 LYS A C 1
ATOM 2694 O O . LYS A 1 341 ? -34.230 4.061 2.678 1.00 73.69 341 LYS A O 1
ATOM 2699 N N . LEU A 1 342 ? -33.070 3.776 0.779 1.00 73.06 342 LEU A N 1
ATOM 2700 C CA . LEU A 1 342 ? -33.344 2.340 0.631 1.00 73.06 342 LEU A CA 1
ATOM 2701 C C . LEU A 1 342 ? -32.442 1.468 1.518 1.00 73.06 342 LEU A C 1
ATOM 2703 O O . LEU A 1 342 ? -32.754 0.298 1.727 1.00 73.06 342 LEU A O 1
ATOM 2707 N N . CYS A 1 343 ? -31.342 2.020 2.036 1.00 77.94 343 CYS A N 1
ATOM 2708 C CA . CYS A 1 343 ? -30.314 1.274 2.753 1.00 77.94 343 CYS A CA 1
ATOM 2709 C C . CYS A 1 343 ? -30.006 1.942 4.093 1.00 77.94 343 CYS A C 1
ATOM 2711 O O . CYS A 1 343 ? -29.138 2.805 4.183 1.00 77.94 343 CYS A O 1
ATOM 2713 N N . ASN A 1 344 ? -30.718 1.520 5.140 1.00 82.25 344 ASN A N 1
ATOM 2714 C CA . ASN A 1 344 ? -30.474 1.966 6.511 1.00 82.25 344 ASN A CA 1
ATOM 2715 C C . ASN A 1 344 ? -29.340 1.150 7.153 1.00 82.25 344 ASN A C 1
ATOM 2717 O O . ASN A 1 344 ? -29.576 0.330 8.037 1.00 82.25 344 ASN A O 1
ATOM 2721 N N . VAL A 1 345 ? -28.123 1.338 6.646 1.00 86.06 345 VAL A N 1
ATOM 2722 C CA . VAL A 1 345 ? -26.902 0.706 7.166 1.00 86.06 345 VAL A CA 1
ATOM 2723 C C . VAL A 1 345 ? -26.149 1.676 8.074 1.00 86.06 345 VAL A C 1
ATOM 2725 O O . VAL A 1 345 ? -26.242 2.892 7.904 1.00 86.06 345 VAL A O 1
ATOM 2728 N N . SER A 1 346 ? -25.379 1.150 9.027 1.00 86.25 346 SER A N 1
ATOM 2729 C CA . SER A 1 346 ? -24.623 1.968 9.986 1.00 86.25 346 SER A CA 1
ATOM 2730 C C . SER A 1 346 ? -23.537 2.803 9.305 1.00 86.25 346 SER A C 1
ATOM 2732 O O . SER A 1 346 ? -23.281 3.934 9.717 1.00 86.25 346 SER A O 1
ATOM 2734 N N . LEU A 1 347 ? -22.912 2.262 8.254 1.00 89.81 347 LEU A N 1
ATOM 2735 C CA . LEU A 1 347 ? -21.926 2.973 7.445 1.00 89.81 347 LEU A CA 1
ATOM 2736 C C . LEU A 1 347 ? -22.057 2.587 5.967 1.00 89.81 347 LEU A C 1
ATOM 2738 O O . LEU A 1 347 ? -21.877 1.427 5.597 1.00 89.81 347 LEU A O 1
ATOM 2742 N N . LEU A 1 348 ? -22.341 3.575 5.116 1.00 92.06 348 LEU A N 1
ATOM 2743 C CA . LEU A 1 348 ? -22.400 3.421 3.662 1.00 92.06 348 LEU A CA 1
ATOM 2744 C C . LEU A 1 348 ? -21.200 4.121 3.019 1.00 92.06 348 LEU A C 1
ATOM 2746 O O . LEU A 1 348 ? -21.031 5.329 3.170 1.00 92.06 348 LEU A O 1
ATOM 2750 N N . ILE A 1 349 ? -20.395 3.369 2.272 1.00 92.81 349 ILE A N 1
ATOM 2751 C CA . ILE A 1 349 ? -19.206 3.874 1.581 1.00 92.81 349 ILE A CA 1
ATOM 2752 C C . ILE A 1 349 ? -19.461 3.815 0.083 1.00 92.81 349 ILE A C 1
ATOM 2754 O O . ILE A 1 349 ? -19.526 2.737 -0.513 1.00 92.81 349 ILE A O 1
ATOM 2758 N N . THR A 1 350 ? -19.623 4.992 -0.513 1.00 91.88 350 THR A N 1
ATOM 2759 C CA . THR A 1 350 ? -19.931 5.157 -1.932 1.00 91.88 350 THR A CA 1
ATOM 2760 C C . THR A 1 350 ? -18.686 5.549 -2.733 1.00 91.88 350 THR A C 1
ATOM 2762 O O . THR A 1 350 ? -17.694 6.014 -2.155 1.00 91.88 350 THR A O 1
ATOM 2765 N N . PRO A 1 351 ? -18.716 5.411 -4.072 1.00 90.19 351 PRO A N 1
ATOM 2766 C CA . PRO A 1 351 ? -17.614 5.847 -4.919 1.00 90.19 351 PRO A CA 1
ATOM 2767 C C . PRO A 1 351 ? -17.282 7.330 -4.741 1.00 90.19 351 PRO A C 1
ATOM 2769 O O . PRO A 1 351 ? -16.115 7.689 -4.816 1.00 90.19 351 PRO A O 1
ATOM 2772 N N . GLU A 1 352 ? -18.270 8.188 -4.469 1.00 87.31 352 GLU A N 1
ATOM 2773 C CA . GLU A 1 352 ? -18.068 9.632 -4.291 1.00 87.31 352 GLU A CA 1
ATOM 2774 C C . GLU A 1 352 ? -17.272 9.946 -3.016 1.00 87.31 352 GLU A C 1
ATOM 2776 O O . GLU A 1 352 ? -16.436 10.851 -3.016 1.00 87.31 352 GLU A O 1
ATOM 2781 N N . ILE A 1 353 ? -17.495 9.182 -1.938 1.00 88.44 353 ILE A N 1
ATOM 2782 C CA . ILE A 1 353 ? -16.711 9.295 -0.700 1.00 88.44 353 ILE A CA 1
ATOM 2783 C C . ILE A 1 353 ? -15.263 8.883 -0.974 1.00 88.44 353 ILE A C 1
ATOM 2785 O O . ILE A 1 353 ? -14.340 9.637 -0.669 1.00 88.44 353 ILE A O 1
ATOM 2789 N N . LEU A 1 354 ? -15.063 7.727 -1.612 1.00 88.38 354 LEU A N 1
ATOM 2790 C CA . LEU A 1 354 ? -13.728 7.202 -1.911 1.00 88.38 354 LEU A CA 1
ATOM 2791 C C . LEU A 1 354 ? -12.957 8.069 -2.914 1.00 88.38 354 LEU A C 1
ATOM 2793 O O . LEU A 1 354 ? -11.743 8.207 -2.814 1.00 88.38 354 LEU A O 1
ATOM 2797 N N . GLN A 1 355 ? -13.642 8.727 -3.847 1.00 84.50 355 GLN A N 1
ATOM 2798 C CA . GLN A 1 355 ? -13.001 9.647 -4.788 1.00 84.50 355 GLN A CA 1
ATOM 2799 C C . GLN A 1 355 ? -12.429 10.888 -4.078 1.00 84.50 355 GLN A C 1
ATOM 2801 O O . GLN A 1 355 ? -11.362 11.387 -4.452 1.00 84.50 355 GLN A O 1
ATOM 2806 N N . LYS A 1 356 ? -13.111 11.350 -3.019 1.00 82.12 356 LYS A N 1
ATOM 2807 C CA . LYS A 1 356 ? -12.697 12.490 -2.187 1.00 82.12 356 LYS A CA 1
ATOM 2808 C C . LYS A 1 356 ? -11.644 12.117 -1.144 1.00 82.12 356 LYS A C 1
ATOM 2810 O O . LYS A 1 356 ? -10.700 12.874 -0.946 1.00 82.12 356 LYS A O 1
ATOM 2815 N N . GLN A 1 357 ? -11.810 10.975 -0.481 1.00 85.31 357 GLN A N 1
ATOM 2816 C CA . GLN A 1 357 ? -11.005 10.564 0.677 1.00 85.31 357 GLN A CA 1
ATOM 2817 C C . GLN A 1 357 ? -9.885 9.567 0.334 1.00 85.31 357 GLN A C 1
ATOM 2819 O O . GLN A 1 357 ? -8.981 9.349 1.141 1.00 85.31 357 GLN A O 1
ATOM 2824 N N . GLY A 1 358 ? -9.905 8.990 -0.867 1.00 87.19 358 GLY A N 1
ATOM 2825 C CA . GLY A 1 358 ? -8.965 7.963 -1.300 1.00 87.19 358 GLY A CA 1
ATOM 2826 C C . GLY A 1 358 ? -9.286 6.585 -0.715 1.00 87.19 358 GLY A C 1
ATOM 2827 O O . GLY A 1 358 ? -10.446 6.212 -0.547 1.00 87.19 358 GLY A O 1
ATOM 2828 N N . SER A 1 359 ? -8.240 5.805 -0.431 1.00 91.44 359 SER A N 1
ATOM 2829 C CA . SER A 1 359 ? -8.360 4.549 0.318 1.00 91.44 359 SER A CA 1
ATOM 2830 C C . SER A 1 359 ? -8.711 4.814 1.787 1.00 91.44 359 SER A C 1
ATOM 2832 O O . SER A 1 359 ? -8.385 5.873 2.330 1.00 91.44 359 SER A O 1
ATOM 2834 N N . LEU A 1 360 ? -9.389 3.856 2.422 1.00 93.38 360 LEU A N 1
ATOM 2835 C CA . LEU A 1 360 ? -9.866 3.983 3.801 1.00 93.38 360 LEU A CA 1
ATOM 2836 C C . LEU A 1 360 ? -9.362 2.828 4.669 1.00 93.38 360 LEU A C 1
ATOM 2838 O O . LEU A 1 360 ? -9.418 1.661 4.274 1.00 93.38 360 LEU A O 1
ATOM 2842 N N . GLU A 1 361 ? -8.939 3.175 5.879 1.00 92.56 361 GLU A N 1
ATOM 2843 C CA . GLU A 1 361 ? -8.751 2.277 7.015 1.00 92.56 361 GLU A CA 1
ATOM 2844 C C . GLU A 1 361 ? -9.893 2.494 8.002 1.00 92.56 361 GLU A C 1
ATOM 2846 O O . GLU A 1 361 ? -10.205 3.633 8.358 1.00 92.56 361 GLU A O 1
ATOM 2851 N N . ILE A 1 362 ? -10.504 1.412 8.473 1.00 93.19 362 ILE A N 1
ATOM 2852 C CA . ILE A 1 362 ? -11.578 1.484 9.459 1.00 93.19 362 ILE A CA 1
ATOM 2853 C C . ILE A 1 362 ? -11.218 0.611 10.653 1.00 93.19 362 ILE A C 1
ATOM 2855 O O . ILE A 1 362 ? -10.941 -0.581 10.515 1.00 93.19 362 ILE A O 1
ATOM 2859 N N . THR A 1 363 ? -11.245 1.220 11.834 1.00 92.38 363 THR A N 1
ATOM 2860 C CA . THR A 1 363 ? -11.201 0.520 13.119 1.00 92.38 363 THR A CA 1
ATOM 2861 C C . THR A 1 363 ? -12.617 0.447 13.670 1.00 92.38 363 THR A C 1
ATOM 2863 O O . THR A 1 363 ? -13.309 1.466 13.773 1.00 92.38 363 THR A O 1
ATOM 2866 N N . ILE A 1 364 ? -13.051 -0.766 13.996 1.00 90.25 364 ILE A N 1
ATOM 2867 C CA . ILE A 1 364 ? -14.394 -1.057 14.486 1.00 90.25 364 ILE A CA 1
ATOM 2868 C C . ILE A 1 364 ? -14.320 -1.083 16.008 1.00 90.25 364 ILE A C 1
ATOM 2870 O O . ILE A 1 364 ? -13.657 -1.936 16.594 1.00 90.25 364 ILE A O 1
ATOM 2874 N N . ILE A 1 365 ? -15.003 -0.142 16.658 1.00 86.19 365 ILE A N 1
ATOM 2875 C CA . ILE A 1 365 ? -15.129 -0.138 18.113 1.00 86.19 365 ILE A CA 1
ATOM 2876 C C . ILE A 1 365 ? -16.400 -0.922 18.448 1.00 86.19 365 ILE A C 1
ATOM 2878 O O . ILE A 1 365 ? -17.496 -0.440 18.128 1.00 86.19 365 ILE A O 1
ATOM 2882 N N . PRO A 1 366 ? -16.283 -2.119 19.056 1.00 76.25 366 PRO A N 1
ATOM 2883 C CA . PRO A 1 366 ? -17.454 -2.878 19.460 1.00 76.25 366 PRO A CA 1
ATOM 2884 C C . PRO A 1 366 ? -18.262 -2.069 20.484 1.00 76.25 366 PRO A C 1
ATOM 2886 O O . PRO A 1 366 ? -17.676 -1.338 21.291 1.00 76.25 366 PRO A O 1
ATOM 2889 N N . PRO A 1 367 ? -19.598 -2.162 20.454 1.00 72.56 367 PRO A N 1
ATOM 2890 C CA . PRO A 1 367 ? -20.435 -1.466 21.417 1.00 72.56 367 PRO A CA 1
ATOM 2891 C C . PRO A 1 367 ? -20.173 -2.014 22.827 1.00 72.56 367 PRO A C 1
ATOM 2893 O O . PRO A 1 367 ? -20.028 -3.221 23.013 1.00 72.56 367 PRO A O 1
ATOM 2896 N N . SER A 1 368 ? -20.085 -1.131 23.828 1.00 72.31 368 SER A N 1
ATOM 2897 C CA . SER A 1 368 ? -19.904 -1.545 25.228 1.00 72.31 368 SER A CA 1
ATOM 2898 C C . SER A 1 368 ? -21.189 -2.091 25.855 1.00 72.31 368 SER A C 1
ATOM 2900 O O . SER A 1 368 ? -21.110 -2.839 26.820 1.00 72.31 368 SER A O 1
ATOM 2902 N N . ASN A 1 369 ? -22.350 -1.721 25.300 1.00 73.12 369 ASN A N 1
ATOM 2903 C CA . ASN A 1 369 ? -23.690 -2.148 25.705 1.00 73.12 369 ASN A CA 1
ATOM 2904 C C . ASN A 1 369 ? -24.523 -2.507 24.460 1.00 73.12 369 ASN A C 1
ATOM 2906 O O . ASN A 1 369 ? -24.359 -1.866 23.426 1.00 73.12 369 ASN A O 1
ATOM 2910 N N . ASP A 1 370 ? -25.485 -3.430 24.577 1.00 63.47 370 ASP A N 1
ATOM 2911 C CA . ASP A 1 370 ? -26.346 -3.888 23.461 1.00 63.47 370 ASP A CA 1
ATOM 2912 C C . ASP A 1 370 ? -27.146 -2.772 22.754 1.00 63.47 370 ASP A C 1
ATOM 2914 O O . ASP A 1 370 ? -27.534 -2.917 21.596 1.00 63.47 370 ASP A O 1
ATOM 2918 N N . ASN A 1 371 ? -27.382 -1.640 23.425 1.00 63.66 371 ASN A N 1
ATOM 2919 C CA . ASN A 1 371 ? -28.140 -0.511 22.871 1.00 63.66 371 ASN A CA 1
ATOM 2920 C C . ASN A 1 371 ? -27.270 0.537 22.155 1.00 63.66 371 ASN A C 1
ATOM 2922 O O . ASN A 1 371 ? -27.813 1.446 21.521 1.00 63.66 371 ASN A O 1
ATOM 2926 N N . ASP A 1 372 ? -25.941 0.451 22.262 1.00 72.75 372 ASP A N 1
ATOM 2927 C CA . ASP A 1 372 ? -25.049 1.410 21.616 1.00 72.75 372 ASP A CA 1
ATOM 2928 C C . ASP A 1 372 ? -24.813 1.046 20.149 1.00 72.75 372 ASP A C 1
ATOM 2930 O O . ASP A 1 372 ? -24.550 -0.099 19.784 1.00 72.75 372 ASP A O 1
ATOM 2934 N N . LYS A 1 373 ? -24.861 2.057 19.277 1.00 71.12 373 LYS A N 1
ATOM 2935 C CA . LYS A 1 373 ? -24.480 1.882 17.873 1.00 71.12 373 LYS A CA 1
ATOM 2936 C C . LYS A 1 373 ? -22.979 1.619 17.773 1.00 71.12 373 LYS A C 1
ATOM 2938 O O . LYS A 1 373 ? -22.183 2.288 18.434 1.00 71.12 373 LYS A O 1
ATOM 2943 N N . VAL A 1 374 ? -22.601 0.707 16.878 1.00 80.44 374 VAL A N 1
ATOM 2944 C CA . VAL A 1 374 ? -21.199 0.457 16.521 1.00 80.44 374 VAL A CA 1
ATOM 2945 C C . VAL A 1 374 ? -20.550 1.769 16.079 1.00 80.44 374 VAL A C 1
ATOM 2947 O O . VAL A 1 374 ? -21.082 2.477 15.220 1.00 80.44 374 VAL A O 1
ATOM 2950 N N . LYS A 1 375 ? -19.403 2.103 16.677 1.00 86.50 375 LYS A N 1
ATOM 2951 C CA . LYS A 1 375 ? -18.633 3.300 16.327 1.00 86.50 375 LYS A CA 1
ATOM 2952 C C . LYS A 1 375 ? -17.472 2.915 15.421 1.00 86.50 375 LYS A C 1
ATOM 2954 O O . LYS A 1 375 ? -16.821 1.890 15.619 1.00 86.50 375 LYS A O 1
ATOM 2959 N N . PHE A 1 376 ? -17.191 3.772 14.447 1.00 89.25 376 PHE A N 1
ATOM 2960 C CA . PHE A 1 376 ? -16.128 3.564 13.471 1.00 89.25 376 PHE A CA 1
ATOM 2961 C C . PHE A 1 376 ? -15.135 4.717 13.547 1.00 89.25 376 PHE A C 1
ATOM 2963 O O . PHE A 1 376 ? -15.530 5.880 13.463 1.00 89.25 376 PHE A O 1
ATOM 2970 N N . ILE A 1 377 ? -13.849 4.398 13.678 1.00 89.62 377 ILE A N 1
ATOM 2971 C CA . ILE A 1 377 ? -12.775 5.363 13.433 1.00 89.62 377 ILE A CA 1
ATOM 2972 C C . ILE A 1 377 ? -12.318 5.145 11.998 1.00 89.62 377 ILE A C 1
ATOM 2974 O O . ILE A 1 377 ? -11.783 4.086 11.675 1.00 89.62 377 ILE A O 1
ATOM 2978 N N . ILE A 1 378 ? -12.546 6.142 11.147 1.00 90.81 378 ILE A N 1
ATOM 2979 C CA . ILE A 1 378 ? -12.171 6.104 9.734 1.00 90.81 378 ILE A CA 1
ATOM 2980 C C . ILE A 1 378 ? -10.924 6.964 9.556 1.00 90.81 378 ILE A C 1
ATOM 2982 O O . ILE A 1 378 ? -10.946 8.158 9.851 1.00 90.81 378 ILE A O 1
ATOM 2986 N N . LYS A 1 379 ? -9.847 6.357 9.059 1.00 89.75 379 LYS A N 1
ATOM 2987 C CA . LYS A 1 379 ? -8.654 7.063 8.591 1.00 89.75 379 LYS A CA 1
ATOM 2988 C C . LYS A 1 379 ? -8.630 7.029 7.071 1.00 89.75 379 LYS A C 1
ATOM 2990 O O . LYS A 1 379 ? -8.619 5.962 6.461 1.00 89.75 379 LYS A O 1
ATOM 2995 N N . SER A 1 380 ? -8.649 8.206 6.465 1.00 88.88 380 SER A N 1
ATOM 2996 C CA . SER A 1 380 ? -8.613 8.385 5.017 1.00 88.88 380 SER A CA 1
ATOM 2997 C C . SER A 1 380 ? -7.196 8.627 4.530 1.00 88.88 380 SER A C 1
ATOM 2999 O O . SER A 1 380 ? -6.416 9.293 5.203 1.00 88.88 380 SER A O 1
ATOM 3001 N N . ALA A 1 381 ? -6.879 8.174 3.319 1.00 83.38 381 ALA A N 1
ATOM 3002 C CA . ALA A 1 381 ? -5.596 8.497 2.708 1.00 83.38 381 ALA A CA 1
ATOM 3003 C C . ALA A 1 381 ? -5.430 9.985 2.386 1.00 83.38 381 ALA A C 1
ATOM 3005 O O . ALA A 1 381 ? -4.305 10.473 2.312 1.00 83.38 381 ALA A O 1
ATOM 3006 N N . ILE A 1 382 ? -6.541 10.703 2.216 1.00 78.31 382 ILE A N 1
ATOM 3007 C CA . ILE A 1 382 ? -6.564 12.138 1.950 1.00 78.31 382 ILE A CA 1
ATOM 3008 C C . ILE A 1 382 ? -7.338 12.820 3.074 1.00 78.31 382 ILE A C 1
ATOM 3010 O O . ILE A 1 382 ? -8.565 12.802 3.092 1.00 78.31 382 ILE A O 1
ATOM 3014 N N . GLU A 1 383 ? -6.611 13.419 4.016 1.00 67.69 383 GLU A N 1
ATOM 3015 C CA . GLU A 1 383 ? -7.205 14.066 5.195 1.00 67.69 383 GLU A CA 1
ATOM 3016 C C . GLU A 1 383 ? -7.651 15.515 4.927 1.00 67.69 383 GLU A C 1
ATOM 3018 O O . GLU A 1 383 ? -8.627 15.975 5.511 1.00 67.69 383 GLU A O 1
ATOM 3023 N N . ASN A 1 384 ? -6.989 16.237 4.008 1.00 60.81 384 ASN A N 1
ATOM 3024 C CA . ASN A 1 384 ? -7.215 17.672 3.791 1.00 60.81 384 ASN A CA 1
ATOM 3025 C C . ASN A 1 384 ? -7.561 18.026 2.333 1.00 60.81 384 ASN A C 1
ATOM 3027 O O . ASN A 1 384 ? -6.698 18.279 1.490 1.00 60.81 384 ASN A O 1
ATOM 3031 N N . LEU A 1 385 ? -8.862 18.157 2.058 1.00 58.69 385 LEU A N 1
ATOM 3032 C CA . LEU A 1 385 ? -9.404 18.722 0.808 1.00 58.69 385 LEU A CA 1
ATOM 3033 C C . LEU A 1 385 ? -9.291 20.261 0.738 1.00 58.69 385 LEU A C 1
ATOM 3035 O O . LEU A 1 385 ? -9.691 20.866 -0.254 1.00 58.69 385 LEU A O 1
ATOM 3039 N N . HIS A 1 386 ? -8.771 20.910 1.787 1.00 54.00 386 HIS A N 1
ATOM 3040 C CA . HIS A 1 386 ? -8.668 22.371 1.874 1.00 54.00 386 HIS A CA 1
ATOM 3041 C C . HIS A 1 386 ? -7.545 22.982 1.042 1.00 54.00 386 HIS A C 1
ATOM 3043 O O . HIS A 1 386 ? -7.560 24.191 0.795 1.00 54.00 386 HIS A O 1
ATOM 3049 N N . PHE A 1 387 ? -6.579 22.182 0.598 1.00 54.50 387 PHE A N 1
ATOM 3050 C CA . PHE A 1 387 ? -5.525 22.713 -0.242 1.00 54.50 387 PHE A CA 1
ATOM 3051 C C . PHE A 1 387 ? -6.107 23.188 -1.586 1.00 54.50 387 PHE A C 1
ATOM 3053 O O . PHE A 1 387 ? -6.899 22.473 -2.200 1.00 54.50 387 PHE A O 1
ATOM 3060 N N . PRO A 1 388 ? -5.734 24.384 -2.087 1.00 55.66 388 PRO A N 1
ATOM 3061 C CA . PRO A 1 388 ? -6.298 24.940 -3.322 1.00 55.66 388 PRO A CA 1
ATOM 3062 C C . PRO A 1 388 ? -6.238 23.971 -4.506 1.00 55.66 388 PRO A C 1
ATOM 3064 O O . PRO A 1 388 ? -7.119 23.965 -5.359 1.00 55.66 388 PRO A O 1
ATOM 3067 N N . TRP A 1 389 ? -5.219 23.117 -4.513 1.00 55.66 389 TRP A N 1
ATOM 3068 C CA . TRP A 1 389 ? -4.923 22.161 -5.564 1.00 55.66 389 TRP A CA 1
ATOM 3069 C C . TRP A 1 389 ? -5.682 20.823 -5.439 1.00 55.66 389 TRP A C 1
ATOM 3071 O O . TRP A 1 389 ? -5.755 20.092 -6.420 1.00 55.66 389 TRP A O 1
ATOM 3081 N N . THR A 1 390 ? -6.303 20.499 -4.294 1.00 54.19 390 THR A N 1
ATOM 3082 C CA . THR A 1 390 ? -7.170 19.309 -4.134 1.00 54.19 390 THR A CA 1
ATOM 3083 C C . THR A 1 390 ? -8.638 19.567 -4.498 1.00 54.19 390 THR A C 1
ATOM 3085 O O . THR A 1 390 ? -9.408 18.615 -4.629 1.00 54.19 390 THR A O 1
ATOM 3088 N N . LYS A 1 391 ? -9.028 20.825 -4.759 1.00 59.19 391 LYS A N 1
ATOM 3089 C CA . LYS A 1 391 ? -10.406 21.214 -5.122 1.00 59.19 391 LYS A CA 1
ATOM 3090 C C . LYS A 1 391 ? -10.927 20.587 -6.421 1.00 59.19 391 LYS A C 1
ATOM 3092 O O . LYS A 1 391 ? -12.128 20.386 -6.535 1.00 59.19 391 LYS A O 1
ATOM 3097 N N . HIS A 1 392 ? -10.053 20.240 -7.369 1.00 58.53 392 HIS A N 1
ATOM 3098 C CA . HIS A 1 392 ? -10.434 19.669 -8.672 1.00 58.53 392 HIS A CA 1
ATOM 3099 C C . HIS A 1 392 ? -10.791 18.167 -8.641 1.00 58.53 392 HIS A C 1
ATOM 3101 O O . HIS A 1 392 ? -11.075 17.587 -9.686 1.00 58.53 392 HIS A O 1
ATOM 3107 N N . ARG A 1 393 ? -10.734 17.510 -7.469 1.00 53.81 393 ARG A N 1
ATOM 3108 C CA . ARG A 1 393 ? -11.154 16.102 -7.295 1.00 53.81 393 ARG A CA 1
ATOM 3109 C C . ARG A 1 393 ? -12.664 15.928 -7.096 1.00 53.81 393 ARG A C 1
ATOM 3111 O O . ARG A 1 393 ? -13.144 14.802 -7.223 1.00 53.81 393 ARG A O 1
ATOM 3118 N N . ILE A 1 394 ? -13.362 16.999 -6.714 1.00 53.06 394 ILE A N 1
ATOM 3119 C CA . ILE A 1 394 ? -14.824 17.063 -6.551 1.00 53.06 394 ILE A CA 1
ATOM 3120 C C . ILE A 1 394 ? -15.422 17.420 -7.906 1.00 53.06 394 ILE A C 1
ATOM 3122 O O . ILE A 1 394 ? -16.451 16.801 -8.249 1.00 53.06 394 ILE A O 1
#

InterPro domains:
  IPR004477 ComEC/Rec2-related protein [PF03772] (95-193)

pLDDT: mean 79.82, std 13.63, range [35.25, 97.12]

Secondary structure (DSSP, 8-state):
-EEE-S--PPPPTT-EEE--EEEEPPP--SSTTS--HHHHHHHTTS--EEEESSPPEEE------------S--SSSHHHHHHHHHTHHHHHHHHHHHHHHHHHSEEETTHHHHHHHHHHHIIIIIHHHHHHHHHHHTTT-THHHHHHHHHHHHHHHHHHHHHHHS--EEE--PPPHHHHHHHHHHHHHHHH--STTHHHHHHHHHHHHHHHHHS------SEEE-TTSS-EEEEETTEEEES-SS--HHHHHHHHHHHT--EEEPPEEE-SPPPTT-HHHHHHHHHH-SS---EEETTTEEEEE-TTS-EEEEE-SGGGHHHHHHH-SEEEE--SS--GGG---SEEE-HHHHHHH-SEEEEEE--SSTTSPPEEEEEES---TTSTTTGGG-

Radius of gyration: 27.04 Å; chains: 1; bounding box: 69×57×66 Å

Sequence (394 aa):
MLSITKKYDPFPAETTIEGIARLSPPSGPAFPGLFDFNFSSYYKGISAIGYFYSIPKMIYSSESHNTWTWKKISSIKQSFLNEIRANIGTYGSASASIFLIKHFHCIPVYGLIANILAIPILSFVVIPAGLIAILLMILSLDNIPFGVMAWGLDIIIHIAHRISVAHNEFCIGRIPETSFVTIVVEFLLMVFCKTNIRHIGSIMIGITIIILFTFPYSFSPDLLISEKGNLVALVDKNTLISNYSNPPSFIFSQWKSALITPFHEAPHVQKEDLQEKNQSSLKEILRSMQPRKFLCIKKSFCVGCHRSDVIVGVLKRKDMIRLSCQLSDILITTIRDINTKLCNVSLLITPEILQKQGSLEITIIPPSNDNDKVKFIIKSAIENLHFPWTKHRI

Organism: Liberibacter asiaticus (strain psy62) (NCBI:txid537021)

Foldseek 3Di:
DEAEPDDDDDDDPPWDWDAAWDWAFDAAQLDAQADGRRQPCVVVVNDTYTYGPHDTDTDDDDDDDDDDDDPDDDPPCDVLVVLCVVCVVVLVVVVVVLVCCQRQQKDQQCPVVLCVVLVCLCPVFQVVLVVVLVVCVVVVPNVVSVVRNVVSVVVSVVSVVVSVPPPGIDGLAHDDPVLSVQLVVLSCQLSVDPDVSNVVSVVSNVVSVVCCVVPPDPDDFQKWAALLRLWIWGDDQQETAIAAQDPDCVSVVSVCRNRVRPHYHHAAEDEDDDDLPCQVVVLVCQVPDPPWHWYHYPSQKIWTATPLRAIEIEGEDPVCPQVRLVNHLAYGYSDPDDDVVSHPHVHYHYSLNSLLQGIKGWHWDRDPDPPDDIDIDIDGSDDDCPDPSNVVSD